Protein AF-A0A0G0M305-F1 (afdb_monomer)

pLDDT: mean 70.43, std 16.02, range [29.42, 93.88]

Foldseek 3Di:
DVVLFALLLDFFPPDQDLVVVCVVCVVLVADCVDPVSQVVLVVLLQVLQVLLQVLLCLCVVLVLFDPLADNGQDPVSNPDRLSQLNCQLSQNDPVGDDVNNNLSSSSSVLSSVLSSLLVVDPLNVCLVLVLVVVVVLCVVQWDADPVRWIWGPFDPPDPAIFTWRDKDWDADDPSNLSLVSLQDGNDDCVPVLARIEIETATADPLSVLSVVCRCVVVVSDPVVQWDDDDDQAAQKDVVQVCVQPVDPVSSVVVNVVCVVPVVVCVSIDRPDPDPDDPDPRHPPLADSLQYWDKTKGQDWRWDWDQDPNDTDTDTGRGIYMYTYDYPVNQVQQWDDPDVDTDGPCNVVSVSVSSSSSSVSSVSSSVVVCVVVVVVVLVVVLVLQLVVCVVVVHDPVVNVVVSVVVVVVVVVCVPPPDDDPVVVVLVVLQVVCVVVVHPNVVSDVSVDPPPDPPPPD

Structure (mmCIF, N/CA/C/O backbone):
data_AF-A0A0G0M305-F1
#
_entry.id   AF-A0A0G0M305-F1
#
loop_
_atom_site.group_PDB
_atom_site.id
_atom_site.type_symbol
_atom_site.label_atom_id
_atom_site.label_alt_id
_atom_site.label_comp_id
_atom_site.label_asym_id
_atom_site.label_entity_id
_atom_site.label_seq_id
_atom_site.pdbx_PDB_ins_code
_atom_site.Cartn_x
_atom_site.Cartn_y
_atom_site.Cartn_z
_atom_site.occupancy
_atom_site.B_iso_or_equiv
_atom_site.auth_seq_id
_atom_site.auth_comp_id
_atom_site.auth_asym_id
_atom_site.auth_atom_id
_atom_site.pdbx_PDB_model_num
ATOM 1 N N . MET A 1 1 ? 1.224 -12.358 -18.278 1.00 55.88 1 MET A N 1
ATOM 2 C CA . MET A 1 1 ? -0.201 -12.013 -18.093 1.00 55.88 1 MET A CA 1
ATOM 3 C C . MET A 1 1 ? -1.033 -13.240 -17.723 1.00 55.88 1 MET A C 1
ATOM 5 O O . MET A 1 1 ? -1.491 -13.284 -16.597 1.00 55.88 1 MET A O 1
ATOM 9 N N . LEU A 1 2 ? -1.131 -14.277 -18.572 1.00 61.28 2 LEU A N 1
ATOM 10 C CA . LEU A 1 2 ? -1.920 -15.498 -18.280 1.00 61.28 2 LEU A CA 1
ATOM 11 C C . LEU A 1 2 ? -1.504 -16.261 -17.004 1.00 61.28 2 LEU A C 1
ATOM 13 O O . LEU A 1 2 ? -2.301 -16.986 -16.430 1.00 61.28 2 LEU A O 1
ATOM 17 N N . GLN A 1 3 ? -0.261 -16.083 -16.547 1.00 60.94 3 GLN A N 1
ATOM 18 C CA . GLN A 1 3 ? 0.258 -16.682 -15.309 1.00 60.94 3 GLN A CA 1
ATOM 19 C C . GLN A 1 3 ? 0.031 -15.815 -14.053 1.00 60.94 3 GLN A C 1
ATOM 21 O O . GLN A 1 3 ? 0.612 -16.112 -13.017 1.00 60.94 3 GLN A O 1
ATOM 26 N N . GLY A 1 4 ? -0.701 -14.697 -14.149 1.00 62.31 4 GLY A N 1
ATOM 27 C CA . GLY A 1 4 ? -0.954 -13.791 -13.017 1.00 62.31 4 GLY A CA 1
ATOM 28 C C . GLY A 1 4 ? 0.264 -13.004 -12.510 1.00 62.31 4 GLY A C 1
ATOM 29 O O . GLY A 1 4 ? 0.173 -12.347 -11.486 1.00 62.31 4 GLY A O 1
ATOM 30 N N . LYS A 1 5 ? 1.403 -13.060 -13.213 1.00 65.44 5 LYS A N 1
ATOM 31 C CA . LYS A 1 5 ? 2.646 -12.373 -12.821 1.00 65.44 5 LYS A CA 1
ATOM 32 C C . LYS A 1 5 ? 2.570 -10.861 -13.024 1.00 65.44 5 LYS A C 1
ATOM 34 O O . LYS A 1 5 ? 2.031 -10.409 -14.041 1.00 65.44 5 LYS A O 1
ATOM 39 N N . SER A 1 6 ? 3.177 -10.106 -12.107 1.00 69.69 6 SER A N 1
ATOM 40 C CA . SER A 1 6 ? 3.225 -8.641 -12.168 1.00 69.69 6 SER A CA 1
ATOM 41 C C . SER A 1 6 ? 4.249 -8.129 -13.189 1.00 69.69 6 SER A C 1
ATOM 43 O O . SER A 1 6 ? 5.146 -8.864 -13.608 1.00 69.69 6 SER A O 1
ATOM 45 N N . LEU A 1 7 ? 4.124 -6.854 -13.589 1.00 70.38 7 LEU A N 1
ATOM 46 C CA . LEU A 1 7 ? 4.993 -6.187 -14.575 1.00 70.38 7 LEU A CA 1
ATOM 47 C C . LEU A 1 7 ? 6.497 -6.335 -14.261 1.00 70.38 7 LEU A C 1
ATOM 49 O O . LEU A 1 7 ? 7.337 -6.416 -15.157 1.00 70.38 7 LEU A O 1
ATOM 53 N N . VAL A 1 8 ? 6.829 -6.429 -12.976 1.00 69.62 8 VAL A N 1
ATOM 54 C CA . VAL A 1 8 ? 8.196 -6.562 -12.465 1.00 69.62 8 VAL A CA 1
ATOM 55 C C . VAL A 1 8 ? 8.859 -7.857 -12.928 1.00 69.62 8 VAL A C 1
ATOM 57 O O . VAL A 1 8 ? 10.075 -7.885 -13.106 1.00 69.62 8 VAL A O 1
ATOM 60 N N . ASP A 1 9 ? 8.079 -8.910 -13.171 1.00 66.12 9 ASP A N 1
ATOM 61 C CA . ASP A 1 9 ? 8.591 -10.224 -13.572 1.00 66.12 9 ASP A CA 1
ATOM 62 C C . ASP A 1 9 ? 8.716 -10.379 -15.096 1.00 66.12 9 ASP A C 1
ATOM 64 O O . ASP A 1 9 ? 9.184 -11.414 -15.579 1.00 66.12 9 ASP A O 1
ATOM 68 N N . PHE A 1 10 ? 8.294 -9.374 -15.871 1.00 66.56 10 PHE A N 1
ATOM 69 C CA . PHE A 1 10 ? 8.459 -9.385 -17.321 1.00 66.56 10 PHE A CA 1
ATOM 70 C C . PHE A 1 10 ? 9.907 -9.059 -17.695 1.00 66.56 10 PHE A C 1
ATOM 72 O O . PHE A 1 10 ? 10.568 -8.211 -17.085 1.00 66.56 10 PHE A O 1
ATOM 79 N N . VAL A 1 11 ? 10.405 -9.783 -18.695 1.00 60.44 11 VAL A N 1
ATOM 80 C CA . VAL A 1 11 ? 11.800 -9.756 -19.126 1.00 60.44 11 VAL A CA 1
ATOM 81 C C . VAL A 1 11 ? 11.898 -8.920 -20.387 1.00 60.44 11 VAL A C 1
ATOM 83 O O . VAL A 1 11 ? 11.483 -9.377 -21.446 1.00 60.44 11 VAL A O 1
ATOM 86 N N . GLY A 1 12 ? 12.424 -7.703 -20.250 1.00 60.56 12 GLY A N 1
ATOM 87 C CA . GLY A 1 12 ? 12.468 -6.742 -21.347 1.00 60.56 12 GLY A CA 1
ATOM 88 C C . GLY A 1 12 ? 11.073 -6.308 -21.815 1.00 60.56 12 GLY A C 1
ATOM 89 O O . GLY A 1 12 ? 10.043 -6.828 -21.365 1.00 60.56 12 GLY A O 1
ATOM 90 N N . PRO A 1 13 ? 11.008 -5.318 -22.709 1.00 60.41 13 PRO A N 1
ATOM 91 C CA . PRO A 1 13 ? 9.775 -5.047 -23.415 1.00 60.41 13 PRO A CA 1
ATOM 92 C C . PRO A 1 13 ? 9.482 -6.225 -24.364 1.00 60.41 13 PRO A C 1
ATOM 94 O O . PRO A 1 13 ? 10.259 -6.537 -25.255 1.00 60.41 13 PRO A O 1
ATOM 97 N N . THR A 1 14 ? 8.333 -6.887 -24.190 1.00 62.78 14 THR A N 1
ATOM 98 C CA . THR A 1 14 ? 7.783 -7.837 -25.193 1.00 62.78 14 THR A CA 1
ATOM 99 C C . THR A 1 14 ? 7.429 -7.144 -26.509 1.00 62.78 14 THR A C 1
ATOM 101 O O . THR A 1 14 ? 7.201 -7.770 -27.539 1.00 62.78 14 THR A O 1
ATOM 104 N N . VAL A 1 15 ? 7.367 -5.823 -26.445 1.00 65.06 15 VAL A N 1
ATOM 105 C CA . VAL A 1 15 ? 7.213 -4.900 -27.545 1.00 65.06 15 VAL A CA 1
ATOM 106 C C . VAL A 1 15 ? 8.611 -4.666 -28.129 1.00 65.06 15 VAL A C 1
ATOM 108 O O . VAL A 1 15 ? 9.515 -4.266 -27.408 1.00 65.06 15 VAL A O 1
ATOM 111 N N . THR A 1 16 ? 8.807 -4.914 -29.420 1.00 67.19 16 THR A N 1
ATOM 112 C CA . THR A 1 16 ? 10.130 -4.795 -30.071 1.00 67.19 16 THR A CA 1
ATOM 113 C C . THR A 1 16 ? 10.192 -3.683 -31.113 1.00 67.19 16 THR A C 1
ATOM 115 O O . THR A 1 16 ? 11.252 -3.398 -31.659 1.00 67.19 16 THR A O 1
ATOM 118 N N . THR A 1 17 ? 9.060 -3.031 -31.397 1.00 73.25 17 THR A N 1
ATOM 119 C CA . THR A 1 17 ? 8.972 -1.972 -32.408 1.00 73.25 17 THR A CA 1
ATOM 120 C C . THR A 1 17 ? 8.461 -0.668 -31.817 1.00 73.25 17 THR A C 1
ATOM 122 O O . THR A 1 17 ? 7.608 -0.668 -30.924 1.00 73.25 17 THR A O 1
ATOM 125 N N . HIS A 1 18 ? 8.937 0.450 -32.373 1.00 77.19 18 HIS A N 1
ATOM 126 C CA . HIS A 1 18 ? 8.493 1.792 -31.996 1.00 77.19 18 HIS A CA 1
ATOM 127 C C . HIS A 1 18 ? 6.967 1.930 -32.076 1.00 77.19 18 HIS A C 1
ATOM 129 O O . HIS A 1 18 ? 6.332 2.384 -31.131 1.00 77.19 18 HIS A O 1
ATOM 135 N N . GLU A 1 19 ? 6.347 1.466 -33.163 1.00 82.06 19 GLU A N 1
ATOM 136 C CA . GLU A 1 19 ? 4.891 1.532 -33.319 1.00 82.06 19 GLU A CA 1
ATOM 137 C C . GLU A 1 19 ? 4.154 0.756 -32.218 1.00 82.06 19 GLU A C 1
ATOM 139 O O . GLU A 1 19 ? 3.169 1.235 -31.655 1.00 82.06 19 GLU A O 1
ATOM 144 N N . SER A 1 20 ? 4.645 -0.431 -31.862 1.00 80.88 20 SER A N 1
ATOM 145 C CA . SER A 1 20 ? 4.033 -1.227 -30.800 1.00 80.88 20 SER A CA 1
ATOM 146 C C . SER A 1 20 ? 4.194 -0.556 -29.434 1.00 80.88 20 SER A C 1
ATOM 148 O O . SER A 1 20 ? 3.283 -0.638 -28.612 1.00 80.88 20 SER A O 1
ATOM 150 N N . PHE A 1 21 ? 5.296 0.163 -29.207 1.00 81.94 21 PHE A N 1
ATOM 151 C CA . PHE A 1 21 ? 5.492 0.959 -27.996 1.00 81.94 21 PHE A CA 1
ATOM 152 C C . PHE A 1 21 ? 4.526 2.137 -27.939 1.00 81.94 21 PHE A C 1
ATOM 154 O O . PHE A 1 21 ? 3.874 2.366 -26.924 1.00 81.94 21 PHE A O 1
ATOM 161 N N . MET A 1 22 ? 4.339 2.814 -29.067 1.00 84.00 22 MET A N 1
ATOM 162 C CA . MET A 1 22 ? 3.353 3.877 -29.187 1.00 84.00 22 MET A CA 1
ATOM 163 C C . MET A 1 22 ? 1.930 3.387 -28.914 1.00 84.00 22 MET A C 1
ATOM 165 O O . MET A 1 22 ? 1.156 4.075 -28.249 1.00 84.00 22 MET A O 1
ATOM 169 N N . ARG A 1 23 ? 1.583 2.184 -29.386 1.00 86.94 23 ARG A N 1
ATOM 170 C CA . ARG A 1 23 ? 0.304 1.538 -29.056 1.00 86.94 23 ARG A CA 1
ATOM 171 C C . ARG A 1 23 ? 0.205 1.198 -27.571 1.00 86.94 23 ARG A C 1
ATOM 173 O O . ARG A 1 23 ? -0.861 1.387 -26.998 1.00 86.94 23 ARG A O 1
ATOM 180 N N . LEU A 1 24 ? 1.294 0.749 -26.944 1.00 85.38 24 LEU A N 1
ATOM 181 C CA . LEU A 1 24 ? 1.329 0.472 -25.507 1.00 85.38 24 LEU A CA 1
ATOM 182 C C . LEU A 1 24 ? 1.109 1.743 -24.674 1.00 85.38 24 LEU A C 1
ATOM 184 O O . LEU A 1 24 ? 0.320 1.706 -23.733 1.00 85.38 24 LEU A O 1
ATOM 188 N N . LEU A 1 25 ? 1.754 2.860 -25.021 1.00 86.75 25 LEU A N 1
ATOM 189 C CA . LEU A 1 25 ? 1.539 4.146 -24.346 1.00 86.75 25 LEU A CA 1
ATOM 190 C C . LEU A 1 25 ? 0.077 4.596 -24.462 1.00 86.75 25 LEU A C 1
ATOM 192 O O . LEU A 1 25 ? -0.544 4.901 -23.447 1.00 86.75 25 LEU A O 1
ATOM 196 N N . ARG A 1 26 ? -0.512 4.503 -25.661 1.00 89.81 26 ARG A N 1
ATOM 197 C CA . ARG A 1 26 ? -1.937 4.813 -25.876 1.00 89.81 26 ARG A CA 1
ATOM 198 C C . ARG A 1 26 ? -2.876 3.877 -25.124 1.00 89.81 26 ARG A C 1
ATOM 200 O O . ARG A 1 26 ? -3.873 4.332 -24.580 1.00 89.81 26 ARG A O 1
ATOM 207 N N . ALA A 1 27 ? -2.561 2.583 -25.052 1.00 87.75 27 ALA A N 1
ATOM 208 C CA . ALA A 1 27 ? -3.325 1.626 -24.248 1.00 87.75 27 ALA A CA 1
ATOM 209 C C . ALA A 1 27 ? -3.256 1.950 -22.745 1.00 87.75 27 ALA A C 1
ATOM 211 O O . ALA A 1 27 ? -4.173 1.626 -21.998 1.00 87.75 27 ALA A O 1
ATOM 212 N N . ASN A 1 28 ? -2.189 2.626 -22.317 1.00 84.06 28 ASN A N 1
ATOM 213 C CA . ASN A 1 28 ? -2.050 3.199 -20.984 1.00 84.06 28 ASN A CA 1
ATOM 214 C C . ASN A 1 28 ? -2.607 4.627 -20.888 1.00 84.06 28 ASN A C 1
ATOM 216 O O . ASN A 1 28 ? -2.389 5.266 -19.868 1.00 84.06 28 ASN A O 1
ATOM 220 N N . GLY A 1 29 ? -3.341 5.120 -21.885 1.00 88.88 29 GLY A N 1
ATOM 221 C CA . GLY A 1 29 ? -4.003 6.423 -21.844 1.00 88.88 29 GLY A CA 1
ATOM 222 C C . GLY A 1 29 ? -3.130 7.621 -22.214 1.00 88.88 29 GLY A C 1
ATOM 223 O O . GLY A 1 29 ? -3.603 8.733 -22.050 1.00 88.88 29 GLY A O 1
ATOM 224 N N . TYR A 1 30 ? -1.908 7.416 -22.719 1.00 89.75 30 TYR A N 1
ATOM 225 C CA . TYR A 1 30 ? -1.030 8.510 -23.148 1.00 89.75 30 TYR A CA 1
ATOM 226 C C . TYR A 1 30 ? -0.996 8.668 -24.670 1.00 89.75 30 TYR A C 1
ATOM 228 O O . TYR A 1 30 ? -0.620 7.743 -25.401 1.00 89.75 30 TYR A O 1
ATOM 236 N N . ASP A 1 31 ? -1.295 9.868 -25.153 1.00 89.88 31 ASP A N 1
ATOM 237 C CA . ASP A 1 31 ? -1.048 10.307 -26.519 1.00 89.88 31 ASP A CA 1
ATOM 238 C C . ASP A 1 31 ? 0.138 11.275 -26.561 1.00 89.88 31 ASP A C 1
ATOM 240 O O . ASP A 1 31 ? 0.010 12.462 -26.290 1.00 89.88 31 ASP A O 1
ATOM 244 N N . ILE A 1 32 ? 1.308 10.801 -27.002 1.00 85.38 32 ILE A N 1
ATOM 245 C CA . ILE A 1 32 ? 2.519 11.641 -27.089 1.00 85.38 32 ILE A CA 1
ATOM 246 C C . ILE A 1 32 ? 2.385 12.840 -28.041 1.00 85.38 32 ILE A C 1
ATOM 248 O O . ILE A 1 32 ? 3.299 13.658 -28.136 1.00 85.38 32 ILE A O 1
ATOM 252 N N . ARG A 1 33 ? 1.321 12.904 -28.845 1.00 87.75 33 ARG A N 1
ATOM 253 C CA . ARG A 1 33 ? 1.053 14.071 -29.690 1.00 87.75 33 ARG A CA 1
ATOM 254 C C . ARG A 1 33 ? 0.483 15.217 -28.859 1.00 87.75 33 ARG A C 1
ATOM 256 O O . ARG A 1 33 ? 0.685 16.369 -29.237 1.00 87.75 33 ARG A O 1
ATOM 263 N N . ASP A 1 34 ? -0.159 14.913 -27.733 1.00 92.81 34 ASP A N 1
ATOM 264 C CA . ASP A 1 34 ? -0.584 15.900 -26.751 1.00 92.81 34 ASP A CA 1
ATOM 265 C C . ASP A 1 34 ? 0.645 16.406 -25.962 1.00 92.81 34 ASP A C 1
ATOM 267 O O . ASP A 1 34 ? 1.387 15.620 -25.360 1.00 92.81 34 ASP A O 1
ATOM 271 N N . PRO A 1 35 ? 0.929 17.722 -25.970 1.00 92.38 35 PRO A N 1
ATOM 272 C CA . PRO A 1 35 ? 1.963 18.308 -25.122 1.00 92.38 35 PRO A CA 1
ATOM 273 C C . PRO A 1 35 ? 1.783 18.022 -23.623 1.00 92.38 35 PRO A C 1
ATOM 275 O O . PRO A 1 35 ? 2.789 17.916 -22.925 1.00 92.38 35 PRO A O 1
ATOM 278 N N . LYS A 1 36 ? 0.544 17.889 -23.131 1.00 92.56 36 LYS A N 1
ATOM 279 C CA . LYS A 1 36 ? 0.256 17.605 -21.717 1.00 92.56 36 LYS A CA 1
ATOM 280 C C . LYS A 1 36 ? 0.697 16.202 -21.332 1.00 92.56 36 LYS A C 1
ATOM 282 O O . LYS A 1 36 ? 1.456 16.058 -20.380 1.00 92.56 36 LYS A O 1
ATOM 287 N N . ASP A 1 37 ? 0.317 15.205 -22.124 1.00 91.94 37 ASP A N 1
ATOM 288 C CA . ASP A 1 37 ? 0.697 13.812 -21.885 1.00 91.94 37 ASP A CA 1
ATOM 289 C C . ASP A 1 37 ? 2.212 13.627 -21.968 1.00 91.94 37 ASP A C 1
ATOM 291 O O . ASP A 1 37 ? 2.787 12.878 -21.183 1.00 91.94 37 ASP A O 1
ATOM 295 N N . ARG A 1 38 ? 2.888 14.343 -22.879 1.00 90.25 38 ARG A N 1
ATOM 296 C CA . ARG A 1 38 ? 4.359 14.357 -22.919 1.00 90.25 38 ARG A CA 1
ATOM 297 C C . ARG A 1 38 ? 4.963 14.930 -21.644 1.00 90.25 38 ARG A C 1
ATOM 299 O O . ARG A 1 38 ? 5.869 14.318 -21.093 1.00 90.25 38 ARG A O 1
ATOM 306 N N . ALA A 1 39 ? 4.478 16.080 -21.183 1.00 91.62 39 ALA A N 1
ATOM 307 C CA . ALA A 1 39 ? 4.982 16.701 -19.961 1.00 91.62 39 ALA A CA 1
ATOM 308 C C . ALA A 1 39 ? 4.737 15.814 -18.728 1.00 91.62 39 ALA A C 1
ATOM 310 O O . ALA A 1 39 ? 5.622 15.668 -17.887 1.00 91.62 39 ALA A O 1
ATOM 311 N N . GLU A 1 40 ? 3.566 15.178 -18.643 1.00 91.88 40 GLU A N 1
ATOM 312 C CA . GLU A 1 40 ? 3.248 14.237 -17.568 1.00 91.88 40 GLU A CA 1
ATOM 313 C C . GLU A 1 40 ? 4.168 13.012 -17.603 1.00 91.88 40 GLU A C 1
ATOM 315 O O . GLU A 1 40 ? 4.726 12.628 -16.577 1.00 91.88 40 GLU A O 1
ATOM 320 N N . LEU A 1 41 ? 4.361 12.418 -18.781 1.00 91.50 41 LEU A N 1
ATOM 321 C CA . LEU A 1 41 ? 5.239 11.270 -18.963 1.00 91.50 41 LEU A CA 1
ATOM 322 C C . LEU A 1 41 ? 6.693 11.584 -18.583 1.00 91.50 41 LEU A C 1
ATOM 324 O O . LEU A 1 41 ? 7.330 10.768 -17.918 1.00 91.50 41 LEU A O 1
ATOM 328 N N . GLU A 1 42 ? 7.215 12.756 -18.949 1.00 91.44 42 GLU A N 1
ATOM 329 C CA . GLU A 1 42 ? 8.561 13.180 -18.541 1.00 91.44 42 GLU A CA 1
ATOM 330 C C . GLU A 1 42 ? 8.656 13.393 -17.020 1.00 91.44 42 GLU A C 1
ATOM 332 O O . GLU A 1 42 ? 9.602 12.906 -16.403 1.00 91.44 42 GLU A O 1
ATOM 337 N N . SER A 1 43 ? 7.638 13.985 -16.382 1.00 93.19 43 SER A N 1
ATOM 338 C CA . SER A 1 43 ? 7.570 14.080 -14.912 1.00 93.19 43 SER A CA 1
ATOM 339 C C . SER A 1 43 ? 7.548 12.698 -14.240 1.00 93.19 43 SER A C 1
ATOM 341 O O . SER A 1 43 ? 8.242 12.470 -13.249 1.00 93.19 43 SER A O 1
ATOM 343 N N . ILE A 1 44 ? 6.800 11.743 -14.800 1.00 92.69 44 ILE A N 1
ATOM 344 C CA . ILE A 1 44 ? 6.780 10.350 -14.331 1.00 92.69 44 ILE A CA 1
ATOM 345 C C . ILE A 1 44 ? 8.157 9.700 -14.493 1.00 92.69 44 ILE A C 1
ATOM 347 O O . ILE A 1 44 ? 8.587 8.953 -13.614 1.00 92.69 44 ILE A O 1
ATOM 351 N N . LYS A 1 45 ? 8.850 9.958 -15.608 1.00 93.06 45 LYS A N 1
ATOM 352 C CA . LYS A 1 45 ? 10.201 9.447 -15.864 1.00 93.06 45 LYS A CA 1
ATOM 353 C C . LYS A 1 45 ? 11.187 9.947 -14.812 1.00 93.06 45 LYS A C 1
ATOM 355 O O . LYS A 1 45 ? 11.932 9.134 -14.271 1.00 93.06 45 LYS A O 1
ATOM 360 N N . GLU A 1 46 ? 11.179 11.242 -14.510 1.00 92.12 46 GLU A N 1
ATOM 361 C CA . GLU A 1 46 ? 12.056 11.840 -13.495 1.00 92.12 46 GLU A CA 1
ATOM 362 C C . GLU A 1 46 ? 11.865 11.168 -12.128 1.00 92.12 46 GLU A C 1
ATOM 364 O O . GLU A 1 46 ? 12.831 10.701 -11.520 1.00 92.12 46 GLU A O 1
ATOM 369 N N . GLU A 1 47 ? 10.618 10.999 -11.685 1.00 91.12 47 GLU A N 1
ATOM 370 C CA . GLU A 1 47 ? 10.328 10.314 -10.421 1.00 91.12 47 GLU A CA 1
ATOM 371 C C . GLU A 1 47 ? 10.681 8.824 -10.458 1.00 91.12 47 GLU A C 1
ATOM 373 O O . GLU A 1 47 ? 11.217 8.282 -9.490 1.00 91.12 47 GLU A O 1
ATOM 378 N N . ALA A 1 48 ? 10.448 8.150 -11.585 1.00 90.88 48 ALA A N 1
ATOM 379 C CA . ALA A 1 48 ? 10.824 6.754 -11.765 1.00 90.88 48 ALA A CA 1
ATOM 380 C C . ALA A 1 48 ? 12.342 6.542 -11.667 1.00 90.88 48 ALA A C 1
ATOM 382 O O . ALA A 1 48 ? 12.777 5.559 -11.063 1.00 90.88 48 ALA A O 1
ATOM 383 N N . ILE A 1 49 ? 13.141 7.458 -12.222 1.00 90.81 49 ILE A N 1
ATOM 384 C CA . ILE A 1 49 ? 14.603 7.456 -12.096 1.00 90.81 49 ILE A CA 1
ATOM 385 C C . ILE A 1 49 ? 14.995 7.643 -10.630 1.00 90.81 49 ILE A C 1
ATOM 387 O O . ILE A 1 49 ? 15.775 6.843 -10.116 1.00 90.81 49 ILE A O 1
ATOM 391 N N . MET A 1 50 ? 14.403 8.617 -9.930 1.00 89.38 50 MET A N 1
ATOM 392 C CA . MET A 1 50 ? 14.661 8.831 -8.500 1.00 89.38 50 MET A CA 1
ATOM 393 C C . MET A 1 50 ? 14.337 7.587 -7.659 1.00 89.38 50 MET A C 1
ATOM 395 O O . MET A 1 50 ? 15.111 7.209 -6.778 1.00 89.38 50 MET A O 1
ATOM 399 N N . TYR A 1 51 ? 13.214 6.914 -7.928 1.00 87.12 51 TYR A N 1
ATOM 400 C CA . TYR A 1 51 ? 12.845 5.688 -7.216 1.00 87.12 51 TYR A CA 1
ATOM 401 C C . TYR A 1 51 ? 13.763 4.515 -7.544 1.00 87.12 51 TYR A C 1
ATOM 403 O O . TYR A 1 51 ? 14.106 3.745 -6.641 1.00 87.12 51 TYR A O 1
ATOM 411 N N . ALA A 1 52 ? 14.155 4.366 -8.810 1.00 85.50 52 ALA A N 1
ATOM 412 C CA . ALA A 1 52 ? 15.093 3.337 -9.231 1.00 85.50 52 ALA A CA 1
ATOM 413 C C . ALA A 1 52 ? 16.458 3.540 -8.559 1.00 85.50 52 ALA A C 1
ATOM 415 O O . ALA A 1 52 ? 16.990 2.590 -7.984 1.00 85.50 52 ALA A O 1
ATOM 416 N N . ASP A 1 53 ? 16.977 4.769 -8.560 1.00 85.81 53 ASP A N 1
ATOM 417 C CA . ASP A 1 53 ? 18.261 5.117 -7.952 1.00 85.81 53 ASP A CA 1
ATOM 418 C C . ASP A 1 53 ? 18.248 4.879 -6.438 1.00 85.81 53 ASP A C 1
ATOM 420 O O . ASP A 1 53 ? 19.054 4.106 -5.918 1.00 85.81 53 ASP A O 1
ATOM 424 N N . ALA A 1 54 ? 17.237 5.403 -5.736 1.00 84.69 54 ALA A N 1
ATOM 425 C CA . ALA A 1 54 ? 17.073 5.170 -4.304 1.00 84.69 54 ALA A CA 1
ATOM 426 C C . ALA A 1 54 ? 16.994 3.668 -3.974 1.00 84.69 54 ALA A C 1
ATOM 428 O O . ALA A 1 54 ? 17.582 3.203 -2.993 1.00 84.69 54 ALA A O 1
ATOM 429 N N . GLN A 1 55 ? 16.290 2.878 -4.793 1.00 81.94 55 GLN A N 1
ATOM 430 C CA . GLN A 1 55 ? 16.180 1.434 -4.598 1.00 81.94 55 GLN A CA 1
ATOM 431 C C . GLN A 1 55 ? 17.519 0.710 -4.785 1.00 81.94 55 GLN A C 1
ATOM 433 O O . GLN A 1 55 ? 17.835 -0.193 -4.000 1.00 81.94 55 GLN A O 1
ATOM 438 N N . LEU A 1 56 ? 18.291 1.076 -5.809 1.00 78.81 56 LEU A N 1
ATOM 439 C CA . LEU A 1 56 ? 19.621 0.521 -6.066 1.00 78.81 56 LEU A CA 1
ATOM 440 C C . LEU A 1 56 ? 20.610 0.923 -4.965 1.00 78.81 56 LEU A C 1
ATOM 442 O O . LEU A 1 56 ? 21.341 0.063 -4.465 1.00 78.81 56 LEU A O 1
ATOM 446 N N . GLY A 1 57 ? 20.549 2.173 -4.503 1.00 79.81 57 GLY A N 1
ATOM 447 C CA . GLY A 1 57 ? 21.303 2.667 -3.354 1.00 79.81 57 GLY A CA 1
ATOM 448 C C . GLY A 1 57 ? 21.012 1.858 -2.089 1.00 79.81 57 GLY A C 1
ATOM 449 O O . GLY A 1 57 ? 21.934 1.330 -1.470 1.00 79.81 57 GLY A O 1
ATOM 450 N N . MET A 1 58 ? 19.734 1.640 -1.756 1.00 77.69 58 MET A N 1
ATOM 451 C CA . MET A 1 58 ? 19.342 0.806 -0.608 1.00 77.69 58 MET A CA 1
ATOM 452 C C . MET A 1 58 ? 19.833 -0.643 -0.730 1.00 77.69 58 MET A C 1
ATOM 454 O O . MET A 1 58 ? 20.285 -1.226 0.257 1.00 77.69 58 MET A O 1
ATOM 458 N N . LEU A 1 59 ? 19.766 -1.239 -1.927 1.00 72.44 59 LEU A N 1
ATOM 459 C CA . LEU A 1 59 ? 20.319 -2.573 -2.184 1.00 72.44 59 LEU A CA 1
ATOM 460 C C . LEU A 1 59 ? 21.835 -2.606 -1.947 1.00 72.44 59 LEU A C 1
ATOM 462 O O . LEU A 1 59 ? 22.336 -3.554 -1.336 1.00 72.44 59 LEU A O 1
ATOM 466 N N . SER A 1 60 ? 22.542 -1.575 -2.414 1.00 75.94 60 SER A N 1
ATOM 467 C CA . SER A 1 60 ? 23.991 -1.415 -2.273 1.00 75.94 60 SER A CA 1
ATOM 468 C C . SER A 1 60 ? 24.397 -1.293 -0.804 1.00 75.94 60 SER A C 1
ATOM 470 O O . SER A 1 60 ? 25.179 -2.109 -0.312 1.00 75.94 60 SER A O 1
ATOM 472 N N . SER A 1 61 ? 23.794 -0.353 -0.068 1.00 75.31 61 SER A N 1
ATOM 473 C CA . SER A 1 61 ? 24.081 -0.108 1.351 1.00 75.31 61 SER A CA 1
ATOM 474 C C . SER A 1 61 ? 23.741 -1.301 2.243 1.00 75.31 61 SER A C 1
ATOM 476 O O . SER A 1 61 ? 24.441 -1.559 3.218 1.00 75.31 61 SER A O 1
ATOM 478 N N . ALA A 1 62 ? 22.703 -2.069 1.901 1.00 68.44 62 ALA A N 1
ATOM 479 C CA . ALA A 1 62 ? 22.326 -3.271 2.641 1.00 68.44 62 ALA A CA 1
ATOM 480 C C . ALA A 1 62 ? 23.205 -4.499 2.322 1.00 68.44 62 ALA A C 1
ATOM 482 O O . ALA A 1 62 ? 22.923 -5.585 2.828 1.00 68.44 62 ALA A O 1
ATOM 483 N N . GLY A 1 63 ? 24.214 -4.375 1.448 1.00 67.06 63 GLY A N 1
ATOM 484 C CA . GLY A 1 63 ? 25.050 -5.499 1.004 1.00 67.06 63 GLY A CA 1
ATOM 485 C C . GLY A 1 63 ? 24.290 -6.555 0.190 1.00 67.06 63 GLY A C 1
ATOM 486 O O . GLY A 1 63 ? 24.800 -7.650 -0.034 1.00 67.06 63 GLY A O 1
ATOM 487 N N . ASN A 1 64 ? 23.075 -6.228 -0.258 1.00 66.06 64 ASN A N 1
ATOM 488 C CA . ASN A 1 64 ? 22.162 -7.122 -0.971 1.00 66.06 64 ASN A CA 1
ATOM 489 C C . ASN A 1 64 ? 22.130 -6.847 -2.481 1.00 66.06 64 ASN A C 1
ATOM 491 O O . ASN A 1 64 ? 21.307 -7.420 -3.201 1.00 66.06 64 ASN A O 1
ATOM 495 N N . LEU A 1 65 ? 23.004 -5.966 -2.975 1.00 66.81 65 LEU A N 1
ATOM 496 C CA . LEU A 1 65 ? 23.131 -5.703 -4.398 1.00 66.81 65 LEU A CA 1
ATOM 497 C C . LEU A 1 65 ? 23.843 -6.871 -5.078 1.00 66.81 65 LEU A C 1
ATOM 499 O O . LEU A 1 65 ? 25.046 -7.092 -4.919 1.00 66.81 65 LEU A O 1
ATOM 503 N N . ASP A 1 66 ? 23.079 -7.626 -5.858 1.00 66.62 66 ASP A N 1
ATOM 504 C CA . ASP A 1 66 ? 23.636 -8.656 -6.719 1.00 66.62 66 ASP A CA 1
ATOM 505 C C . ASP A 1 66 ? 24.605 -8.028 -7.733 1.00 66.62 66 ASP A C 1
ATOM 507 O O . ASP A 1 66 ? 24.316 -6.984 -8.311 1.00 66.62 66 ASP A O 1
ATOM 511 N N . LYS A 1 67 ? 25.735 -8.691 -8.004 1.00 66.56 67 LYS A N 1
ATOM 512 C CA . LYS A 1 67 ? 26.749 -8.210 -8.963 1.00 66.56 67 LYS A CA 1
ATOM 513 C C . LYS A 1 67 ? 26.206 -7.997 -10.385 1.00 66.56 67 LYS A C 1
ATOM 515 O O . LYS A 1 67 ? 26.861 -7.340 -11.185 1.00 66.56 67 LYS A O 1
ATOM 520 N N . SER A 1 68 ? 25.068 -8.604 -10.729 1.00 62.69 68 SER A N 1
ATOM 521 C CA . SER A 1 68 ? 24.399 -8.426 -12.024 1.00 62.69 68 SER A CA 1
ATOM 522 C C . SER A 1 68 ? 23.536 -7.166 -12.116 1.00 62.69 68 SER A C 1
ATOM 524 O O . SER A 1 68 ? 23.110 -6.827 -13.225 1.00 62.69 68 SER A O 1
ATOM 526 N N . LEU A 1 69 ? 23.282 -6.496 -10.987 1.00 67.44 69 LEU A N 1
ATOM 527 C CA . LEU A 1 69 ? 22.576 -5.225 -10.922 1.00 67.44 69 LEU A CA 1
ATOM 528 C C . LEU A 1 69 ? 23.572 -4.049 -10.878 1.00 67.44 69 LEU A C 1
ATOM 530 O O . LEU A 1 69 ? 24.650 -4.163 -10.291 1.00 67.44 69 LEU A O 1
ATOM 534 N N . PRO A 1 70 ? 23.221 -2.925 -11.516 1.00 70.62 70 PRO A N 1
ATOM 535 C CA . PRO A 1 70 ? 24.001 -1.688 -11.484 1.00 70.62 70 PRO A CA 1
ATOM 536 C C . PRO A 1 70 ? 24.082 -1.107 -10.064 1.00 70.62 70 PRO A C 1
ATOM 538 O O . PRO A 1 70 ? 23.156 -1.271 -9.272 1.00 70.62 70 PRO A O 1
ATOM 541 N N . ARG A 1 71 ? 25.180 -0.410 -9.749 1.00 70.00 71 ARG A N 1
ATOM 542 C CA . ARG A 1 71 ? 25.296 0.378 -8.506 1.00 70.00 71 ARG A CA 1
ATOM 543 C C . ARG A 1 71 ? 24.649 1.751 -8.628 1.00 70.00 71 ARG A C 1
ATOM 545 O O . ARG A 1 71 ? 24.068 2.217 -7.661 1.00 70.00 71 ARG A O 1
ATOM 552 N N . GLU A 1 72 ? 24.760 2.340 -9.811 1.00 78.75 72 GLU A N 1
ATOM 553 C CA . GLU A 1 72 ? 24.306 3.684 -10.157 1.00 78.75 72 GLU A CA 1
ATOM 554 C C . GLU A 1 72 ? 23.647 3.629 -11.538 1.00 78.75 72 GLU A C 1
ATOM 556 O O . GLU A 1 72 ? 23.930 2.716 -12.329 1.00 78.75 72 GLU A O 1
ATOM 561 N N . ILE A 1 73 ? 22.751 4.577 -11.805 1.00 84.62 73 ILE A N 1
ATOM 562 C CA . ILE A 1 73 ? 22.119 4.734 -13.116 1.00 84.62 73 ILE A CA 1
ATOM 563 C C . ILE A 1 73 ? 23.112 5.401 -14.077 1.00 84.62 73 ILE A C 1
ATOM 565 O O . ILE A 1 73 ? 23.760 6.378 -13.730 1.00 84.62 73 ILE A O 1
ATOM 569 N N . ASP A 1 74 ? 23.230 4.859 -15.285 1.00 87.19 74 ASP A N 1
ATOM 570 C CA . ASP A 1 74 ? 24.072 5.381 -16.358 1.00 87.19 74 ASP A CA 1
ATOM 571 C C . ASP A 1 74 ? 23.587 6.771 -16.799 1.00 87.19 74 ASP A C 1
ATOM 573 O O . ASP A 1 74 ? 22.399 6.953 -17.077 1.00 87.19 74 ASP A O 1
ATOM 577 N N . ASP A 1 75 ? 24.508 7.733 -16.907 1.00 87.56 75 ASP A N 1
ATOM 578 C CA . ASP A 1 75 ? 24.206 9.129 -17.258 1.00 87.56 75 ASP A CA 1
ATOM 579 C C . ASP A 1 75 ? 23.411 9.264 -18.565 1.00 87.56 75 ASP A C 1
ATOM 581 O O . ASP A 1 75 ? 22.567 10.154 -18.697 1.00 87.56 75 ASP A O 1
ATOM 585 N N . ASN A 1 76 ? 23.620 8.355 -19.526 1.00 86.50 76 ASN A N 1
ATOM 586 C CA . ASN A 1 76 ? 22.886 8.370 -20.793 1.00 86.50 76 ASN A CA 1
ATOM 587 C C . ASN A 1 76 ? 21.390 8.075 -20.607 1.00 86.50 76 ASN A C 1
ATOM 589 O O . ASN A 1 76 ? 20.579 8.451 -21.448 1.00 86.50 76 ASN A O 1
ATOM 593 N N . LEU A 1 77 ? 21.004 7.402 -19.520 1.00 88.69 77 LEU A N 1
ATOM 594 C CA . LEU A 1 77 ? 19.607 7.100 -19.206 1.00 88.69 77 LEU A CA 1
ATOM 595 C C . LEU A 1 77 ? 18.896 8.263 -18.515 1.00 88.69 77 LEU A C 1
ATOM 597 O O . LEU A 1 77 ? 17.670 8.329 -18.571 1.00 88.69 77 LEU A O 1
ATOM 601 N N . LEU A 1 78 ? 19.642 9.176 -17.886 1.00 88.19 78 LEU A N 1
ATOM 602 C CA . LEU A 1 78 ? 19.076 10.343 -17.206 1.00 88.19 78 LEU A CA 1
ATOM 603 C C . LEU A 1 78 ? 18.475 11.333 -18.210 1.00 88.19 78 LEU A C 1
ATOM 605 O O . LEU A 1 78 ? 17.406 11.896 -17.979 1.00 88.19 78 LEU A O 1
ATOM 609 N N . SER A 1 79 ? 19.154 11.518 -19.343 1.00 87.75 79 SER A N 1
ATOM 610 C CA . SER A 1 79 ? 18.733 12.417 -20.421 1.00 87.75 79 SER A CA 1
ATOM 611 C C . SER A 1 79 ? 17.900 11.730 -21.503 1.00 87.75 79 SER A C 1
ATOM 613 O O . SER A 1 79 ? 17.253 12.423 -22.289 1.00 87.75 79 SER A O 1
ATOM 615 N N . ALA A 1 80 ? 17.865 10.393 -21.530 1.00 90.31 80 ALA A N 1
ATOM 616 C CA . ALA A 1 80 ? 17.085 9.640 -22.501 1.00 90.31 80 ALA A CA 1
ATOM 617 C C . ALA A 1 80 ? 15.596 10.013 -22.433 1.00 90.31 80 ALA A C 1
ATOM 619 O O . ALA A 1 80 ? 14.968 10.064 -21.367 1.00 90.31 80 ALA A O 1
ATOM 620 N N . SER A 1 81 ? 15.003 10.234 -23.600 1.00 89.00 81 SER A N 1
ATOM 621 C CA . SER A 1 81 ? 13.555 10.258 -23.764 1.00 89.00 81 SER A CA 1
ATOM 622 C C . SER A 1 81 ? 12.964 8.884 -23.452 1.00 89.00 81 SER A C 1
ATOM 624 O O . SER A 1 81 ? 13.628 7.849 -23.528 1.00 89.00 81 SER A O 1
ATOM 626 N N . ILE A 1 82 ? 11.666 8.836 -23.170 1.00 87.69 82 ILE A N 1
ATOM 627 C CA . ILE A 1 82 ? 10.958 7.568 -22.934 1.00 87.69 82 ILE A CA 1
ATOM 628 C C . ILE A 1 82 ? 11.060 6.611 -24.131 1.00 87.69 82 ILE A C 1
ATOM 630 O O . ILE A 1 82 ? 11.142 5.393 -23.954 1.00 87.69 82 ILE A O 1
ATOM 634 N N . LYS A 1 83 ? 11.098 7.158 -25.351 1.00 85.19 83 LYS A N 1
ATOM 635 C CA . LYS A 1 83 ? 11.345 6.389 -26.575 1.00 85.19 83 LYS A CA 1
ATOM 636 C C . LYS A 1 83 ? 12.739 5.761 -26.560 1.00 85.19 83 LYS A C 1
ATOM 638 O O . LYS A 1 83 ? 12.861 4.570 -26.831 1.00 85.19 83 LYS A O 1
ATOM 643 N N . GLU A 1 84 ? 13.766 6.540 -26.242 1.00 89.25 84 GLU A N 1
ATOM 644 C CA . GLU A 1 84 ? 15.143 6.043 -26.178 1.00 89.25 84 GLU A CA 1
ATOM 645 C C . GLU A 1 84 ? 15.297 5.013 -25.060 1.00 89.25 84 GLU A C 1
ATOM 647 O O . GLU A 1 84 ? 15.835 3.942 -25.311 1.00 89.25 84 GLU A O 1
ATOM 652 N N . LEU A 1 85 ? 14.734 5.250 -23.868 1.00 89.50 85 LEU A N 1
ATOM 653 C CA . LEU A 1 85 ? 14.719 4.268 -22.776 1.00 89.50 85 LEU A CA 1
ATOM 654 C C . LEU A 1 85 ? 14.140 2.928 -23.230 1.00 89.50 85 LEU A C 1
ATOM 656 O O . LEU A 1 85 ? 14.673 1.869 -22.903 1.00 89.50 85 LEU A O 1
ATOM 660 N N . PHE A 1 86 ? 13.065 2.966 -24.011 1.00 86.19 86 PHE A N 1
ATOM 661 C CA . PHE A 1 86 ? 12.477 1.769 -24.585 1.00 86.19 86 PHE A CA 1
ATOM 662 C C . PHE A 1 86 ? 13.405 1.071 -25.587 1.00 86.19 86 PHE A C 1
ATOM 664 O O . PHE A 1 86 ? 13.624 -0.134 -25.476 1.00 86.19 86 PHE A O 1
ATOM 671 N N . GLU A 1 87 ? 13.975 1.812 -26.536 1.00 84.69 87 GLU A N 1
ATOM 672 C CA . GLU A 1 87 ? 14.900 1.270 -27.540 1.00 84.69 87 GLU A CA 1
ATOM 673 C C . GLU A 1 87 ? 16.165 0.691 -26.889 1.00 84.69 87 GLU A C 1
ATOM 675 O O . GLU A 1 87 ? 16.660 -0.358 -27.306 1.00 84.69 87 GLU A O 1
ATOM 680 N N . ILE A 1 88 ? 16.660 1.326 -25.826 1.00 87.44 88 ILE A N 1
ATOM 681 C CA . ILE A 1 88 ? 17.795 0.855 -25.030 1.00 87.44 88 ILE A CA 1
ATOM 682 C C . ILE A 1 88 ? 17.405 -0.419 -24.275 1.00 87.44 88 ILE A C 1
ATOM 684 O O . ILE A 1 88 ? 18.118 -1.418 -24.338 1.00 87.44 88 ILE A O 1
ATOM 688 N N . ALA A 1 89 ? 16.243 -0.443 -23.615 1.00 84.06 89 ALA A N 1
ATOM 689 C CA . ALA A 1 89 ? 15.760 -1.626 -22.903 1.00 84.06 89 ALA A CA 1
ATOM 690 C C . ALA A 1 89 ? 15.507 -2.828 -23.827 1.00 84.06 89 ALA A C 1
ATOM 692 O O . ALA A 1 89 ? 15.705 -3.969 -23.407 1.00 84.06 89 ALA A O 1
ATOM 693 N N . ALA A 1 90 ? 15.085 -2.574 -25.067 1.00 80.62 90 ALA A N 1
ATOM 694 C CA . ALA A 1 90 ? 14.895 -3.578 -26.111 1.00 80.62 90 ALA A CA 1
ATOM 695 C C . ALA A 1 90 ? 16.210 -4.009 -26.789 1.00 80.62 90 ALA A C 1
ATOM 697 O O . ALA A 1 90 ? 16.214 -4.987 -27.528 1.00 80.62 90 ALA A O 1
ATOM 698 N N . GLY A 1 91 ? 17.316 -3.290 -26.567 1.00 80.88 91 GLY A N 1
ATOM 699 C CA . GLY A 1 91 ? 18.585 -3.521 -27.263 1.00 80.88 91 GLY A CA 1
ATOM 700 C C . GLY A 1 91 ? 18.583 -3.101 -28.738 1.00 80.88 91 GLY A C 1
ATOM 701 O O . GLY A 1 91 ? 19.495 -3.463 -29.474 1.00 80.88 91 GLY A O 1
ATOM 702 N N . THR A 1 92 ? 17.583 -2.336 -29.179 1.00 82.56 92 THR A N 1
ATOM 703 C CA . THR A 1 92 ? 17.424 -1.887 -30.571 1.00 82.56 92 THR A CA 1
ATOM 704 C C . THR A 1 92 ? 17.975 -0.483 -30.821 1.00 82.56 92 THR A C 1
ATOM 706 O O . THR A 1 92 ? 18.008 -0.042 -31.969 1.00 82.56 92 THR A O 1
ATOM 709 N N . HIS A 1 93 ? 18.382 0.236 -29.770 1.00 84.69 93 HIS A N 1
ATOM 710 C CA . HIS A 1 93 ? 18.968 1.571 -29.884 1.00 84.69 93 HIS A CA 1
ATOM 711 C C . HIS A 1 93 ? 20.241 1.566 -30.748 1.00 84.69 93 HIS A C 1
ATOM 713 O O . HIS A 1 93 ? 21.035 0.626 -30.696 1.00 84.69 93 HIS A O 1
ATOM 719 N N . GLN A 1 94 ? 20.446 2.630 -31.528 1.00 81.44 94 GLN A N 1
ATOM 720 C CA . GLN A 1 94 ? 21.636 2.826 -32.356 1.00 81.44 94 GLN A CA 1
ATOM 721 C C . GLN A 1 94 ? 22.329 4.147 -31.978 1.00 81.44 94 GLN A C 1
ATOM 723 O O . GLN A 1 94 ? 21.693 5.195 -32.072 1.00 81.44 94 GLN A O 1
ATOM 728 N N . PRO A 1 95 ? 23.616 4.132 -31.576 1.00 84.00 95 PRO A N 1
ATOM 729 C CA . PRO A 1 95 ? 24.479 2.956 -31.422 1.00 84.00 95 PRO A CA 1
ATOM 730 C C . PRO A 1 95 ? 24.015 2.025 -30.283 1.00 84.00 95 PRO A C 1
ATOM 732 O O . PRO A 1 95 ? 23.326 2.483 -29.365 1.00 84.00 95 PRO A O 1
ATOM 735 N N . PRO A 1 96 ? 24.373 0.726 -30.333 1.00 78.75 96 PRO A N 1
ATOM 736 C CA . PRO A 1 96 ? 23.974 -0.227 -29.308 1.00 78.75 96 PRO A CA 1
ATOM 737 C C . PRO A 1 96 ? 24.670 0.074 -27.980 1.00 78.75 96 PRO A C 1
ATOM 739 O O . PRO A 1 96 ? 25.875 0.335 -27.932 1.00 78.75 96 PRO A O 1
ATOM 742 N N . PHE A 1 97 ? 23.906 -0.010 -26.894 1.00 81.81 97 PHE A N 1
ATOM 743 C CA . PHE A 1 97 ? 24.420 0.121 -25.537 1.00 81.81 97 PHE A CA 1
ATOM 744 C C . PHE A 1 97 ? 24.881 -1.221 -24.966 1.00 81.81 97 PHE A C 1
ATOM 746 O O . PHE A 1 97 ? 24.476 -2.300 -25.404 1.00 81.81 97 PHE A O 1
ATOM 753 N N . HIS A 1 98 ? 25.732 -1.152 -23.941 1.00 81.31 98 HIS A N 1
ATOM 754 C CA . HIS A 1 98 ? 26.161 -2.337 -23.208 1.00 81.31 98 HIS A CA 1
ATOM 755 C C . HIS A 1 98 ? 24.950 -3.022 -22.532 1.00 81.31 98 HIS A C 1
ATOM 757 O O . HIS A 1 98 ? 24.119 -2.326 -21.947 1.00 81.31 98 HIS A O 1
ATOM 763 N N . PRO A 1 99 ? 24.860 -4.369 -22.483 1.00 76.88 99 PRO A N 1
ATOM 764 C CA . PRO A 1 99 ? 23.696 -5.077 -21.931 1.00 76.88 99 PRO A CA 1
ATOM 765 C C . PRO A 1 99 ? 23.295 -4.685 -20.499 1.00 76.88 99 PRO A C 1
ATOM 767 O O . PRO A 1 99 ? 22.130 -4.796 -20.120 1.00 76.88 99 PRO A O 1
ATOM 770 N N . ASN A 1 100 ? 24.242 -4.215 -19.681 1.00 78.06 100 ASN A N 1
ATOM 771 C CA . ASN A 1 100 ? 23.936 -3.694 -18.342 1.00 78.06 100 ASN A CA 1
ATOM 772 C C . ASN A 1 100 ? 23.122 -2.390 -18.379 1.00 78.06 100 ASN A C 1
ATOM 774 O O . ASN A 1 100 ? 22.273 -2.195 -17.512 1.00 78.06 100 ASN A O 1
ATOM 778 N N . VAL A 1 101 ? 23.349 -1.530 -19.372 1.00 82.38 101 VAL A N 1
ATOM 779 C CA . VAL A 1 101 ? 22.589 -0.289 -19.584 1.00 82.38 101 VAL A CA 1
ATOM 780 C C . VAL A 1 101 ? 21.178 -0.622 -20.082 1.00 82.38 101 VAL A C 1
ATOM 782 O O . VAL A 1 101 ? 20.202 -0.079 -19.575 1.00 82.38 101 VAL A O 1
ATOM 785 N N . ASN A 1 102 ? 21.032 -1.627 -20.953 1.00 81.50 102 ASN A N 1
ATOM 786 C CA . ASN A 1 102 ? 19.718 -2.130 -21.386 1.00 81.50 102 ASN A CA 1
ATOM 787 C C . ASN A 1 102 ? 18.886 -2.619 -20.185 1.00 81.50 102 ASN A C 1
ATOM 789 O O . ASN A 1 102 ? 17.692 -2.336 -20.064 1.00 81.50 102 ASN A O 1
ATOM 793 N N . ARG A 1 103 ? 19.525 -3.317 -19.235 1.00 78.19 103 ARG A N 1
ATOM 794 C CA . ARG A 1 103 ? 18.868 -3.750 -17.989 1.00 78.19 103 ARG A CA 1
ATOM 795 C C . ARG A 1 103 ? 18.444 -2.573 -17.119 1.00 78.19 103 ARG A C 1
ATOM 797 O O . ARG A 1 103 ? 17.345 -2.610 -16.574 1.00 78.19 103 ARG A O 1
ATOM 804 N N . GLN A 1 104 ? 19.288 -1.553 -16.997 1.00 85.31 104 GLN A N 1
ATOM 805 C CA . GLN A 1 104 ? 18.957 -0.328 -16.270 1.00 85.31 104 GLN A CA 1
ATOM 806 C C . GLN A 1 104 ? 17.744 0.377 -16.878 1.00 85.31 104 GLN A C 1
ATOM 808 O O . GLN A 1 104 ? 16.789 0.668 -16.161 1.00 85.31 104 GLN A O 1
ATOM 813 N N . ALA A 1 105 ? 17.716 0.537 -18.201 1.00 87.00 105 ALA A N 1
ATOM 814 C CA . ALA A 1 105 ? 16.571 1.102 -18.905 1.00 87.00 105 ALA A CA 1
ATOM 815 C C . ALA A 1 105 ? 15.287 0.283 -18.668 1.00 87.00 105 ALA A C 1
ATOM 817 O O . ALA A 1 105 ? 14.224 0.842 -18.406 1.00 87.00 105 ALA A O 1
ATOM 818 N N . CYS A 1 106 ? 15.381 -1.053 -18.658 1.00 83.62 106 CYS A N 1
ATOM 819 C CA . CYS A 1 106 ? 14.251 -1.925 -18.321 1.00 83.62 106 CYS A CA 1
ATOM 820 C C . CYS A 1 106 ? 13.758 -1.733 -16.873 1.00 83.62 106 CYS A C 1
ATOM 822 O O . CYS A 1 106 ? 12.550 -1.757 -16.631 1.00 83.62 106 CYS A O 1
ATOM 824 N N . ILE A 1 107 ? 14.665 -1.530 -15.909 1.00 85.06 107 ILE A N 1
ATOM 825 C CA . ILE A 1 107 ? 14.309 -1.213 -14.517 1.00 85.06 107 ILE A CA 1
ATOM 826 C C . ILE A 1 107 ? 13.565 0.125 -14.457 1.00 85.06 107 ILE A C 1
ATOM 828 O O . ILE A 1 107 ? 12.483 0.177 -13.874 1.00 85.06 107 ILE A O 1
ATOM 832 N N . ILE A 1 108 ? 14.090 1.170 -15.102 1.00 89.38 108 ILE A N 1
ATOM 833 C CA . ILE A 1 108 ? 13.466 2.501 -15.136 1.00 89.38 108 ILE A CA 1
ATOM 834 C C . ILE A 1 108 ? 12.063 2.421 -15.747 1.00 89.38 108 ILE A C 1
ATOM 836 O O . ILE A 1 108 ? 11.108 2.899 -15.143 1.00 89.38 108 ILE A O 1
ATOM 840 N N . LEU A 1 109 ? 11.893 1.735 -16.883 1.00 87.50 109 LEU A N 1
ATOM 841 C CA . LEU A 1 109 ? 10.578 1.555 -17.513 1.00 87.50 109 LEU A CA 1
ATOM 842 C C . LEU A 1 109 ? 9.568 0.870 -16.583 1.00 87.50 109 LEU A C 1
ATOM 844 O O . LEU A 1 109 ? 8.404 1.260 -16.550 1.00 87.50 109 LEU A O 1
ATOM 848 N N . LYS A 1 110 ? 9.991 -0.124 -15.792 1.00 86.06 110 LYS A N 1
ATOM 849 C CA . LYS A 1 110 ? 9.111 -0.754 -14.792 1.00 86.06 110 LYS A CA 1
ATOM 850 C C . LYS A 1 110 ? 8.644 0.252 -13.746 1.00 86.06 110 LYS A C 1
ATOM 852 O O . LYS A 1 110 ? 7.460 0.256 -13.419 1.00 86.06 110 LYS A O 1
ATOM 857 N N . TYR A 1 111 ? 9.539 1.113 -13.268 1.00 87.94 111 TYR A N 1
ATOM 858 C CA . TYR A 1 111 ? 9.177 2.193 -12.352 1.00 87.94 111 TYR A CA 1
ATOM 859 C C . TYR A 1 111 ? 8.273 3.242 -13.007 1.00 87.94 111 TYR A C 1
ATOM 861 O O . TYR A 1 111 ? 7.322 3.661 -12.361 1.00 87.94 111 TYR A O 1
ATOM 869 N N . ILE A 1 112 ? 8.481 3.585 -14.284 1.00 89.19 112 ILE A N 1
ATOM 870 C CA . ILE A 1 112 ? 7.594 4.487 -15.043 1.00 89.19 112 ILE A CA 1
ATOM 871 C C . ILE A 1 112 ? 6.167 3.948 -15.051 1.00 89.19 112 ILE A C 1
ATOM 873 O O . ILE A 1 112 ? 5.228 4.669 -14.736 1.00 89.19 112 ILE A O 1
ATOM 877 N N . PHE A 1 113 ? 5.984 2.668 -15.376 1.00 85.56 113 PHE A N 1
ATOM 878 C CA . PHE A 1 113 ? 4.650 2.073 -15.400 1.00 85.56 113 PHE A CA 1
ATOM 879 C C . PHE A 1 113 ? 4.026 1.958 -14.002 1.00 85.56 113 PHE A C 1
ATOM 881 O O . PHE A 1 113 ? 2.817 2.138 -13.864 1.00 85.56 113 PHE A O 1
ATOM 888 N N . VAL A 1 114 ? 4.827 1.681 -12.967 1.00 85.12 114 VAL A N 1
ATOM 889 C CA . VAL A 1 114 ? 4.355 1.673 -11.572 1.00 85.12 114 VAL A CA 1
ATOM 890 C C . VAL A 1 114 ? 3.923 3.072 -11.132 1.00 85.12 114 VAL A C 1
ATOM 892 O O . VAL A 1 114 ? 2.835 3.214 -10.583 1.00 85.12 114 VAL A O 1
ATOM 895 N N . GLU A 1 115 ? 4.723 4.100 -11.401 1.00 86.81 115 GLU A N 1
ATOM 896 C CA . GLU A 1 115 ? 4.415 5.485 -11.031 1.00 86.81 115 GLU A CA 1
ATOM 897 C C . GLU A 1 115 ? 3.223 6.027 -11.823 1.00 86.81 115 GLU A C 1
ATOM 899 O O . GLU A 1 115 ? 2.283 6.579 -11.255 1.00 86.81 115 GLU A O 1
ATOM 904 N N . SER A 1 116 ? 3.194 5.769 -13.130 1.00 87.00 116 SER A N 1
ATOM 905 C CA . SER A 1 116 ? 2.051 6.089 -13.981 1.00 87.00 116 SER A CA 1
ATOM 906 C C . SER A 1 116 ? 0.757 5.452 -13.471 1.00 87.00 116 SER A C 1
ATOM 908 O O . SER A 1 116 ? -0.301 6.082 -13.509 1.00 87.00 116 SER A O 1
ATOM 910 N N . TYR A 1 117 ? 0.818 4.210 -12.984 1.00 83.25 117 TYR A N 1
ATOM 911 C CA . TYR A 1 117 ? -0.331 3.575 -12.349 1.00 83.25 117 TYR A CA 1
ATOM 912 C C . TYR A 1 117 ? -0.708 4.295 -11.044 1.00 83.25 117 TYR A C 1
ATOM 914 O O . TYR A 1 117 ? -1.875 4.628 -10.853 1.00 83.25 117 TYR A O 1
ATOM 922 N N . ILE A 1 118 ? 0.262 4.542 -10.152 1.00 83.19 118 ILE A N 1
ATOM 923 C CA . ILE A 1 118 ? 0.048 5.189 -8.845 1.00 83.19 118 ILE A CA 1
ATOM 924 C C . ILE A 1 118 ? -0.676 6.526 -9.016 1.00 83.19 118 ILE A C 1
ATOM 926 O O . ILE A 1 118 ? -1.655 6.773 -8.322 1.00 83.19 118 ILE A O 1
ATOM 930 N N . ARG A 1 119 ? -0.267 7.361 -9.975 1.00 83.75 119 ARG A N 1
ATOM 931 C CA . ARG A 1 119 ? -0.882 8.679 -10.220 1.00 83.75 119 ARG A CA 1
ATOM 932 C C . ARG A 1 119 ? -2.344 8.635 -10.637 1.00 83.75 119 ARG A C 1
ATOM 934 O O . ARG A 1 119 ? -3.065 9.599 -10.412 1.00 83.75 119 ARG A O 1
ATOM 941 N N . ARG A 1 120 ? -2.767 7.538 -11.259 1.00 81.44 120 ARG A N 1
ATOM 942 C CA . ARG A 1 120 ? -4.123 7.361 -11.795 1.00 81.44 120 ARG A CA 1
ATOM 943 C C . ARG A 1 120 ? -5.001 6.489 -10.903 1.00 81.44 120 ARG A C 1
ATOM 945 O O . ARG A 1 120 ? -6.182 6.315 -11.185 1.00 81.44 120 ARG A O 1
ATOM 952 N N . SER A 1 121 ? -4.429 5.931 -9.842 1.00 80.56 121 SER A N 1
ATOM 953 C CA . SER A 1 121 ? -5.140 5.133 -8.852 1.00 80.56 121 SER A CA 1
ATOM 954 C C . SER A 1 121 ? -5.981 6.052 -7.971 1.00 80.56 121 SER A C 1
ATOM 956 O O . SER A 1 121 ? -5.478 7.009 -7.380 1.00 80.56 121 SER A O 1
ATOM 958 N N . THR A 1 122 ? -7.275 5.748 -7.876 1.00 79.44 122 THR A N 1
ATOM 959 C CA . THR A 1 122 ? -8.233 6.475 -7.031 1.00 79.44 122 THR A CA 1
ATOM 960 C C . THR A 1 122 ? -7.791 6.497 -5.574 1.00 79.44 122 THR A C 1
ATOM 962 O O . THR A 1 122 ? -7.988 7.486 -4.875 1.00 79.44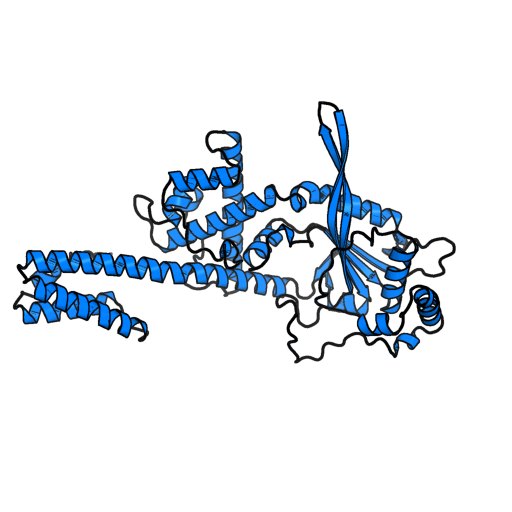 122 THR A O 1
ATOM 965 N N . GLU A 1 123 ? -7.124 5.433 -5.135 1.00 78.44 123 GLU A N 1
ATOM 966 C CA . GLU A 1 123 ? -6.565 5.307 -3.800 1.00 78.44 123 GLU A CA 1
ATOM 967 C C . GLU A 1 123 ? -5.478 6.356 -3.529 1.00 78.44 123 GLU A C 1
ATOM 969 O O . GLU A 1 123 ? -5.347 6.820 -2.405 1.00 78.44 123 GLU A O 1
ATOM 974 N N . PHE A 1 124 ? -4.715 6.782 -4.533 1.00 80.81 124 PHE A N 1
ATOM 975 C CA . PHE A 1 124 ? -3.742 7.864 -4.362 1.00 80.81 124 PHE A CA 1
ATOM 976 C C . PHE A 1 124 ? -4.323 9.243 -4.591 1.00 80.81 124 PHE A C 1
ATOM 978 O O . PHE A 1 124 ? -3.951 10.168 -3.875 1.00 80.81 124 PHE A O 1
ATOM 985 N N . ILE A 1 125 ? -5.208 9.374 -5.580 1.00 85.88 125 ILE A N 1
ATOM 986 C CA . ILE A 1 125 ? -5.843 10.650 -5.916 1.00 85.88 125 ILE A CA 1
ATOM 987 C C . ILE A 1 125 ? -6.622 11.179 -4.713 1.00 85.88 125 ILE A C 1
ATOM 989 O O . ILE A 1 125 ? -6.487 12.351 -4.395 1.00 85.88 125 ILE A O 1
ATOM 993 N N . PHE A 1 126 ? -7.371 10.306 -4.031 1.00 87.56 126 PHE A N 1
ATOM 994 C CA . PHE A 1 126 ? -8.259 10.690 -2.933 1.00 87.56 126 PHE A CA 1
ATOM 995 C C . PHE A 1 126 ? -7.726 10.318 -1.541 1.00 87.56 126 PHE A C 1
ATOM 997 O O . PHE A 1 126 ? -8.493 10.179 -0.586 1.00 87.56 126 PHE A O 1
ATOM 1004 N N . GLN A 1 127 ? -6.415 10.069 -1.415 1.00 86.12 127 GLN A N 1
ATOM 1005 C CA . GLN A 1 127 ? -5.809 9.659 -0.142 1.00 86.12 127 GLN A CA 1
ATOM 1006 C C . GLN A 1 127 ? -5.971 10.733 0.940 1.00 86.12 127 GLN A C 1
ATOM 1008 O O . GLN A 1 127 ? -6.142 10.399 2.113 1.00 86.12 127 GLN A O 1
ATOM 1013 N N . ASP A 1 128 ? -5.889 12.005 0.553 1.00 87.31 128 ASP A N 1
ATOM 1014 C CA . ASP A 1 128 ? -5.954 13.133 1.478 1.00 87.31 128 ASP A CA 1
ATOM 1015 C C . ASP A 1 128 ? -7.385 13.340 1.980 1.00 87.31 128 ASP A C 1
ATOM 1017 O O . ASP A 1 128 ? -7.602 13.387 3.190 1.00 87.31 128 ASP A O 1
ATOM 1021 N N . GLU A 1 129 ? -8.370 13.318 1.085 1.00 90.25 129 GLU A N 1
ATOM 1022 C CA . GLU A 1 129 ? -9.794 13.387 1.416 1.00 90.25 129 GLU A CA 1
ATOM 1023 C C . GLU A 1 129 ? -10.215 12.212 2.308 1.00 90.25 129 GLU A C 1
ATOM 1025 O O . GLU A 1 129 ? -10.928 12.391 3.299 1.00 90.25 129 GLU A O 1
ATOM 1030 N N . ALA A 1 130 ? -9.729 11.004 2.005 1.00 88.50 130 ALA A N 1
ATOM 1031 C CA . ALA A 1 130 ? -9.979 9.827 2.829 1.00 88.50 130 ALA A CA 1
ATOM 1032 C C . ALA A 1 130 ? -9.353 9.956 4.221 1.00 88.50 130 ALA A C 1
ATOM 1034 O O . ALA A 1 130 ? -9.968 9.591 5.224 1.00 88.50 130 ALA A O 1
ATOM 1035 N N . TYR A 1 131 ? -8.133 10.487 4.296 1.00 87.44 131 TYR A N 1
ATOM 1036 C CA . TYR A 1 131 ? -7.449 10.727 5.559 1.00 87.44 131 TYR A CA 1
ATOM 1037 C C . TYR A 1 131 ? -8.188 11.761 6.420 1.00 87.44 131 TYR A C 1
ATOM 1039 O O . TYR A 1 131 ? -8.354 11.546 7.620 1.00 87.44 131 TYR A O 1
ATOM 1047 N N . GLU A 1 132 ? -8.682 12.843 5.820 1.00 88.88 132 GLU A N 1
ATOM 1048 C CA . GLU A 1 132 ? -9.495 13.852 6.505 1.00 88.88 132 GLU A CA 1
ATOM 1049 C C . GLU A 1 132 ? -10.831 13.293 7.004 1.00 88.88 132 GLU A C 1
ATOM 1051 O O . GLU A 1 132 ? -11.237 13.589 8.129 1.00 88.88 132 GLU A O 1
ATOM 1056 N N . GLU A 1 133 ? -11.510 12.461 6.210 1.00 89.50 133 GLU A N 1
ATOM 1057 C CA . GLU A 1 133 ? -12.731 11.774 6.648 1.00 89.50 133 GLU A CA 1
ATOM 1058 C C . GLU A 1 133 ? -12.450 10.843 7.831 1.00 89.50 133 GLU A C 1
ATOM 1060 O O . GLU A 1 133 ? -13.194 10.836 8.811 1.00 89.50 133 GLU A O 1
ATOM 1065 N N . VAL A 1 134 ? -11.334 10.110 7.796 1.00 87.44 134 VAL A N 1
ATOM 1066 C CA . VAL A 1 134 ? -10.898 9.290 8.930 1.00 87.44 134 VAL A CA 1
ATOM 1067 C C . VAL A 1 134 ? -10.635 10.158 10.159 1.00 87.44 134 VAL A C 1
ATOM 1069 O O . VAL A 1 134 ? -11.089 9.802 11.241 1.00 87.44 134 VAL A O 1
ATOM 1072 N N . LEU A 1 135 ? -9.965 11.306 10.029 1.00 86.25 135 LEU A N 1
ATOM 1073 C CA . LEU A 1 135 ? -9.767 12.229 11.153 1.00 86.25 135 LEU A CA 1
ATOM 1074 C C . LEU A 1 135 ? -11.095 12.751 11.716 1.00 86.25 135 LEU A C 1
ATOM 1076 O O . LEU A 1 135 ? -11.240 12.830 12.935 1.00 86.25 135 LEU A O 1
ATOM 1080 N N . ARG A 1 136 ? -12.078 13.054 10.860 1.00 87.75 136 ARG A N 1
ATOM 1081 C CA . ARG A 1 136 ? -13.432 13.444 11.289 1.00 87.75 136 ARG A CA 1
ATOM 1082 C C . ARG A 1 136 ? -14.140 12.307 12.019 1.00 87.75 136 ARG A C 1
ATOM 1084 O O . ARG A 1 136 ? -14.696 12.529 13.093 1.00 87.75 136 ARG A O 1
ATOM 1091 N N . PHE A 1 137 ? -14.063 11.083 11.499 1.00 86.94 137 PHE A N 1
ATOM 1092 C CA . PHE A 1 137 ? -14.533 9.893 12.204 1.00 86.94 137 PHE A CA 1
ATOM 1093 C C . PHE A 1 137 ? -13.868 9.766 13.579 1.00 86.94 137 PHE A C 1
ATOM 1095 O O . PHE A 1 137 ? -14.563 9.518 14.564 1.00 86.94 137 PHE A O 1
ATOM 1102 N N . LEU A 1 138 ? -12.553 9.976 13.669 1.00 84.06 138 LEU A N 1
ATOM 1103 C CA . LEU A 1 138 ? -11.840 9.900 14.936 1.00 84.06 138 LEU A CA 1
ATOM 1104 C C . LEU A 1 138 ? -12.296 10.994 15.913 1.00 84.06 138 LEU A C 1
ATOM 1106 O O . LEU A 1 138 ? -12.630 10.681 17.048 1.00 84.06 138 LEU A O 1
ATOM 1110 N N . GLY A 1 139 ? -12.411 12.248 15.475 1.00 83.44 139 GLY A N 1
ATOM 1111 C CA . GLY A 1 139 ? -12.887 13.344 16.329 1.00 83.44 139 GLY A CA 1
ATOM 1112 C C . GLY A 1 139 ? -14.330 13.175 16.821 1.00 83.44 139 GLY A C 1
ATOM 1113 O O . GLY A 1 139 ? -14.666 13.636 17.906 1.00 83.44 139 GLY A O 1
ATOM 1114 N N . ASN A 1 140 ? -15.177 12.474 16.063 1.00 84.75 140 ASN A N 1
ATOM 1115 C CA . ASN A 1 140 ? -16.571 12.214 16.442 1.00 84.75 140 ASN A CA 1
ATOM 1116 C C . ASN A 1 140 ? -16.743 11.017 17.391 1.00 84.75 140 ASN A C 1
ATOM 1118 O O . ASN A 1 140 ? -17.812 10.852 17.979 1.00 84.75 140 ASN A O 1
ATOM 1122 N N . ASN A 1 141 ? -15.738 10.145 17.492 1.00 80.81 141 ASN A N 1
ATOM 1123 C CA . ASN A 1 141 ? -15.833 8.888 18.240 1.00 80.81 141 ASN A CA 1
ATOM 1124 C C . ASN A 1 141 ? -14.789 8.763 19.349 1.00 80.81 141 ASN A C 1
ATOM 1126 O O . ASN A 1 141 ? -14.890 7.849 20.165 1.00 80.81 141 ASN A O 1
ATOM 1130 N N . PHE A 1 142 ? -13.796 9.649 19.395 1.00 81.25 142 PHE A N 1
ATOM 1131 C CA . PHE A 1 142 ? -12.743 9.632 20.396 1.00 81.25 142 PHE A CA 1
ATOM 1132 C C . PHE A 1 142 ? -12.465 11.047 20.905 1.00 81.25 142 PHE A C 1
ATOM 1134 O O . PHE A 1 142 ? -12.385 11.995 20.129 1.00 81.25 142 PHE A O 1
ATOM 1141 N N . GLU A 1 143 ? -12.265 11.172 22.211 1.00 80.12 143 GLU A N 1
ATOM 1142 C CA . GLU A 1 143 ? -11.907 12.421 22.881 1.00 80.12 143 GLU A CA 1
ATOM 1143 C C . GLU A 1 143 ? -10.533 12.282 23.536 1.00 80.12 143 GLU A C 1
ATOM 1145 O O . GLU A 1 143 ? -10.242 11.271 24.181 1.00 80.12 143 GLU A O 1
ATOM 1150 N N . SER A 1 144 ? -9.681 13.294 23.366 1.00 75.56 144 SER A N 1
ATOM 1151 C CA . SER A 1 144 ? -8.412 13.370 24.087 1.00 75.56 144 SER A CA 1
ATOM 1152 C C . SER A 1 144 ? -8.662 13.795 25.530 1.00 75.56 144 SER A C 1
ATOM 1154 O O . SER A 1 144 ? -9.394 14.738 25.801 1.00 75.56 144 SER A O 1
ATOM 1156 N N . THR A 1 145 ? -7.996 13.126 26.456 1.00 70.06 145 THR A N 1
ATOM 1157 C CA . THR A 1 145 ? -7.962 13.467 27.878 1.00 70.06 145 THR A CA 1
ATOM 1158 C C . THR A 1 145 ? -6.795 14.402 28.184 1.00 70.06 145 THR A C 1
ATOM 1160 O O . THR A 1 145 ? -5.819 14.457 27.433 1.00 70.06 145 THR A O 1
ATOM 1163 N N . ASP A 1 146 ? -6.844 15.062 29.343 1.00 70.75 146 ASP A N 1
ATOM 1164 C CA . ASP A 1 146 ? -5.761 15.923 29.846 1.00 70.75 146 ASP A CA 1
ATOM 1165 C C . ASP A 1 146 ? -4.424 15.181 30.039 1.00 70.75 146 ASP A C 1
ATOM 1167 O O . ASP A 1 146 ? -3.358 15.793 30.046 1.00 70.75 146 ASP A O 1
ATOM 1171 N N . ALA A 1 147 ? -4.465 13.850 30.174 1.00 65.44 147 ALA A N 1
ATOM 1172 C CA . ALA A 1 147 ? -3.289 12.991 30.309 1.00 65.44 147 ALA A CA 1
ATOM 1173 C C . ALA A 1 147 ? -2.651 12.598 28.959 1.00 65.44 147 ALA A C 1
ATOM 1175 O O . ALA A 1 147 ? -1.670 11.855 28.937 1.00 65.44 147 ALA A O 1
ATOM 1176 N N . GLY A 1 148 ? -3.203 13.064 27.831 1.00 65.75 148 GLY A N 1
ATOM 1177 C CA . GLY A 1 148 ? -2.748 12.703 26.484 1.00 65.75 148 GLY A CA 1
ATOM 1178 C C . GLY A 1 148 ? -3.184 11.307 26.018 1.00 65.75 148 GLY A C 1
ATOM 1179 O O . GLY A 1 148 ? -2.737 10.841 24.971 1.00 65.75 148 GLY A O 1
ATOM 1180 N N . GLU A 1 149 ? -4.051 10.640 26.782 1.00 70.50 149 GLU A N 1
ATOM 1181 C CA . GLU A 1 149 ? -4.754 9.423 26.372 1.00 70.50 149 GLU A CA 1
ATOM 1182 C C . GLU A 1 149 ? -6.037 9.789 25.621 1.00 70.50 149 GLU A C 1
ATOM 1184 O O . GLU A 1 149 ? -6.586 10.871 25.811 1.00 70.50 149 GLU A O 1
ATOM 1189 N N . TRP A 1 150 ? -6.558 8.872 24.820 1.00 74.88 150 TRP A N 1
ATOM 1190 C CA . TRP A 1 150 ? -7.835 8.984 24.129 1.00 74.88 150 TRP A CA 1
ATOM 1191 C C . TRP A 1 150 ? -8.899 8.117 24.810 1.00 74.88 150 TRP A C 1
ATOM 1193 O O . TRP A 1 150 ? -8.632 7.056 25.373 1.00 74.88 150 TRP A O 1
ATOM 1203 N N . LYS A 1 151 ? -10.153 8.539 24.749 1.00 76.81 151 LYS A N 1
ATOM 1204 C CA . LYS A 1 151 ? -11.294 7.752 25.220 1.00 76.81 151 LYS A CA 1
ATOM 1205 C C . LYS A 1 151 ? -12.289 7.596 24.101 1.00 76.81 151 LYS A C 1
ATOM 1207 O O . LYS A 1 151 ? -12.581 8.553 23.396 1.00 76.81 151 LYS A O 1
ATOM 1212 N N . PHE A 1 152 ? -12.807 6.385 23.948 1.00 80.00 152 PHE A N 1
ATOM 1213 C CA . PHE A 1 152 ? -13.928 6.156 23.052 1.00 80.00 152 PHE A CA 1
ATOM 1214 C C . PHE A 1 152 ? -15.182 6.830 23.622 1.00 80.00 152 PHE A C 1
ATOM 1216 O O . PHE A 1 152 ? -15.533 6.609 24.784 1.00 80.00 152 PHE A O 1
ATOM 1223 N N . LEU A 1 153 ? -15.849 7.636 22.800 1.00 75.81 153 LEU A N 1
ATOM 1224 C CA . LEU A 1 153 ? -17.105 8.312 23.107 1.00 75.81 153 LEU A CA 1
ATOM 1225 C C . LEU A 1 153 ? -18.259 7.315 22.986 1.00 75.81 153 LEU A C 1
ATOM 1227 O O . LEU A 1 153 ? -18.996 7.290 21.998 1.00 75.81 153 LEU A O 1
ATOM 1231 N N . ALA A 1 154 ? -18.378 6.460 23.996 1.00 65.38 154 ALA A N 1
ATOM 1232 C CA . ALA A 1 154 ? -19.484 5.528 24.111 1.00 65.38 154 ALA A CA 1
ATOM 1233 C C . ALA A 1 154 ? -20.805 6.290 24.332 1.00 65.38 154 ALA A C 1
ATOM 1235 O O . ALA A 1 154 ? -20.811 7.398 24.879 1.00 65.38 154 ALA A O 1
ATOM 1236 N N . ASN A 1 155 ? -21.937 5.707 23.925 1.00 65.44 155 ASN A N 1
ATOM 1237 C CA . ASN A 1 155 ? -23.244 6.288 24.249 1.00 65.44 155 ASN A CA 1
ATOM 1238 C C . ASN A 1 155 ? -23.402 6.488 25.774 1.00 65.44 155 ASN A C 1
ATOM 1240 O O . ASN A 1 155 ? -22.834 5.710 26.536 1.00 65.44 155 ASN A O 1
ATOM 1244 N N . PRO A 1 156 ? -24.198 7.465 26.251 1.00 57.47 156 PRO A N 1
ATOM 1245 C CA . PRO A 1 156 ? -24.374 7.729 27.687 1.00 57.47 156 PRO A CA 1
ATOM 1246 C C . PRO A 1 156 ? -24.821 6.509 28.512 1.00 57.47 156 PRO A C 1
ATOM 1248 O O . PRO A 1 156 ? -24.480 6.395 29.686 1.00 57.47 156 PRO A O 1
ATOM 1251 N N . ASP A 1 157 ? -25.541 5.577 27.881 1.00 57.47 157 ASP A N 1
ATOM 1252 C CA . ASP A 1 157 ? -25.996 4.318 28.488 1.00 57.47 157 ASP A CA 1
ATOM 1253 C C . ASP A 1 157 ? -24.942 3.195 28.436 1.00 57.47 157 ASP A C 1
ATOM 1255 O O . ASP A 1 157 ? -25.101 2.130 29.039 1.00 57.47 157 ASP A O 1
ATOM 1259 N N . SER A 1 158 ? -23.851 3.411 27.703 1.00 54.72 158 SER A N 1
ATOM 1260 C CA . SER A 1 158 ? -22.774 2.451 27.525 1.00 54.72 158 SER A CA 1
ATOM 1261 C C . SER A 1 158 ? -21.816 2.520 28.711 1.00 54.72 158 SER A C 1
ATOM 1263 O O . SER A 1 158 ? -21.048 3.461 28.893 1.00 54.72 158 SER A O 1
ATOM 1265 N N . LYS A 1 159 ? -21.824 1.467 29.532 1.00 51.47 159 LYS A N 1
ATOM 1266 C CA . LYS A 1 159 ? -20.919 1.293 30.686 1.00 51.47 159 LYS A CA 1
ATOM 1267 C C . LYS A 1 159 ? -19.471 0.962 30.289 1.00 51.47 159 LYS A C 1
ATOM 1269 O O . LYS A 1 159 ? -18.686 0.516 31.125 1.00 51.47 159 LYS A O 1
ATOM 1274 N N . VAL A 1 160 ? -19.124 1.101 29.012 1.00 51.91 160 VAL A N 1
ATOM 1275 C CA . VAL A 1 160 ? -17.916 0.533 28.420 1.00 51.91 160 VAL A CA 1
ATOM 1276 C C . VAL A 1 160 ? -17.090 1.645 27.793 1.00 51.91 160 VAL A C 1
ATOM 1278 O O . VAL A 1 160 ? -17.307 2.022 26.646 1.00 51.91 160 VAL A O 1
ATOM 1281 N N . VAL A 1 161 ? -16.100 2.140 28.535 1.00 56.34 161 VAL A N 1
ATOM 1282 C CA . VAL A 1 161 ? -15.086 3.043 27.983 1.00 56.34 161 VAL A CA 1
ATOM 1283 C C . VAL A 1 161 ? -13.752 2.306 27.979 1.00 56.34 161 VAL A C 1
ATOM 1285 O O . VAL A 1 161 ? -13.112 2.212 29.028 1.00 56.34 161 VAL A O 1
ATOM 1288 N N . PRO A 1 162 ? -13.315 1.737 26.841 1.00 61.72 162 PRO A N 1
ATOM 1289 C CA . PRO A 1 162 ? -11.927 1.335 26.718 1.00 61.72 162 PRO A CA 1
ATOM 1290 C C . PRO A 1 162 ? -11.065 2.602 26.813 1.00 61.72 162 PRO A C 1
ATOM 1292 O O . PRO A 1 162 ? -11.271 3.560 26.063 1.00 61.72 162 PRO A O 1
ATOM 1295 N N . ALA A 1 163 ? -10.113 2.621 27.749 1.00 56.97 163 ALA A N 1
ATOM 1296 C CA . ALA A 1 163 ? -9.039 3.604 27.716 1.00 56.97 163 ALA A CA 1
ATOM 1297 C C . ALA A 1 163 ? -8.194 3.313 26.470 1.00 56.97 163 ALA A C 1
ATOM 1299 O O . ALA A 1 163 ? -7.703 2.192 26.283 1.00 56.97 163 ALA A O 1
ATOM 1300 N N . ILE A 1 164 ? -8.099 4.297 25.583 1.00 64.88 164 ILE A N 1
ATOM 1301 C CA . ILE A 1 164 ? -7.363 4.200 24.332 1.00 64.88 164 ILE A CA 1
ATOM 1302 C C . ILE A 1 164 ? -6.097 5.009 24.493 1.00 64.88 164 ILE A C 1
ATOM 1304 O O . ILE A 1 164 ? -6.109 6.211 24.686 1.00 64.88 164 ILE A O 1
ATOM 1308 N N . TYR A 1 165 ? -4.959 4.358 24.383 1.00 60.72 165 TYR A N 1
ATOM 1309 C CA . TYR A 1 165 ? -3.693 5.045 24.580 1.00 60.72 165 TYR A CA 1
ATOM 1310 C C . TYR A 1 165 ? -3.314 5.929 23.400 1.00 60.72 165 TYR A C 1
ATOM 1312 O O . TYR A 1 165 ? -2.617 6.930 23.555 1.00 60.72 165 TYR A O 1
ATOM 1320 N N . TYR A 1 166 ? -3.733 5.530 22.201 1.00 65.06 166 TYR A N 1
ATOM 1321 C CA . TYR A 1 166 ? -3.253 6.141 20.979 1.00 65.06 166 TYR A CA 1
ATOM 1322 C C . TYR A 1 166 ? -4.158 5.804 19.807 1.00 65.06 166 TYR A C 1
ATOM 1324 O O . TYR A 1 166 ? -4.503 4.634 19.603 1.00 65.06 166 TYR A O 1
ATOM 1332 N N . VAL A 1 167 ? -4.462 6.825 19.009 1.00 59.75 167 VAL A N 1
ATOM 1333 C CA . VAL A 1 167 ? -5.006 6.648 17.673 1.00 59.75 167 VAL A CA 1
ATOM 1334 C C . VAL A 1 167 ? -4.070 7.298 16.666 1.00 59.75 167 VAL A C 1
ATOM 1336 O O . VAL A 1 167 ? -3.820 8.497 16.729 1.00 59.75 167 VAL A O 1
ATOM 1339 N N . GLN A 1 168 ? -3.559 6.509 15.724 1.00 64.25 168 GLN A N 1
ATOM 1340 C CA . GLN A 1 168 ? -2.796 7.025 14.589 1.00 64.25 168 GLN A CA 1
ATOM 1341 C C . GLN A 1 168 ? -3.514 6.699 13.309 1.00 64.25 168 GLN A C 1
ATOM 1343 O O . GLN A 1 168 ? -3.667 5.529 12.961 1.00 64.25 168 GLN A O 1
ATOM 1348 N N . SER A 1 169 ? -3.869 7.747 12.584 1.00 58.22 169 SER A N 1
ATOM 1349 C CA . SER A 1 169 ? -4.043 7.660 11.152 1.00 58.22 169 SER A CA 1
ATOM 1350 C C . SER A 1 169 ? -2.697 7.942 10.473 1.00 58.22 169 SER A C 1
ATOM 1352 O O . SER A 1 169 ? -1.917 8.784 10.916 1.00 58.22 169 SER A O 1
ATOM 1354 N N . GLY A 1 170 ? -2.378 7.222 9.401 1.00 59.81 170 GLY A N 1
ATOM 1355 C CA . GLY A 1 170 ? -1.172 7.478 8.616 1.00 59.81 170 GLY A CA 1
ATOM 1356 C C . GLY A 1 170 ? -1.432 7.319 7.130 1.00 59.81 170 GLY A C 1
ATOM 1357 O O . GLY A 1 170 ? -2.138 6.396 6.719 1.00 59.81 170 GLY A O 1
ATOM 1358 N N . LYS A 1 171 ? -0.833 8.209 6.335 1.00 67.94 171 LYS A N 1
ATOM 1359 C CA . LYS A 1 171 ? -0.795 8.093 4.878 1.00 67.94 171 LYS A CA 1
ATOM 1360 C C . LYS A 1 171 ? 0.444 7.318 4.476 1.00 67.94 171 LYS A C 1
ATOM 1362 O O . LYS A 1 171 ? 1.569 7.684 4.823 1.00 67.94 171 LYS A O 1
ATOM 1367 N N . LYS A 1 172 ? 0.256 6.244 3.721 1.00 72.06 172 LYS A N 1
ATOM 1368 C CA . LYS A 1 172 ? 1.387 5.546 3.125 1.00 72.06 172 LYS A CA 1
ATOM 1369 C C . LYS A 1 172 ? 1.998 6.389 2.012 1.00 72.06 172 LYS A C 1
ATOM 1371 O O . LYS A 1 172 ? 1.291 6.796 1.095 1.00 72.06 172 LYS A O 1
ATOM 1376 N N . SER A 1 173 ? 3.311 6.601 2.067 1.00 76.81 173 SER A N 1
ATOM 1377 C CA . SER A 1 173 ? 4.020 7.395 1.063 1.00 76.81 173 SER A CA 1
ATOM 1378 C C . SER A 1 173 ? 4.051 6.701 -0.309 1.00 76.81 173 SER A C 1
ATOM 1380 O O . SER A 1 173 ? 4.090 5.464 -0.403 1.00 76.81 173 SER A O 1
ATOM 1382 N N . LYS A 1 174 ? 4.080 7.499 -1.386 1.00 75.69 174 LYS A N 1
ATOM 1383 C CA . LYS A 1 174 ? 4.258 7.005 -2.764 1.00 75.69 174 LYS A CA 1
ATOM 1384 C C . LYS A 1 174 ? 5.503 6.108 -2.920 1.00 75.69 174 LYS A C 1
ATOM 1386 O O . LYS A 1 174 ? 5.330 4.990 -3.407 1.00 75.69 174 LYS A O 1
ATOM 1391 N N . PRO A 1 175 ? 6.704 6.465 -2.404 1.00 75.69 175 PRO A N 1
ATOM 1392 C CA . PRO A 1 175 ? 7.881 5.592 -2.488 1.00 75.69 175 PRO A CA 1
ATOM 1393 C C . PRO A 1 175 ? 7.686 4.218 -1.822 1.00 75.69 175 PRO A C 1
ATOM 1395 O O . PRO A 1 175 ? 8.099 3.188 -2.363 1.00 75.69 175 PRO A O 1
ATOM 1398 N N . SER A 1 176 ? 7.036 4.173 -0.651 1.00 74.75 176 SER A N 1
ATOM 1399 C CA . SER A 1 176 ? 6.753 2.912 0.058 1.00 74.75 176 SER A CA 1
ATOM 1400 C C . SER A 1 176 ? 5.796 2.025 -0.742 1.00 74.75 176 SER A C 1
ATOM 1402 O O . SER A 1 176 ? 5.927 0.796 -0.774 1.00 74.75 176 SER A O 1
ATOM 1404 N N . THR A 1 177 ? 4.844 2.647 -1.433 1.00 76.81 177 THR A N 1
ATOM 1405 C CA . THR A 1 177 ? 3.904 1.931 -2.290 1.00 76.81 177 THR A CA 1
ATOM 1406 C C . THR A 1 177 ? 4.542 1.435 -3.570 1.00 76.81 177 THR A C 1
ATOM 1408 O O . THR A 1 177 ? 4.398 0.249 -3.868 1.00 76.81 177 THR A O 1
ATOM 1411 N N . ALA A 1 178 ? 5.308 2.276 -4.264 1.00 79.50 178 ALA A N 1
ATOM 1412 C CA . ALA A 1 178 ? 6.082 1.862 -5.426 1.00 79.50 178 ALA A CA 1
ATOM 1413 C C . ALA A 1 178 ? 6.939 0.636 -5.080 1.00 79.50 178 ALA A C 1
ATOM 1415 O O . ALA A 1 178 ? 6.846 -0.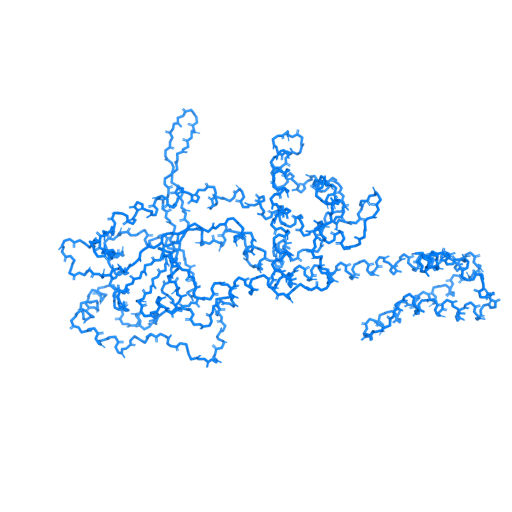397 -5.741 1.00 79.50 178 ALA A O 1
ATOM 1416 N N . ARG A 1 179 ? 7.660 0.666 -3.949 1.00 78.69 179 ARG A N 1
ATOM 1417 C CA . ARG A 1 179 ? 8.428 -0.491 -3.460 1.00 78.69 179 ARG A CA 1
ATOM 1418 C C . ARG A 1 179 ? 7.557 -1.727 -3.228 1.00 78.69 179 ARG A C 1
ATOM 1420 O O . ARG A 1 179 ? 7.934 -2.825 -3.626 1.00 78.69 179 ARG A O 1
ATOM 1427 N N . LYS A 1 180 ? 6.388 -1.583 -2.598 1.00 76.19 180 LYS A N 1
ATOM 1428 C CA . LYS A 1 180 ? 5.488 -2.714 -2.317 1.00 76.19 180 LYS A CA 1
ATOM 1429 C C . LYS A 1 180 ? 4.923 -3.346 -3.595 1.00 76.19 180 LYS A C 1
ATOM 1431 O O . LYS A 1 180 ? 4.845 -4.574 -3.655 1.00 76.19 180 LYS A O 1
ATOM 1436 N N . LEU A 1 181 ? 4.599 -2.542 -4.609 1.00 77.38 181 LEU A N 1
ATOM 1437 C CA . LEU A 1 181 ? 4.220 -3.016 -5.948 1.00 77.38 181 LEU A CA 1
ATOM 1438 C C . LEU A 1 181 ? 5.389 -3.723 -6.645 1.00 77.38 181 LEU A C 1
ATOM 1440 O O . LEU A 1 181 ? 5.197 -4.750 -7.295 1.00 77.38 181 LEU A O 1
ATOM 1444 N N . MET A 1 182 ? 6.614 -3.242 -6.421 1.00 76.00 182 MET A N 1
ATOM 1445 C CA . MET A 1 182 ? 7.829 -3.892 -6.909 1.00 76.00 182 MET A CA 1
ATOM 1446 C C . MET A 1 182 ? 8.130 -5.230 -6.207 1.00 76.00 182 MET A C 1
ATOM 1448 O O . MET A 1 182 ? 8.777 -6.096 -6.794 1.00 76.00 182 MET A O 1
ATOM 1452 N N . VAL A 1 183 ? 7.654 -5.461 -4.976 1.00 72.44 183 VAL A N 1
ATOM 1453 C CA . VAL A 1 183 ? 7.898 -6.713 -4.223 1.00 72.44 183 VAL A CA 1
ATOM 1454 C C . VAL A 1 183 ? 6.867 -7.798 -4.491 1.00 72.44 183 VAL A C 1
ATOM 1456 O O . VAL A 1 183 ? 7.237 -8.968 -4.566 1.00 72.44 183 VAL A O 1
ATOM 1459 N N . LYS A 1 184 ? 5.586 -7.446 -4.594 1.00 66.62 184 LYS A N 1
ATOM 1460 C CA . LYS A 1 184 ? 4.514 -8.443 -4.615 1.00 66.62 184 LYS A CA 1
ATOM 1461 C C . LYS A 1 184 ? 4.230 -8.966 -6.022 1.00 66.62 184 LYS A C 1
ATOM 1463 O O . LYS A 1 184 ? 4.215 -8.207 -6.993 1.00 66.62 184 LYS A O 1
ATOM 1468 N N . ASP A 1 185 ? 4.055 -10.275 -6.117 1.00 58.75 185 ASP A N 1
ATOM 1469 C CA . ASP A 1 185 ? 3.769 -11.038 -7.333 1.00 58.75 185 ASP A CA 1
ATOM 1470 C C . ASP A 1 185 ? 2.276 -11.030 -7.693 1.00 58.75 185 ASP A C 1
ATOM 1472 O O . ASP A 1 185 ? 1.948 -11.080 -8.876 1.00 58.75 185 ASP A O 1
ATOM 1476 N N . ASP A 1 186 ? 1.402 -10.882 -6.691 1.00 55.09 186 ASP A N 1
ATOM 1477 C CA . ASP A 1 186 ? -0.063 -10.990 -6.762 1.00 55.09 186 ASP A CA 1
ATOM 1478 C C . ASP A 1 186 ? -0.830 -9.659 -6.590 1.00 55.09 186 ASP A C 1
ATOM 1480 O O . ASP A 1 186 ? -2.064 -9.635 -6.553 1.00 55.09 186 ASP A O 1
ATOM 1484 N N . VAL A 1 187 ? -0.128 -8.530 -6.465 1.00 52.56 187 VAL A N 1
ATOM 1485 C CA . VAL A 1 187 ? -0.749 -7.232 -6.160 1.00 52.56 187 VAL A CA 1
ATOM 1486 C C . VAL A 1 187 ? -0.782 -6.337 -7.390 1.00 52.56 187 VAL A C 1
ATOM 1488 O O . VAL A 1 187 ? 0.215 -5.730 -7.772 1.00 52.56 187 VAL A O 1
ATOM 1491 N N . THR A 1 188 ? -1.974 -6.203 -7.969 1.00 55.16 188 THR A N 1
ATOM 1492 C CA . THR A 1 188 ? -2.416 -4.927 -8.546 1.00 55.16 188 THR A CA 1
ATOM 1493 C C . THR A 1 188 ? -2.544 -3.920 -7.401 1.00 55.16 188 THR A C 1
ATOM 1495 O O . THR A 1 188 ? -2.885 -4.324 -6.288 1.00 55.16 188 THR A O 1
ATOM 1498 N N . ALA A 1 189 ? -2.279 -2.622 -7.598 1.00 50.06 189 ALA A N 1
ATOM 1499 C CA . ALA A 1 189 ? -2.415 -1.687 -6.471 1.00 50.06 189 ALA A CA 1
ATOM 1500 C C . ALA A 1 189 ? -3.853 -1.589 -5.933 1.00 50.06 189 ALA A C 1
ATOM 1502 O O . ALA A 1 189 ? -4.011 -1.245 -4.774 1.00 50.06 189 ALA A O 1
ATOM 1503 N N . ALA A 1 190 ? -4.860 -2.042 -6.688 1.00 49.59 190 ALA A N 1
ATOM 1504 C CA . ALA A 1 190 ? -6.217 -2.281 -6.179 1.00 49.59 190 ALA A CA 1
ATOM 1505 C C . ALA A 1 190 ? -6.265 -3.225 -4.948 1.00 49.59 190 ALA A C 1
ATOM 1507 O O . ALA A 1 190 ? -7.173 -3.155 -4.131 1.00 49.59 190 ALA A O 1
ATOM 1508 N N . ASN A 1 191 ? -5.263 -4.097 -4.768 1.00 59.62 191 ASN A N 1
ATOM 1509 C CA . ASN A 1 191 ? -5.117 -4.965 -3.590 1.00 59.62 191 ASN A CA 1
ATOM 1510 C C . ASN A 1 191 ? -4.262 -4.329 -2.470 1.00 59.62 191 ASN A C 1
ATOM 1512 O O . ASN A 1 191 ? -3.989 -4.965 -1.437 1.00 59.62 191 ASN A O 1
ATOM 1516 N N . MET A 1 192 ? -3.780 -3.098 -2.665 1.00 64.06 192 MET A N 1
ATOM 1517 C CA . MET A 1 192 ? -3.141 -2.293 -1.631 1.00 64.06 192 MET A CA 1
ATOM 1518 C C . MET A 1 192 ? -4.210 -1.493 -0.902 1.00 64.06 192 MET A C 1
ATOM 1520 O O . MET A 1 192 ? -4.577 -0.401 -1.266 1.00 64.06 192 MET A O 1
ATOM 1524 N N . VAL A 1 193 ? -4.711 -2.077 0.171 1.00 62.91 193 VAL A N 1
ATOM 1525 C CA . VAL A 1 193 ? -5.773 -1.503 1.009 1.00 62.91 193 VAL A CA 1
ATOM 1526 C C . VAL A 1 193 ? -5.221 -0.781 2.246 1.00 62.91 193 VAL A C 1
ATOM 1528 O O . VAL A 1 193 ? -5.957 -0.483 3.173 1.00 62.91 193 VAL A O 1
ATOM 1531 N N . ASP A 1 194 ? -3.901 -0.557 2.295 1.00 68.94 194 ASP A N 1
ATOM 1532 C CA . ASP A 1 194 ? -3.182 0.032 3.435 1.00 68.94 194 ASP A CA 1
ATOM 1533 C C . ASP A 1 194 ? -2.692 1.464 3.162 1.00 68.94 194 ASP A C 1
ATOM 1535 O O . ASP A 1 194 ? -1.623 1.848 3.640 1.00 68.94 194 ASP A O 1
ATOM 1539 N N . HIS A 1 195 ? -3.429 2.233 2.353 1.00 76.88 195 HIS A N 1
ATOM 1540 C CA . HIS A 1 195 ? -3.092 3.628 2.035 1.00 76.88 195 HIS A CA 1
ATOM 1541 C C . HIS A 1 195 ? -3.408 4.583 3.179 1.00 76.88 195 HIS A C 1
ATOM 1543 O O . HIS A 1 195 ? -2.601 5.470 3.469 1.00 76.88 195 HIS A O 1
ATOM 1549 N N . VAL A 1 196 ? -4.554 4.365 3.822 1.00 83.62 196 VAL A N 1
ATOM 1550 C CA . VAL A 1 196 ? -4.960 5.008 5.065 1.00 83.62 196 VAL A CA 1
ATOM 1551 C C . VAL A 1 196 ? -5.159 3.901 6.088 1.00 83.62 196 VAL A C 1
ATOM 1553 O O . VAL A 1 196 ? -5.879 2.929 5.849 1.00 83.62 196 VAL A O 1
ATOM 1556 N N . ARG A 1 197 ? -4.475 4.023 7.221 1.00 84.38 197 ARG A N 1
ATOM 1557 C CA . ARG A 1 197 ? -4.558 3.056 8.314 1.00 84.38 197 ARG A CA 1
ATOM 1558 C C . ARG A 1 197 ? -4.860 3.769 9.610 1.00 84.38 197 ARG A C 1
ATOM 1560 O O . ARG A 1 197 ? -4.166 4.732 9.902 1.00 84.38 197 ARG A O 1
ATOM 1567 N N . VAL A 1 198 ? -5.789 3.233 10.394 1.00 85.56 198 VAL A N 1
ATOM 1568 C CA . VAL A 1 198 ? -6.056 3.623 11.780 1.00 85.56 198 VAL A CA 1
ATOM 1569 C C . VAL A 1 198 ? -5.486 2.559 12.711 1.00 85.56 198 VAL A C 1
ATOM 1571 O O . VAL A 1 198 ? -5.868 1.393 12.634 1.00 85.56 198 VAL A O 1
ATOM 1574 N N . ARG A 1 199 ? -4.575 2.942 13.603 1.00 86.31 199 ARG A N 1
ATOM 1575 C CA . ARG A 1 199 ? -4.110 2.094 14.707 1.00 86.31 199 ARG A CA 1
ATOM 1576 C C . ARG A 1 199 ? -4.755 2.558 15.999 1.00 86.31 199 ARG A C 1
ATOM 1578 O O . ARG A 1 199 ? -4.633 3.733 16.311 1.00 86.31 199 ARG A O 1
ATOM 1585 N N . VAL A 1 200 ? -5.380 1.649 16.741 1.00 85.94 200 VAL A N 1
ATOM 1586 C CA . VAL A 1 200 ? -5.959 1.906 18.065 1.00 85.94 200 VAL A CA 1
ATOM 1587 C C . VAL A 1 200 ? -5.253 1.025 19.090 1.00 85.94 200 VAL A C 1
ATOM 1589 O O . VAL A 1 200 ? -5.175 -0.194 18.922 1.00 85.94 200 VAL A O 1
ATOM 1592 N N . ILE A 1 201 ? -4.726 1.635 20.148 1.00 85.56 201 ILE A N 1
ATOM 1593 C CA . ILE A 1 201 ? -4.110 0.911 21.267 1.00 85.56 201 ILE A CA 1
ATOM 1594 C C . ILE A 1 201 ? -5.077 0.926 22.446 1.00 85.56 201 ILE A C 1
ATOM 1596 O O . ILE A 1 201 ? -5.439 2.004 22.906 1.00 85.56 201 ILE A O 1
ATOM 1600 N N . THR A 1 202 ? -5.474 -0.242 22.942 1.00 84.75 202 THR A N 1
ATOM 1601 C CA . THR A 1 202 ? -6.303 -0.380 24.150 1.00 84.75 202 THR A CA 1
ATOM 1602 C C . THR A 1 202 ? -5.452 -0.787 25.349 1.00 84.75 202 THR A C 1
ATOM 1604 O O . THR A 1 202 ? -4.337 -1.275 25.176 1.00 84.75 202 THR A O 1
ATOM 1607 N N . GLU A 1 203 ? -5.957 -0.629 26.572 1.00 81.06 203 GLU A N 1
ATOM 1608 C CA . GLU A 1 203 ? -5.216 -1.073 27.761 1.00 81.06 203 GLU A CA 1
ATOM 1609 C C . GLU A 1 203 ? -5.047 -2.597 27.792 1.00 81.06 203 GLU A C 1
ATOM 1611 O O . GLU A 1 203 ? -3.933 -3.116 27.881 1.00 81.06 203 GLU A O 1
ATOM 1616 N N . THR A 1 204 ? -6.155 -3.327 27.647 1.00 79.81 204 THR A N 1
ATOM 1617 C CA . THR A 1 204 ? -6.172 -4.792 27.704 1.00 79.81 204 THR A CA 1
ATOM 1618 C C . THR A 1 204 ? -6.767 -5.423 26.448 1.00 79.81 204 THR A C 1
ATOM 1620 O O . THR A 1 204 ? -7.385 -4.763 25.610 1.00 79.81 204 THR A O 1
ATOM 1623 N N . VAL A 1 205 ? -6.618 -6.745 26.334 1.00 80.25 205 VAL A N 1
ATOM 1624 C CA . VAL A 1 205 ? -7.271 -7.553 25.294 1.00 80.25 205 VAL A CA 1
ATOM 1625 C C . VAL A 1 205 ? -8.801 -7.517 25.415 1.00 80.25 205 VAL A C 1
ATOM 1627 O O . VAL A 1 205 ? -9.487 -7.487 24.394 1.00 80.25 205 VAL A O 1
ATOM 1630 N N . VAL A 1 206 ? -9.354 -7.462 26.633 1.00 78.56 206 VAL A N 1
ATOM 1631 C CA . VAL A 1 206 ? -10.810 -7.298 26.836 1.00 78.56 206 VAL A CA 1
ATOM 1632 C C . VAL A 1 206 ? -11.283 -5.987 26.227 1.00 78.56 206 VAL A C 1
ATOM 1634 O O . VAL A 1 206 ? -12.344 -5.930 25.608 1.00 78.56 206 VAL A O 1
ATOM 1637 N N . ASP A 1 207 ? -10.477 -4.938 26.363 1.00 79.94 207 ASP A N 1
ATOM 1638 C CA . ASP A 1 207 ? -10.803 -3.613 25.847 1.00 79.94 207 ASP A CA 1
ATOM 1639 C C . ASP A 1 207 ? -10.833 -3.570 24.315 1.00 79.94 207 ASP A C 1
ATOM 1641 O O . ASP A 1 207 ? -11.597 -2.791 23.750 1.00 79.94 207 ASP A O 1
ATOM 1645 N N . ILE A 1 208 ? -10.117 -4.475 23.635 1.00 84.00 208 ILE A N 1
ATOM 1646 C CA . ILE A 1 208 ? -10.265 -4.692 22.188 1.00 84.00 208 ILE A CA 1
ATOM 1647 C C . ILE A 1 208 ? -11.669 -5.211 21.870 1.00 84.00 208 ILE A C 1
ATOM 1649 O O . ILE A 1 208 ? -12.341 -4.669 20.998 1.00 84.00 208 ILE A O 1
ATOM 1653 N N . LEU A 1 209 ? -12.129 -6.253 22.572 1.00 81.50 209 LEU A N 1
ATOM 1654 C CA . LEU A 1 209 ? -13.452 -6.847 22.339 1.00 81.50 209 LEU A CA 1
ATOM 1655 C C . LEU A 1 209 ? -14.576 -5.851 22.639 1.00 81.50 209 LEU A C 1
ATOM 1657 O O . LEU A 1 209 ? -15.515 -5.731 21.855 1.00 81.50 209 LEU A O 1
ATOM 1661 N N . LYS A 1 210 ? -14.437 -5.098 23.733 1.00 79.19 210 LYS A N 1
ATOM 1662 C CA . LYS A 1 210 ? -15.322 -3.990 24.104 1.00 79.19 210 LYS A CA 1
ATOM 1663 C C . LYS A 1 210 ? -15.391 -2.931 23.006 1.00 79.19 210 LYS A C 1
ATOM 1665 O O . LYS A 1 210 ? -16.484 -2.576 22.582 1.00 79.19 210 LYS A O 1
ATOM 1670 N N . LEU A 1 211 ? -14.239 -2.470 22.513 1.00 82.31 211 LEU A N 1
ATOM 1671 C CA . LEU A 1 211 ? -14.171 -1.499 21.422 1.00 82.31 211 LEU A CA 1
ATOM 1672 C C . LEU A 1 211 ? -14.882 -2.022 20.169 1.00 82.31 211 LEU A C 1
ATOM 1674 O O . LEU A 1 211 ? -15.726 -1.328 19.612 1.00 82.31 211 LEU A O 1
ATOM 1678 N N . LEU A 1 212 ? -14.568 -3.245 19.735 1.00 83.25 212 LEU A N 1
ATOM 1679 C CA . LEU A 1 212 ? -15.178 -3.850 18.547 1.00 83.25 212 LEU A CA 1
ATOM 1680 C C . LEU A 1 212 ? -16.698 -3.977 18.692 1.00 83.25 212 LEU A C 1
ATOM 1682 O O . LEU A 1 212 ? -17.429 -3.631 17.765 1.00 83.25 212 LEU A O 1
ATOM 1686 N N . TYR A 1 213 ? -17.167 -4.433 19.856 1.00 80.50 213 TYR A N 1
ATOM 1687 C CA . TYR A 1 213 ? -18.592 -4.529 20.152 1.00 80.50 213 TYR A CA 1
ATOM 1688 C C . TYR A 1 213 ? -19.267 -3.158 20.071 1.00 80.50 213 TYR A C 1
ATOM 1690 O O . TYR A 1 213 ? -20.261 -3.024 19.359 1.00 80.50 213 TYR A O 1
ATOM 1698 N N . SER A 1 214 ? -18.705 -2.131 20.716 1.00 79.75 214 SER A N 1
ATOM 1699 C CA . SER A 1 214 ? -19.271 -0.778 20.694 1.00 79.75 214 SER A CA 1
ATOM 1700 C C . SER A 1 214 ? -19.288 -0.174 19.288 1.00 79.75 214 SER A C 1
ATOM 1702 O O . SER A 1 214 ? -20.308 0.374 18.876 1.00 79.75 214 SER A O 1
ATOM 1704 N N . LEU A 1 215 ? -18.210 -0.326 18.508 1.00 81.69 215 LEU A N 1
ATOM 1705 C CA . LEU A 1 215 ? -18.143 0.187 17.133 1.00 81.69 215 LEU A CA 1
ATOM 1706 C C . LEU A 1 215 ? -19.243 -0.405 16.236 1.00 81.69 215 LEU A C 1
ATOM 1708 O O . LEU A 1 215 ? -19.813 0.313 15.412 1.00 81.69 215 LEU A O 1
ATOM 1712 N N . VAL A 1 216 ? -19.549 -1.697 16.400 1.00 80.88 216 VAL A N 1
ATOM 1713 C CA . VAL A 1 216 ? -20.578 -2.398 15.616 1.00 80.88 216 VAL A CA 1
ATOM 1714 C C . VAL A 1 216 ? -21.984 -2.119 16.153 1.00 80.88 216 VAL A C 1
ATOM 1716 O O . VAL A 1 216 ? -22.863 -1.743 15.381 1.00 80.88 216 VAL A O 1
ATOM 1719 N N . ARG A 1 217 ? -22.207 -2.280 17.464 1.00 78.94 217 ARG A N 1
ATOM 1720 C CA . ARG A 1 217 ? -23.524 -2.149 18.114 1.00 78.94 217 ARG A CA 1
ATOM 1721 C C . ARG A 1 217 ? -24.075 -0.731 18.021 1.00 78.94 217 ARG A C 1
ATOM 1723 O O . ARG A 1 217 ? -25.271 -0.566 17.812 1.00 78.94 217 ARG A O 1
ATOM 1730 N N . GLU A 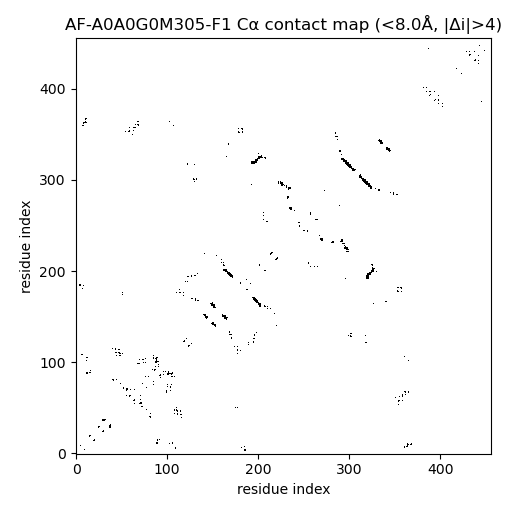1 218 ? -23.212 0.272 18.160 1.00 78.94 218 GLU A N 1
ATOM 1731 C CA . GLU A 1 218 ? -23.587 1.684 18.049 1.00 78.94 218 GLU A CA 1
ATOM 1732 C C . GLU A 1 218 ? -23.499 2.212 16.605 1.00 78.94 218 GLU A C 1
ATOM 1734 O O . GLU A 1 218 ? -23.636 3.413 16.387 1.00 78.94 218 GLU A O 1
ATOM 1739 N N . CYS A 1 219 ? -23.256 1.344 15.613 1.00 78.75 219 CYS A N 1
ATOM 1740 C CA . CYS A 1 219 ? -23.141 1.709 14.196 1.00 78.75 219 CYS A CA 1
ATOM 1741 C C . CYS A 1 219 ? -22.138 2.849 13.924 1.00 78.75 219 CYS A C 1
ATOM 1743 O O . CYS A 1 219 ? -22.338 3.650 13.011 1.00 78.75 219 CYS A O 1
ATOM 1745 N N . ARG A 1 220 ? -21.049 2.937 14.702 1.00 82.25 220 ARG A N 1
ATOM 1746 C CA . ARG A 1 220 ? -20.029 3.987 14.522 1.00 82.25 220 ARG A CA 1
ATOM 1747 C C . ARG A 1 220 ? -19.192 3.771 13.267 1.00 82.25 220 ARG A C 1
ATOM 1749 O O . ARG A 1 220 ? -18.670 4.729 12.709 1.00 82.25 220 ARG A O 1
ATOM 1756 N N . ILE A 1 221 ? -19.063 2.523 12.823 1.00 83.44 221 ILE A N 1
ATOM 1757 C CA . ILE A 1 221 ? -18.364 2.148 11.590 1.00 83.44 221 ILE A CA 1
ATOM 1758 C C . I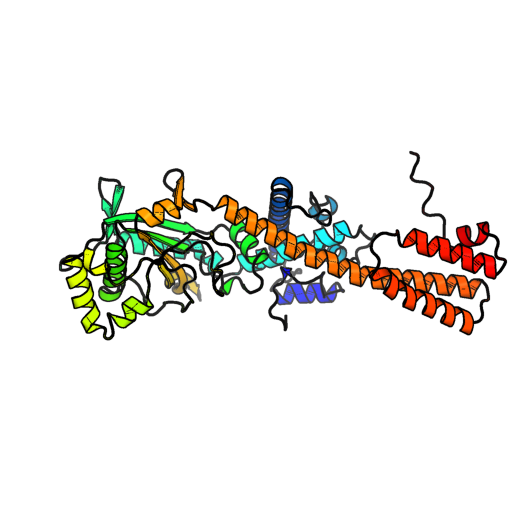LE A 1 221 ? -19.344 1.530 10.586 1.00 83.44 221 ILE A C 1
ATOM 1760 O O . ILE A 1 221 ? -20.258 0.810 11.001 1.00 83.44 221 ILE A O 1
ATOM 1764 N N . PRO A 1 222 ? -19.134 1.719 9.269 1.00 85.00 222 PRO A N 1
ATOM 1765 C CA . PRO A 1 222 ? -19.927 1.050 8.244 1.00 85.00 222 PRO A CA 1
ATOM 1766 C C . PRO A 1 222 ? -19.465 -0.408 8.104 1.00 85.00 222 PRO A C 1
ATOM 1768 O O . PRO A 1 222 ? -18.819 -0.796 7.135 1.00 85.00 222 PRO A O 1
ATOM 1771 N N . TRP A 1 223 ? -19.743 -1.237 9.112 1.00 82.50 223 TRP A N 1
ATOM 1772 C CA . TRP A 1 223 ? -19.291 -2.635 9.179 1.00 82.50 223 TRP A CA 1
ATOM 1773 C C . TRP A 1 223 ? -19.803 -3.489 8.008 1.00 82.50 223 TRP A C 1
ATOM 1775 O O . TRP A 1 223 ? -19.149 -4.457 7.608 1.00 82.50 223 TRP A O 1
ATOM 1785 N N . ASN A 1 224 ? -20.934 -3.103 7.413 1.00 82.69 224 ASN A N 1
ATOM 1786 C CA . ASN A 1 224 ? -21.498 -3.708 6.207 1.00 82.69 224 ASN A CA 1
ATOM 1787 C C . ASN A 1 224 ? -20.618 -3.500 4.959 1.00 82.69 224 ASN A C 1
ATOM 1789 O O . ASN A 1 224 ? -20.776 -4.229 3.986 1.00 82.69 224 ASN A O 1
ATOM 1793 N N . ASN A 1 225 ? -19.674 -2.556 5.007 1.00 87.69 225 ASN A N 1
ATOM 1794 C CA . ASN A 1 225 ? -18.689 -2.283 3.961 1.00 87.69 225 ASN A CA 1
ATOM 1795 C C . ASN A 1 225 ? -17.328 -2.947 4.250 1.00 87.69 225 ASN A C 1
ATOM 1797 O O . ASN A 1 225 ? -16.292 -2.523 3.733 1.00 87.69 225 ASN A O 1
ATOM 1801 N N . SER A 1 226 ? -17.285 -3.948 5.132 1.00 85.75 226 SER A N 1
ATOM 1802 C CA . SER A 1 226 ? -16.045 -4.668 5.419 1.00 85.75 226 SER A CA 1
ATOM 1803 C C . SER A 1 226 ? -15.583 -5.480 4.206 1.00 85.75 226 SER A C 1
ATOM 1805 O O . SER A 1 226 ? -16.360 -6.207 3.591 1.00 85.75 226 SER A O 1
ATOM 1807 N N . ILE A 1 227 ? -14.295 -5.377 3.866 1.00 83.88 227 ILE A N 1
ATOM 1808 C CA . ILE A 1 227 ? -13.688 -6.154 2.779 1.00 83.88 227 ILE A CA 1
ATOM 1809 C C . ILE A 1 227 ? -13.247 -7.510 3.348 1.00 83.88 227 ILE A C 1
ATOM 1811 O O . ILE A 1 227 ? -12.330 -7.547 4.181 1.00 83.88 227 ILE A O 1
ATOM 1815 N N . PRO A 1 228 ? -13.830 -8.642 2.902 1.00 76.19 228 PRO A N 1
ATOM 1816 C CA . PRO A 1 228 ? -13.457 -9.951 3.416 1.00 76.19 228 PRO A CA 1
ATOM 1817 C C . PRO A 1 228 ? -11.994 -10.267 3.109 1.00 76.19 228 PRO A C 1
ATOM 1819 O O . PRO A 1 228 ? -11.558 -10.298 1.956 1.00 76.19 228 PRO A O 1
ATOM 1822 N N . ARG A 1 229 ? -11.213 -10.553 4.151 1.00 70.56 229 ARG A N 1
ATOM 1823 C CA . ARG A 1 229 ? -9.813 -10.949 4.014 1.00 70.56 229 ARG A CA 1
ATOM 1824 C C . ARG A 1 229 ? -9.452 -11.966 5.078 1.00 70.56 229 ARG A C 1
ATOM 1826 O O . ARG A 1 229 ? -9.886 -11.860 6.216 1.00 70.56 229 ARG A O 1
ATOM 1833 N N . LYS A 1 230 ? -8.593 -12.926 4.725 1.00 59.12 230 LYS A N 1
ATOM 1834 C CA . LYS A 1 230 ? -7.994 -13.816 5.726 1.00 59.12 230 LYS A CA 1
ATOM 1835 C C . LYS A 1 230 ? -7.134 -12.984 6.686 1.00 59.12 230 LYS A C 1
ATOM 1837 O O . LYS A 1 230 ? -6.186 -12.347 6.201 1.00 59.12 230 LYS A O 1
ATOM 1842 N N . PRO A 1 231 ? -7.415 -12.989 8.000 1.00 59.97 231 PRO A N 1
ATOM 1843 C CA . PRO A 1 231 ? -6.552 -12.337 8.969 1.00 59.97 231 PRO A CA 1
ATOM 1844 C C . PRO A 1 231 ? -5.185 -13.022 8.927 1.00 59.97 231 PRO A C 1
ATOM 1846 O O . PRO A 1 231 ? -5.082 -14.248 8.896 1.00 59.97 23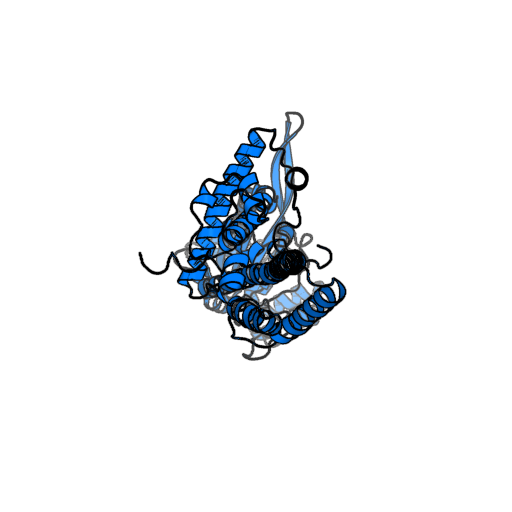1 PRO A O 1
ATOM 1849 N N . LYS A 1 232 ? -4.109 -12.240 8.826 1.00 58.50 232 LYS A N 1
ATOM 1850 C CA . LYS A 1 232 ? -2.767 -12.810 8.615 1.00 58.50 232 LYS A CA 1
ATOM 1851 C C . LYS A 1 232 ? -1.978 -13.001 9.911 1.00 58.50 232 LYS A C 1
ATOM 1853 O O . LYS A 1 232 ? -1.002 -13.751 9.905 1.00 58.50 232 LYS A O 1
ATOM 1858 N N . GLN A 1 233 ? -2.342 -12.290 10.981 1.00 65.44 233 GLN A N 1
ATOM 1859 C CA . GLN A 1 233 ? -1.570 -12.185 12.226 1.00 65.44 233 GLN A CA 1
ATOM 1860 C C . GLN A 1 233 ? -2.489 -11.918 13.426 1.00 65.44 233 GLN A C 1
ATOM 1862 O O . GLN A 1 233 ? -2.448 -10.843 14.018 1.00 65.44 233 GLN A O 1
ATOM 1867 N N . GLU A 1 234 ? -3.340 -12.892 13.742 1.00 68.81 234 GLU A N 1
ATOM 1868 C CA . GLU A 1 234 ? -4.381 -12.760 14.762 1.00 68.81 234 GLU A CA 1
ATOM 1869 C C . GLU A 1 234 ? -3.799 -12.656 16.177 1.00 68.81 234 GLU A C 1
ATOM 1871 O O . GLU A 1 234 ? -2.967 -13.461 16.608 1.00 68.81 234 GLU A O 1
ATOM 1876 N N . LEU A 1 235 ? -4.253 -11.634 16.901 1.00 78.19 235 LEU A N 1
ATOM 1877 C CA . LEU A 1 235 ? -4.052 -11.510 18.342 1.00 78.19 235 LEU A CA 1
ATOM 1878 C C . LEU A 1 235 ? -5.035 -12.398 19.128 1.00 78.19 235 LEU A C 1
ATOM 1880 O O . LEU A 1 235 ? -4.676 -12.929 20.179 1.00 78.19 235 LEU A O 1
ATOM 1884 N N . LEU A 1 236 ? -6.249 -12.578 18.596 1.00 76.88 236 LEU A N 1
ATOM 1885 C CA . LEU A 1 236 ? -7.369 -13.268 19.237 1.00 76.88 236 LEU A CA 1
ATOM 1886 C C . LEU A 1 236 ? -7.755 -14.526 18.464 1.00 76.88 236 LEU A C 1
ATOM 1888 O O . LEU A 1 236 ? -7.749 -14.515 17.237 1.00 76.88 236 LEU A O 1
ATOM 1892 N N . ASP A 1 237 ? -8.138 -15.581 19.179 1.00 75.88 237 ASP A N 1
ATOM 1893 C CA . ASP A 1 237 ? -8.723 -16.781 18.580 1.00 75.88 237 ASP A CA 1
ATOM 1894 C C . ASP A 1 237 ? -10.196 -16.533 18.217 1.00 75.88 237 ASP A C 1
ATOM 1896 O O . ASP A 1 237 ? -11.107 -16.768 19.016 1.00 75.88 237 ASP A O 1
ATOM 1900 N N . PHE A 1 238 ? -10.432 -16.020 17.006 1.00 74.94 238 PHE A N 1
ATOM 1901 C CA . PHE A 1 238 ? -11.782 -15.706 16.532 1.00 74.94 238 PHE A CA 1
ATOM 1902 C C . PHE A 1 238 ? -12.684 -16.934 16.432 1.00 74.94 238 PHE A C 1
ATOM 1904 O O . PHE A 1 238 ? -13.882 -16.809 16.656 1.00 74.94 238 PHE A O 1
ATOM 1911 N N . ARG A 1 239 ? -12.128 -18.128 16.188 1.00 74.50 239 ARG A N 1
ATOM 1912 C CA . ARG A 1 239 ? -12.926 -19.364 16.163 1.00 74.50 239 ARG A CA 1
ATOM 1913 C C . ARG A 1 239 ? -13.507 -19.655 17.531 1.00 74.50 239 ARG A C 1
ATOM 1915 O O . ARG A 1 239 ? -14.674 -20.006 17.649 1.00 74.50 239 ARG A O 1
ATOM 1922 N N . ARG A 1 240 ? -12.703 -19.467 18.577 1.00 71.50 240 ARG A N 1
ATOM 1923 C CA . ARG A 1 240 ? -13.178 -19.636 19.944 1.00 71.50 240 ARG A CA 1
ATOM 1924 C C . ARG A 1 240 ? -14.223 -18.587 20.321 1.00 71.50 240 ARG A C 1
ATOM 1926 O O . ARG A 1 240 ? -15.173 -18.914 21.022 1.00 71.50 240 ARG A O 1
ATOM 1933 N N . ILE A 1 241 ? -14.069 -17.354 19.842 1.00 74.81 241 ILE A N 1
ATOM 1934 C CA . ILE A 1 241 ? -15.076 -16.299 20.023 1.00 74.81 241 ILE A CA 1
ATOM 1935 C C . ILE A 1 241 ? -16.387 -16.680 19.315 1.00 74.81 241 ILE A C 1
ATOM 1937 O O . ILE A 1 241 ? -17.441 -16.600 19.935 1.00 74.81 241 ILE A O 1
ATOM 1941 N N . GLU A 1 242 ? -16.333 -17.168 18.073 1.00 74.69 242 GLU A N 1
ATOM 1942 C CA . GLU A 1 242 ? -17.506 -17.672 17.337 1.00 74.69 242 GLU A CA 1
ATOM 1943 C C . GLU A 1 242 ? -18.174 -18.868 18.041 1.00 74.69 242 GLU A C 1
ATOM 1945 O O . GLU A 1 242 ? -19.398 -18.958 18.096 1.00 74.69 242 GLU A O 1
ATOM 1950 N N . GLU A 1 243 ? -17.398 -19.781 18.634 1.00 73.06 243 GLU A N 1
ATOM 1951 C CA . GLU A 1 243 ? -17.943 -20.901 19.417 1.00 73.06 243 GLU A CA 1
ATOM 1952 C C . GLU A 1 243 ? -18.690 -20.445 20.677 1.00 73.06 243 GLU A C 1
ATOM 1954 O O . GLU A 1 243 ? -19.657 -21.097 21.089 1.00 73.06 243 GLU A O 1
ATOM 1959 N N . LEU A 1 244 ? -18.209 -19.369 21.307 1.00 68.94 244 LEU A N 1
ATOM 1960 C CA . LEU A 1 244 ? -18.785 -18.785 22.518 1.00 68.94 244 LEU A CA 1
ATOM 1961 C C . LEU A 1 244 ? -19.991 -17.886 22.205 1.00 68.94 244 LEU A C 1
ATOM 1963 O O . LEU A 1 244 ? -20.912 -17.812 23.016 1.00 68.94 244 LEU A O 1
ATOM 1967 N N . ILE A 1 245 ? -20.005 -17.252 21.030 1.00 71.75 245 ILE A N 1
ATOM 1968 C CA . ILE A 1 245 ? -21.065 -16.365 20.539 1.00 71.75 245 ILE A CA 1
ATOM 1969 C C . ILE A 1 245 ? -21.734 -17.035 19.332 1.00 71.75 245 ILE A C 1
ATOM 1971 O O . ILE A 1 245 ? -21.530 -16.649 18.182 1.00 71.75 245 ILE A O 1
ATOM 1975 N N . LYS A 1 246 ? -22.547 -18.065 19.593 1.00 67.50 246 LYS A N 1
ATOM 1976 C CA . LYS A 1 246 ? -23.256 -18.795 18.525 1.00 67.50 246 LYS A CA 1
ATOM 1977 C C . LYS A 1 246 ? -24.384 -17.975 17.912 1.00 67.50 246 LYS A C 1
ATOM 1979 O O . LYS A 1 246 ? -24.732 -18.185 16.752 1.00 67.50 246 LYS A O 1
ATOM 1984 N N . HIS A 1 247 ? -24.948 -17.059 18.698 1.00 70.25 247 HIS A N 1
ATOM 1985 C CA . HIS A 1 247 ? -26.010 -16.163 18.269 1.00 70.25 247 HIS A CA 1
ATOM 1986 C C . HIS A 1 247 ? -25.742 -14.714 18.714 1.00 70.25 247 HIS A C 1
ATOM 1988 O O . HIS A 1 247 ? -25.176 -14.513 19.794 1.00 70.25 247 HIS A O 1
ATOM 1994 N N . PRO A 1 248 ? -26.147 -13.694 17.930 1.00 65.25 248 PRO A N 1
ATOM 1995 C CA . PRO A 1 248 ? -25.900 -12.283 18.246 1.00 65.25 248 PRO A CA 1
ATOM 1996 C C . PRO A 1 248 ? -26.406 -11.839 19.625 1.00 65.25 248 PRO A C 1
ATOM 1998 O O . PRO A 1 248 ? -25.756 -11.036 20.288 1.00 65.25 248 PRO A O 1
ATOM 2001 N N . GLU A 1 249 ? -27.525 -12.388 20.096 1.00 71.50 249 GLU A N 1
ATOM 2002 C CA . GLU A 1 249 ? -28.097 -12.111 21.418 1.00 71.50 249 GLU A CA 1
ATOM 2003 C C . GLU A 1 249 ? -27.211 -12.586 22.582 1.00 71.50 249 GLU A C 1
ATOM 2005 O O . GLU A 1 249 ? -27.325 -12.080 23.695 1.00 71.50 249 GLU A O 1
ATOM 2010 N N . GLN A 1 250 ? -26.288 -13.519 22.330 1.00 75.06 250 GLN A N 1
ATOM 2011 C CA . GLN A 1 250 ? -25.322 -13.996 23.323 1.00 75.06 250 GLN A CA 1
ATOM 2012 C C . GLN A 1 250 ? -24.106 -13.074 23.433 1.00 75.06 250 GLN A C 1
ATOM 2014 O O . GLN A 1 250 ? -23.389 -13.147 24.429 1.00 75.06 250 GLN A O 1
ATOM 2019 N N . ALA A 1 251 ? -23.868 -12.206 22.443 1.00 71.56 251 ALA A N 1
ATOM 2020 C CA . ALA A 1 251 ? -22.723 -11.300 22.439 1.00 71.56 251 ALA A CA 1
ATOM 2021 C C . ALA A 1 251 ? -22.799 -10.298 23.598 1.00 71.56 251 ALA A C 1
ATOM 2023 O O . ALA A 1 251 ? -21.792 -10.029 24.244 1.00 71.56 251 ALA A O 1
ATOM 2024 N N . GLU A 1 252 ? -23.995 -9.787 23.895 1.00 71.75 252 GLU A N 1
ATOM 2025 C CA . GLU A 1 252 ? -24.209 -8.817 24.971 1.00 71.75 252 GLU A CA 1
ATOM 2026 C C . GLU A 1 252 ? -23.949 -9.437 26.352 1.00 71.75 252 GLU A C 1
ATOM 2028 O O . GLU A 1 252 ? -23.202 -8.880 27.152 1.00 71.75 252 GLU A O 1
ATOM 2033 N N . GLU A 1 253 ? -24.475 -10.639 26.597 1.00 75.62 253 GLU A N 1
ATOM 2034 C CA . GLU A 1 253 ? -24.223 -11.402 27.826 1.00 75.62 253 GLU A CA 1
ATOM 2035 C C . GLU A 1 253 ? -22.751 -11.826 27.943 1.00 75.62 253 GLU A C 1
ATOM 2037 O O . GLU A 1 253 ? -22.170 -11.776 29.024 1.00 75.62 253 GLU A O 1
ATOM 2042 N N . PHE A 1 254 ? -22.115 -12.202 26.833 1.00 76.75 254 PHE A N 1
ATOM 2043 C CA . PHE A 1 254 ? -20.693 -12.532 26.792 1.00 76.75 254 PHE A CA 1
ATOM 2044 C C . PHE A 1 254 ? -19.814 -11.324 27.154 1.00 76.75 254 PHE A C 1
ATOM 2046 O O . PHE A 1 254 ? -18.929 -11.442 28.004 1.00 76.75 254 PHE A O 1
ATOM 2053 N N . ILE A 1 255 ? -20.083 -10.151 26.572 1.00 71.94 255 ILE A N 1
ATOM 2054 C CA . ILE A 1 255 ? -19.377 -8.908 26.906 1.00 71.94 255 ILE A CA 1
ATOM 2055 C C . ILE A 1 255 ? -19.658 -8.502 28.355 1.00 71.94 255 ILE A C 1
ATOM 2057 O O . ILE A 1 255 ? -18.729 -8.124 29.064 1.00 71.94 255 ILE A O 1
ATOM 2061 N N . LYS A 1 256 ? -20.899 -8.634 28.834 1.00 73.88 256 LYS A N 1
ATOM 2062 C CA . LYS A 1 256 ? -21.258 -8.350 30.228 1.00 73.88 256 LYS A CA 1
ATOM 2063 C C . LYS A 1 256 ? -20.500 -9.251 31.209 1.00 73.88 256 LYS A C 1
ATOM 2065 O O . LYS A 1 256 ? -19.931 -8.743 32.169 1.00 73.88 256 LYS A O 1
ATOM 2070 N N . ARG A 1 257 ? -20.399 -10.555 30.936 1.00 73.56 257 ARG A N 1
ATOM 2071 C CA . ARG A 1 257 ? -19.585 -11.485 31.740 1.00 73.56 257 ARG A CA 1
ATOM 2072 C C . ARG A 1 257 ? -18.112 -11.108 31.743 1.00 73.56 257 ARG A C 1
ATOM 2074 O O . ARG A 1 257 ? -17.498 -11.126 32.797 1.00 73.56 257 ARG A O 1
ATOM 2081 N N . LEU A 1 258 ? -17.565 -10.700 30.597 1.00 70.75 258 LEU A N 1
ATOM 2082 C CA . LEU A 1 258 ? -16.197 -10.175 30.519 1.00 70.75 258 LEU A CA 1
ATOM 2083 C C . LEU A 1 258 ? -16.000 -8.876 31.320 1.00 70.75 258 LEU A C 1
ATOM 2085 O O . LEU A 1 258 ? -14.878 -8.575 31.723 1.00 70.75 258 LEU A O 1
ATOM 2089 N N . MET A 1 259 ? -17.053 -8.074 31.516 1.00 65.50 259 MET A N 1
ATOM 2090 C CA . MET A 1 259 ? -16.999 -6.888 32.378 1.00 65.50 259 MET A CA 1
ATOM 2091 C C . MET A 1 259 ? -17.024 -7.250 33.864 1.00 65.50 259 MET A C 1
ATOM 2093 O O . MET A 1 259 ? -16.386 -6.561 34.655 1.00 65.50 259 MET A O 1
ATOM 2097 N N . GLU A 1 260 ? -17.778 -8.285 34.233 1.00 71.88 260 GLU A N 1
ATOM 2098 C CA . GLU A 1 260 ? -17.915 -8.758 35.615 1.00 71.88 260 GLU A CA 1
ATOM 2099 C C . GLU A 1 260 ? -16.700 -9.583 36.063 1.00 71.88 260 GLU A C 1
ATOM 2101 O O . GLU A 1 260 ? -16.269 -9.464 37.208 1.00 71.88 260 GLU A O 1
ATOM 2106 N N . ASP A 1 261 ? -16.118 -10.359 35.150 1.00 69.19 261 ASP A N 1
ATOM 2107 C CA . ASP A 1 261 ? -14.935 -11.184 35.371 1.00 69.19 261 ASP A CA 1
ATOM 2108 C C . ASP A 1 261 ? -13.976 -11.089 34.165 1.00 69.19 261 ASP A C 1
ATOM 2110 O O . ASP A 1 261 ? -14.090 -11.848 33.196 1.00 69.19 261 ASP A O 1
ATOM 2114 N N . PRO A 1 262 ? -13.004 -10.159 34.196 1.00 61.38 262 PRO A N 1
ATOM 2115 C CA . PRO A 1 262 ? -11.962 -10.070 33.176 1.00 61.38 262 PRO A CA 1
ATOM 2116 C C . PRO A 1 262 ? -11.079 -11.326 33.079 1.00 61.38 262 PRO A C 1
ATOM 2118 O O . PRO A 1 262 ? -10.440 -11.525 32.046 1.00 61.38 262 PRO A O 1
ATOM 2121 N N . GLU A 1 263 ? -11.027 -12.183 34.107 1.00 60.66 263 GLU A N 1
ATOM 2122 C CA . GLU A 1 263 ? -10.305 -13.462 34.058 1.00 60.66 263 GLU A CA 1
ATOM 2123 C C . GLU A 1 263 ? -11.098 -14.548 33.313 1.00 60.66 263 GLU A C 1
ATOM 2125 O O . GLU A 1 263 ? -10.505 -15.521 32.846 1.00 60.66 263 GLU A O 1
ATOM 2130 N N . ALA A 1 264 ? -12.393 -14.336 33.032 1.00 57.69 264 ALA A N 1
ATOM 2131 C CA . ALA A 1 264 ? -13.208 -15.212 32.180 1.00 57.69 264 ALA A CA 1
ATOM 2132 C C . ALA A 1 264 ? -12.678 -15.345 30.732 1.00 57.69 264 ALA A C 1
ATOM 2134 O O . ALA A 1 264 ? -13.163 -16.176 29.956 1.00 57.69 264 ALA A O 1
ATOM 2135 N N . ILE A 1 265 ? -11.642 -14.577 30.363 1.00 57.81 265 ILE A N 1
ATOM 2136 C CA . ILE A 1 265 ? -10.816 -14.803 29.168 1.00 57.81 265 ILE A CA 1
ATOM 2137 C C . ILE A 1 265 ? -10.123 -16.180 29.185 1.00 57.81 265 ILE A C 1
ATOM 2139 O O . ILE A 1 265 ? -9.649 -16.597 28.134 1.00 57.81 265 ILE A O 1
ATOM 2143 N N . ASP A 1 266 ? -10.086 -16.937 30.291 1.00 48.53 266 ASP A N 1
ATOM 2144 C CA . ASP A 1 266 ? -9.336 -18.208 30.415 1.00 48.53 266 ASP A CA 1
ATOM 2145 C C . ASP A 1 266 ? -9.740 -19.329 29.410 1.00 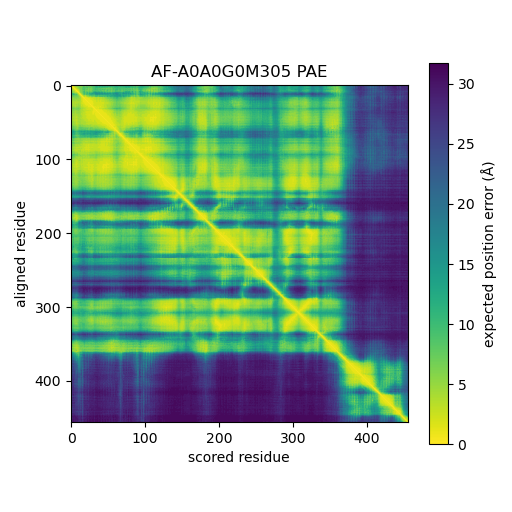48.53 266 ASP A C 1
ATOM 2147 O O . ASP A 1 266 ? -9.132 -20.398 29.338 1.00 48.53 266 ASP A O 1
ATOM 2151 N N . GLY A 1 267 ? -10.725 -19.075 28.539 1.00 49.97 267 GLY A N 1
ATOM 2152 C CA . GLY A 1 267 ? -11.033 -19.868 27.343 1.00 49.97 267 GLY A CA 1
ATOM 2153 C C . GLY A 1 267 ? -10.591 -19.280 25.990 1.00 49.97 267 GLY A C 1
ATOM 2154 O O . GLY A 1 267 ? -10.454 -20.054 25.044 1.00 49.97 267 GLY A O 1
ATOM 2155 N N . ILE A 1 268 ? -10.374 -17.965 25.865 1.00 57.69 268 ILE A N 1
ATOM 2156 C CA . ILE A 1 268 ? -9.914 -17.266 24.649 1.00 57.69 268 ILE A CA 1
ATOM 2157 C C . ILE A 1 268 ? -8.417 -17.012 24.789 1.00 57.69 268 ILE A C 1
ATOM 2159 O O . ILE A 1 268 ? -7.958 -16.039 25.385 1.00 57.69 268 ILE A O 1
ATOM 2163 N N . LYS A 1 269 ? -7.615 -17.910 24.222 1.00 56.34 269 LYS A N 1
ATOM 2164 C CA . LYS A 1 269 ? -6.162 -17.772 24.284 1.00 56.34 269 LYS A CA 1
ATOM 2165 C C . LYS A 1 269 ? -5.720 -16.624 23.382 1.00 56.34 269 LYS A C 1
ATOM 2167 O O . LYS A 1 269 ? -5.966 -16.651 22.178 1.00 56.34 269 LYS A O 1
ATOM 2172 N N . VAL A 1 270 ? -4.969 -15.672 23.941 1.00 57.28 270 VAL A N 1
ATOM 2173 C CA . VAL A 1 270 ? -4.052 -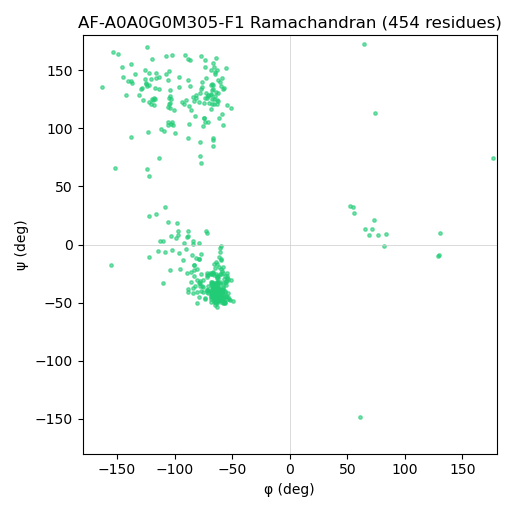14.859 23.132 1.00 57.28 270 VAL A CA 1
ATOM 2174 C C . VAL A 1 270 ? -3.158 -15.844 22.395 1.00 57.28 270 VAL A C 1
ATOM 2176 O O . VAL A 1 270 ? -2.486 -16.664 23.035 1.00 57.28 270 VAL A O 1
ATOM 2179 N N . ILE A 1 271 ? -3.177 -15.807 21.064 1.00 59.69 271 ILE A N 1
ATOM 2180 C CA . ILE A 1 271 ? -2.442 -16.771 20.246 1.00 59.69 271 ILE A CA 1
ATOM 2181 C C . ILE A 1 271 ? -0.949 -16.528 20.482 1.00 59.69 271 ILE A C 1
ATOM 2183 O O . ILE A 1 271 ? -0.325 -15.702 19.828 1.00 59.69 271 ILE A O 1
ATOM 2187 N N . LYS A 1 272 ? -0.330 -17.218 21.442 1.00 50.31 272 LYS A N 1
ATOM 2188 C CA . LYS A 1 272 ? 1.124 -17.179 21.605 1.00 50.31 272 LYS A CA 1
ATOM 2189 C C . LYS A 1 272 ? 1.711 -17.954 20.437 1.00 50.31 272 LYS A C 1
ATOM 2191 O O . LYS A 1 272 ? 1.643 -19.183 20.413 1.00 50.31 272 LYS A O 1
ATOM 2196 N N . LYS A 1 273 ? 2.278 -17.253 19.455 1.00 49.22 273 LYS A N 1
ATOM 2197 C CA . LYS A 1 273 ? 3.062 -17.915 18.413 1.00 49.22 273 LYS A CA 1
ATOM 2198 C C . LYS A 1 273 ? 4.239 -18.607 19.103 1.00 49.22 273 LYS A C 1
ATOM 2200 O O . LYS A 1 273 ? 5.134 -17.950 19.623 1.00 49.22 273 LYS A O 1
ATOM 2205 N N . THR A 1 274 ? 4.201 -19.934 19.154 1.00 38.28 274 THR A N 1
ATOM 2206 C CA . THR A 1 274 ? 5.363 -20.739 19.522 1.00 38.28 274 THR A CA 1
ATOM 2207 C C . THR A 1 274 ? 6.373 -20.576 18.394 1.00 38.28 274 THR A C 1
ATOM 2209 O O . THR A 1 274 ? 6.032 -20.786 17.224 1.00 38.28 274 THR A O 1
ATOM 2212 N N . GLU A 1 275 ? 7.595 -20.162 18.720 1.00 37.69 275 GLU A N 1
ATOM 2213 C CA . GLU A 1 275 ? 8.709 -20.187 17.776 1.00 37.69 275 GLU A CA 1
ATOM 2214 C C . GLU A 1 275 ? 8.782 -21.595 17.156 1.00 37.69 275 GLU A C 1
ATOM 2216 O O . GLU A 1 275 ? 8.924 -22.583 17.870 1.00 37.69 275 GLU A O 1
ATOM 2221 N N . GLY A 1 276 ? 8.595 -21.714 15.833 1.00 38.09 276 GLY A N 1
ATOM 2222 C CA . GLY A 1 276 ? 8.909 -22.958 15.116 1.00 38.09 276 GLY A CA 1
ATOM 2223 C C . GLY A 1 276 ? 7.857 -23.572 14.184 1.00 38.09 276 GLY A C 1
ATOM 2224 O O . GLY A 1 276 ? 8.224 -24.461 13.420 1.00 38.09 276 GLY A O 1
ATOM 2225 N N . LYS A 1 277 ? 6.592 -23.125 14.131 1.00 36.62 277 LYS A N 1
ATOM 2226 C CA . LYS A 1 277 ? 5.636 -23.638 13.117 1.00 36.62 277 LYS A CA 1
ATOM 2227 C C . LYS A 1 277 ? 5.301 -22.596 12.049 1.00 36.62 277 LYS A C 1
ATOM 2229 O O . LYS A 1 277 ? 4.414 -21.762 12.216 1.00 36.62 277 LYS A O 1
ATOM 2234 N N . LYS A 1 278 ? 5.993 -22.688 10.905 1.00 37.56 278 LYS A N 1
ATOM 2235 C CA . LYS A 1 278 ? 5.633 -21.998 9.654 1.00 37.56 278 LYS A CA 1
ATOM 2236 C C . LYS A 1 278 ? 4.316 -22.568 9.108 1.00 37.56 278 LYS A C 1
ATOM 2238 O O . LYS A 1 278 ? 4.316 -23.476 8.283 1.00 37.56 278 LYS A O 1
ATOM 2243 N N . GLY A 1 279 ? 3.184 -22.066 9.593 1.00 38.03 279 GLY A N 1
ATOM 2244 C CA . GLY A 1 279 ? 1.880 -22.338 8.988 1.00 38.03 279 GLY A CA 1
ATOM 2245 C C . GLY A 1 279 ? 1.770 -21.694 7.599 1.00 38.03 279 GLY A C 1
ATOM 2246 O O . GLY A 1 279 ? 2.184 -20.548 7.410 1.00 38.03 279 GLY A O 1
ATOM 2247 N N . LYS A 1 280 ? 1.198 -22.415 6.624 1.00 33.88 280 LYS A N 1
ATOM 2248 C CA . LYS A 1 280 ? 0.799 -21.854 5.320 1.00 33.88 280 LYS A CA 1
ATOM 2249 C C . LYS A 1 280 ? -0.201 -20.713 5.558 1.00 33.88 280 LYS A C 1
ATOM 2251 O O . LYS A 1 280 ? -1.310 -20.970 6.011 1.00 33.88 280 LYS A O 1
ATOM 2256 N N . GLY A 1 281 ? 0.191 -19.472 5.262 1.00 41.69 281 GLY A N 1
ATOM 2257 C CA . GLY A 1 281 ? -0.660 -18.279 5.409 1.00 41.69 281 GLY A CA 1
ATOM 2258 C C . GLY A 1 281 ? -0.030 -17.125 6.193 1.00 41.69 281 GLY A C 1
ATOM 2259 O O . GLY A 1 281 ? -0.568 -16.019 6.173 1.00 41.69 281 GLY A O 1
ATOM 2260 N N . ILE A 1 282 ? 1.123 -17.343 6.835 1.00 41.66 282 ILE A N 1
ATOM 2261 C CA . ILE A 1 282 ? 1.879 -16.266 7.483 1.00 41.66 282 ILE A CA 1
ATOM 2262 C C . ILE A 1 282 ? 2.369 -15.303 6.400 1.00 41.66 282 ILE A C 1
ATOM 2264 O O . ILE A 1 282 ? 2.990 -15.709 5.420 1.00 41.66 282 ILE A O 1
ATOM 2268 N N . ASN A 1 283 ? 2.079 -14.018 6.583 1.00 45.94 283 ASN A N 1
ATOM 2269 C CA . ASN A 1 283 ? 2.594 -12.950 5.743 1.00 45.94 283 ASN A CA 1
ATOM 2270 C C . ASN A 1 283 ? 4.133 -13.006 5.784 1.00 45.94 283 ASN A C 1
ATOM 2272 O O . ASN A 1 283 ? 4.737 -12.594 6.764 1.00 45.94 283 ASN A O 1
ATOM 2276 N N . GLU A 1 284 ? 4.776 -13.524 4.734 1.00 44.47 284 GLU A N 1
ATOM 2277 C CA . GLU A 1 284 ? 6.222 -13.833 4.688 1.00 44.47 284 GLU A CA 1
ATOM 2278 C C . GLU A 1 284 ? 7.151 -12.623 4.893 1.00 44.47 284 GLU A C 1
ATOM 2280 O O . GLU A 1 284 ? 8.374 -12.735 4.829 1.00 44.47 284 GLU A O 1
ATOM 2285 N N . SER A 1 285 ? 6.572 -11.435 5.035 1.00 44.97 285 SER A N 1
ATOM 2286 C CA . SER A 1 285 ? 7.284 -10.169 5.101 1.00 44.97 285 SER A CA 1
ATOM 2287 C C . SER A 1 285 ? 7.237 -9.548 6.498 1.00 44.97 285 SER A C 1
ATOM 2289 O O . SER A 1 285 ? 8.222 -8.924 6.897 1.00 44.97 285 SER A O 1
ATOM 2291 N N . SER A 1 286 ? 6.147 -9.728 7.256 1.00 49.75 286 SER A N 1
ATOM 2292 C CA . SER A 1 286 ? 6.018 -9.212 8.624 1.00 49.75 286 SER A CA 1
ATOM 2293 C C . SER A 1 286 ? 6.880 -10.023 9.597 1.00 49.75 286 SER A C 1
ATOM 2295 O O . SER A 1 286 ? 7.218 -11.176 9.338 1.00 49.75 286 SER A O 1
ATOM 2297 N N . SER A 1 287 ? 7.314 -9.398 10.693 1.00 52.88 287 SER A N 1
ATOM 2298 C CA . SER A 1 287 ? 8.155 -10.077 11.682 1.00 52.88 287 SER A CA 1
ATOM 2299 C C . SER A 1 287 ? 7.390 -11.227 12.351 1.00 52.88 287 SER A C 1
ATOM 2301 O O . SER A 1 287 ? 6.173 -11.152 12.538 1.00 52.88 287 SER A O 1
ATOM 2303 N N . ASP A 1 288 ? 8.107 -12.287 12.737 1.00 54.66 288 ASP A N 1
ATOM 2304 C CA . ASP A 1 288 ? 7.512 -13.514 13.286 1.00 54.66 288 ASP A CA 1
ATOM 2305 C C . ASP A 1 288 ? 6.683 -13.310 14.567 1.00 54.66 288 ASP A C 1
ATOM 2307 O O . ASP A 1 288 ? 5.888 -14.185 14.900 1.00 54.66 288 ASP A O 1
ATOM 2311 N N . GLY A 1 289 ? 6.791 -12.146 15.219 1.00 63.81 289 GLY A N 1
ATOM 2312 C CA . GLY A 1 289 ? 6.079 -11.798 16.451 1.00 63.81 289 GLY A CA 1
ATOM 2313 C C . GLY A 1 289 ? 5.028 -10.689 16.342 1.00 63.81 289 GLY A C 1
ATOM 2314 O O . GLY A 1 289 ? 4.475 -10.330 17.372 1.00 63.81 289 GLY A O 1
ATOM 2315 N N . PHE A 1 290 ? 4.754 -10.132 15.155 1.00 72.44 290 PHE A N 1
ATOM 2316 C CA . PHE A 1 290 ? 3.731 -9.084 15.024 1.00 72.44 290 PHE A CA 1
ATOM 2317 C C . PHE A 1 290 ? 2.317 -9.665 15.167 1.00 72.44 290 PHE A C 1
ATOM 2319 O O . PHE A 1 290 ? 2.003 -10.649 14.488 1.00 72.44 290 PHE A O 1
ATOM 2326 N N . GLN A 1 291 ? 1.470 -9.057 16.007 1.00 81.75 291 GLN A N 1
ATOM 2327 C CA . GLN A 1 291 ? 0.095 -9.515 16.273 1.00 81.75 291 GLN A CA 1
ATOM 2328 C C . GLN A 1 291 ? -0.888 -8.359 16.449 1.00 81.75 291 GLN A C 1
ATOM 2330 O O . GLN A 1 291 ? -0.676 -7.502 17.294 1.00 81.75 291 GLN A O 1
ATOM 2335 N N . CYS A 1 292 ? -2.007 -8.351 15.736 1.00 85.12 292 CYS A N 1
ATOM 2336 C CA . CYS A 1 292 ? -3.083 -7.393 16.002 1.00 85.12 292 CYS A CA 1
ATOM 2337 C C . CYS A 1 292 ? -4.427 -7.969 15.557 1.00 85.12 292 CYS A C 1
ATOM 2339 O O . CYS A 1 292 ? -4.489 -8.950 14.812 1.00 85.12 292 CYS A O 1
ATOM 2341 N N . VAL A 1 293 ? -5.518 -7.354 15.997 1.00 86.12 293 VAL A N 1
ATOM 2342 C CA . VAL A 1 293 ? -6.791 -7.479 15.290 1.00 86.12 293 VAL A CA 1
ATOM 2343 C C . VAL A 1 293 ? -6.755 -6.491 14.133 1.00 86.12 293 VAL A C 1
ATOM 2345 O O . VAL A 1 293 ? -6.470 -5.320 14.349 1.00 86.12 293 VAL A O 1
ATOM 2348 N N . SER A 1 294 ? -7.005 -6.949 12.907 1.00 86.69 294 SER A N 1
ATOM 2349 C CA . SER A 1 294 ? -7.016 -6.064 11.739 1.00 86.69 294 SER A CA 1
ATOM 2350 C C . SER A 1 294 ? -8.168 -6.386 10.810 1.00 86.69 294 SER A C 1
ATOM 2352 O O . SER A 1 294 ? -8.478 -7.557 10.587 1.00 86.69 294 SER A O 1
ATOM 2354 N N . TRP A 1 295 ? -8.775 -5.345 10.260 1.00 86.69 295 TRP A N 1
ATOM 2355 C CA . TRP A 1 295 ? -9.824 -5.448 9.256 1.00 86.69 295 TRP A CA 1
ATOM 2356 C C . TRP A 1 295 ? -9.759 -4.238 8.326 1.00 86.69 295 TRP A C 1
ATOM 2358 O O . TRP A 1 295 ? -9.092 -3.247 8.620 1.00 86.69 295 TRP A O 1
ATOM 2368 N N . ILE A 1 296 ? -10.415 -4.337 7.174 1.00 87.69 296 ILE A N 1
ATOM 2369 C CA . ILE A 1 296 ? -10.503 -3.245 6.204 1.00 87.69 296 ILE A CA 1
ATOM 2370 C C . ILE A 1 296 ? -11.973 -2.934 5.978 1.00 87.69 296 ILE A C 1
ATOM 2372 O O . ILE A 1 296 ? -12.780 -3.856 5.841 1.00 87.69 296 ILE A O 1
ATOM 2376 N N . ILE A 1 297 ? -12.302 -1.649 5.929 1.00 88.56 297 ILE A N 1
ATOM 2377 C CA . ILE A 1 297 ? -13.644 -1.155 5.619 1.00 88.56 297 ILE A CA 1
ATOM 2378 C C . ILE A 1 297 ? -13.543 -0.181 4.454 1.00 88.56 297 ILE A C 1
ATOM 2380 O O . ILE A 1 297 ? -12.633 0.647 4.428 1.00 88.56 297 ILE A O 1
ATOM 2384 N N . GLU A 1 298 ? -14.479 -0.260 3.514 1.00 90.38 298 GLU A N 1
ATOM 2385 C CA . GLU A 1 298 ? -14.691 0.815 2.550 1.00 90.38 298 GLU A CA 1
ATOM 2386 C C . GLU A 1 298 ? -15.410 1.985 3.231 1.00 90.38 298 GLU A C 1
ATOM 2388 O O . GLU A 1 298 ? -16.619 1.955 3.490 1.00 90.38 298 GLU A O 1
ATOM 2393 N N . PHE A 1 299 ? -14.628 3.006 3.562 1.00 89.38 299 PHE A N 1
ATOM 2394 C CA . PHE A 1 299 ? -15.094 4.237 4.173 1.00 89.38 299 PHE A CA 1
ATOM 2395 C C . PHE A 1 299 ? -15.741 5.132 3.108 1.00 89.38 299 PHE A C 1
ATOM 2397 O O . PHE A 1 299 ? -15.133 5.337 2.055 1.00 89.38 299 PHE A O 1
ATOM 2404 N N . PRO A 1 300 ? -16.952 5.665 3.347 1.00 91.69 300 PRO A N 1
ATOM 2405 C CA . PRO A 1 300 ? -17.579 6.598 2.423 1.00 91.69 300 PRO A CA 1
ATOM 2406 C C . PRO A 1 300 ? -16.882 7.957 2.530 1.00 91.69 300 PRO A C 1
ATOM 2408 O O . PRO A 1 300 ? -17.030 8.661 3.525 1.00 91.69 300 PRO A O 1
ATOM 2411 N N . VAL A 1 301 ? -16.122 8.326 1.503 1.00 91.06 301 VAL A N 1
ATOM 2412 C CA . VAL A 1 301 ? -15.375 9.586 1.451 1.00 91.06 301 VAL A CA 1
ATOM 2413 C C . VAL A 1 301 ? -16.110 10.559 0.531 1.00 91.06 301 VAL A C 1
ATOM 2415 O O . VAL A 1 301 ? -16.260 10.260 -0.659 1.00 91.06 301 VAL A O 1
ATOM 2418 N N . PRO A 1 302 ? -16.588 11.706 1.044 1.00 92.88 302 PRO A N 1
ATOM 2419 C CA . PRO A 1 302 ? -17.189 12.738 0.221 1.00 92.88 302 PRO A CA 1
ATOM 2420 C C . PRO A 1 302 ? -16.108 13.421 -0.619 1.00 92.88 302 PRO A C 1
ATOM 2422 O O . PRO A 1 302 ? -15.102 13.895 -0.097 1.00 92.88 302 PRO A O 1
ATOM 2425 N N . ILE A 1 303 ? -16.342 13.512 -1.922 1.00 91.44 303 ILE A N 1
ATOM 2426 C CA . ILE A 1 303 ? -15.503 14.242 -2.869 1.00 91.44 303 ILE A CA 1
ATOM 2427 C C . ILE A 1 303 ? -16.330 15.323 -3.555 1.00 91.44 303 ILE A C 1
ATOM 2429 O O . ILE A 1 303 ? -17.507 15.133 -3.874 1.00 91.44 303 ILE A O 1
ATOM 2433 N N . THR A 1 304 ? -15.702 16.469 -3.797 1.00 91.31 304 THR A N 1
ATOM 2434 C CA . THR A 1 304 ? -16.331 17.576 -4.518 1.00 91.31 304 THR A CA 1
ATOM 2435 C C . THR A 1 304 ? -15.976 17.473 -5.992 1.00 91.31 304 THR A C 1
ATOM 2437 O O . THR A 1 304 ? -14.801 17.477 -6.351 1.00 91.31 304 THR A O 1
ATOM 2440 N N . VAL A 1 305 ? -16.984 17.397 -6.859 1.00 89.62 305 VAL A N 1
ATOM 2441 C CA . VAL A 1 305 ? -16.796 17.357 -8.313 1.00 89.62 305 VAL A CA 1
ATOM 2442 C C . VAL A 1 305 ? -17.601 18.457 -8.988 1.00 89.62 305 VAL A C 1
ATOM 2444 O O . VAL A 1 305 ? -18.673 18.836 -8.522 1.00 89.62 305 VAL A O 1
ATOM 2447 N N . VAL A 1 306 ? -17.105 18.948 -10.122 1.00 91.88 306 VAL A N 1
ATOM 2448 C CA . VAL A 1 306 ? -17.864 19.851 -10.991 1.00 91.88 306 VAL A CA 1
ATOM 2449 C C . VAL A 1 306 ? -18.417 19.038 -12.152 1.00 91.88 306 VAL A C 1
ATOM 2451 O O . VAL A 1 306 ? -17.657 18.512 -12.967 1.00 91.88 306 VAL A O 1
ATOM 2454 N N . LYS A 1 307 ? -19.742 18.928 -12.242 1.00 89.88 307 LYS A N 1
ATOM 2455 C CA . LYS A 1 307 ? -20.431 18.202 -13.312 1.00 89.88 307 LYS A CA 1
ATOM 2456 C C . LYS A 1 307 ? -21.469 19.117 -13.945 1.00 89.88 307 LYS A C 1
ATOM 2458 O O . LYS A 1 307 ? -22.318 19.663 -13.255 1.00 89.88 307 LYS A O 1
ATOM 2463 N N . ASN A 1 308 ? -21.384 19.295 -15.264 1.00 90.25 308 ASN A N 1
ATOM 2464 C CA . ASN A 1 308 ? -22.248 20.206 -16.028 1.00 90.25 308 ASN A CA 1
ATOM 2465 C C . ASN A 1 308 ? -22.243 21.659 -15.507 1.00 90.25 308 ASN A C 1
ATOM 2467 O O . ASN A 1 308 ? -23.249 22.352 -15.598 1.00 90.25 308 ASN A O 1
ATOM 2471 N N . GLY A 1 309 ? -21.114 22.120 -14.957 1.00 91.62 309 GLY A N 1
ATOM 2472 C CA . GLY A 1 309 ? -20.986 23.465 -14.381 1.00 91.62 309 GLY A CA 1
ATOM 2473 C C . GLY A 1 309 ? -21.515 23.605 -12.950 1.00 91.62 309 GLY A C 1
ATOM 2474 O O . GLY A 1 309 ? -21.375 24.677 -12.369 1.00 91.62 309 GLY A O 1
ATOM 2475 N N . GLU A 1 310 ? -22.060 22.540 -12.358 1.00 92.06 310 GLU A N 1
ATOM 2476 C CA . GLU A 1 310 ? -22.556 22.528 -10.981 1.00 92.06 310 GLU A CA 1
ATOM 2477 C C . GLU A 1 310 ? -21.604 21.774 -10.052 1.00 92.06 310 GLU A C 1
ATOM 2479 O O . GLU A 1 310 ? -21.049 20.732 -10.414 1.00 92.06 310 GLU A O 1
ATOM 2484 N N . ILE A 1 311 ? -21.439 22.294 -8.835 1.00 93.88 311 ILE A N 1
ATOM 2485 C CA . ILE A 1 311 ? -20.694 21.625 -7.768 1.00 93.88 311 ILE A CA 1
ATOM 2486 C C . ILE A 1 311 ? -21.594 20.546 -7.164 1.00 93.88 311 ILE A C 1
ATOM 2488 O O . ILE A 1 311 ? -22.685 20.839 -6.679 1.00 93.88 311 ILE A O 1
ATOM 2492 N N . GLN A 1 312 ? -21.129 19.302 -7.183 1.00 92.75 312 GLN A N 1
ATOM 2493 C CA . GLN A 1 312 ? -21.822 18.149 -6.615 1.00 92.75 312 GLN A CA 1
ATOM 2494 C C . GLN A 1 312 ? -20.897 17.428 -5.635 1.00 92.75 312 GLN A C 1
ATOM 2496 O O . GLN A 1 312 ? -19.696 17.295 -5.881 1.00 92.75 312 GLN A O 1
ATOM 2501 N N . THR A 1 313 ? -21.462 16.925 -4.540 1.00 92.62 313 THR A N 1
ATOM 2502 C CA . THR A 1 313 ? -20.765 15.993 -3.650 1.00 92.62 313 THR A CA 1
ATOM 2503 C C . THR A 1 313 ? -21.080 14.572 -4.092 1.00 92.62 313 THR A C 1
ATOM 2505 O O . THR A 1 313 ? -22.243 14.171 -4.131 1.00 92.62 313 THR A O 1
ATOM 2508 N N . LEU A 1 314 ? -20.044 13.810 -4.426 1.00 91.88 314 LEU A N 1
ATOM 2509 C CA . LEU A 1 314 ? -20.136 12.368 -4.639 1.00 91.88 314 LEU A CA 1
ATOM 2510 C C . LEU A 1 314 ? -19.465 11.646 -3.476 1.00 91.88 314 LEU A C 1
ATOM 2512 O O . LEU A 1 314 ? -18.666 12.237 -2.761 1.00 91.88 314 LEU A O 1
ATOM 2516 N N . PHE A 1 315 ? -19.767 10.364 -3.307 1.00 91.00 315 PHE A N 1
ATOM 2517 C CA . PHE A 1 315 ? -19.080 9.517 -2.340 1.00 91.00 315 PHE A CA 1
ATOM 2518 C C . PHE A 1 315 ? -18.294 8.446 -3.076 1.00 91.00 315 PHE A C 1
ATOM 2520 O O . PHE A 1 315 ? -18.818 7.799 -3.986 1.00 91.00 315 PHE A O 1
ATOM 2527 N N . ILE A 1 316 ? -17.046 8.256 -2.666 1.00 91.06 316 ILE A N 1
ATOM 2528 C CA . ILE A 1 316 ? -16.241 7.106 -3.063 1.00 91.06 316 ILE A CA 1
ATOM 2529 C C . ILE A 1 316 ? -16.098 6.161 -1.877 1.00 91.06 316 ILE A C 1
ATOM 2531 O O . ILE A 1 316 ? -16.022 6.587 -0.727 1.00 91.06 316 ILE A O 1
ATOM 2535 N N . ASN A 1 317 ? -16.032 4.872 -2.173 1.00 90.06 317 ASN A N 1
ATOM 2536 C CA . ASN A 1 317 ? -15.728 3.840 -1.198 1.00 90.06 317 ASN A CA 1
ATOM 2537 C C . ASN A 1 317 ? -14.209 3.674 -1.131 1.00 90.06 317 ASN A C 1
ATOM 2539 O O . ASN A 1 317 ? -13.604 3.106 -2.039 1.00 90.06 317 ASN A O 1
ATOM 2543 N N . TYR A 1 318 ? -13.587 4.207 -0.081 1.00 89.25 318 TYR A N 1
ATOM 2544 C CA . TYR A 1 318 ? -12.136 4.198 0.073 1.00 89.25 318 TYR A CA 1
ATOM 2545 C C . TYR A 1 318 ? -11.704 3.161 1.122 1.00 89.25 318 TYR A C 1
ATOM 2547 O O . TYR A 1 318 ? -12.177 3.216 2.259 1.00 89.25 318 TYR A O 1
ATOM 2555 N N . PRO A 1 319 ? -10.793 2.223 0.811 1.00 88.62 319 PRO A N 1
ATOM 2556 C CA . PRO A 1 319 ? -10.369 1.206 1.766 1.00 88.62 319 PRO A CA 1
ATOM 2557 C C . PRO A 1 319 ? -9.514 1.804 2.894 1.00 88.62 319 PRO A C 1
ATOM 2559 O O . PRO A 1 319 ? -8.438 2.356 2.657 1.00 88.62 319 PRO A O 1
ATOM 2562 N N . VAL A 1 320 ? -9.965 1.630 4.136 1.00 87.12 320 VAL A N 1
ATOM 2563 C CA . VAL A 1 320 ? -9.240 2.020 5.353 1.00 87.12 320 VAL A CA 1
ATOM 2564 C C . VAL A 1 320 ? -8.929 0.777 6.179 1.00 87.12 320 VAL A C 1
ATOM 2566 O O . VAL A 1 320 ? -9.825 0.006 6.531 1.00 87.12 320 VAL A O 1
ATOM 2569 N N . GLU A 1 321 ? -7.650 0.575 6.504 1.00 87.69 321 GLU A N 1
ATOM 2570 C CA . GLU A 1 321 ? -7.201 -0.526 7.360 1.00 87.69 321 GLU A CA 1
ATOM 2571 C C . GLU A 1 321 ? -7.267 -0.115 8.834 1.00 87.69 321 GLU A C 1
ATOM 2573 O O . GLU A 1 321 ? -6.560 0.789 9.270 1.00 87.69 321 GLU A O 1
ATOM 2578 N N . PHE A 1 322 ? -8.058 -0.821 9.630 1.00 86.88 322 PHE A N 1
ATOM 2579 C CA . PHE A 1 322 ? -8.064 -0.684 11.081 1.00 86.88 322 PHE A CA 1
ATOM 2580 C C . PHE A 1 322 ? -7.176 -1.759 11.701 1.00 86.88 322 PHE A C 1
ATOM 2582 O O . PHE A 1 322 ? -7.223 -2.925 11.308 1.00 86.88 322 PHE A O 1
ATOM 2589 N N . GLN A 1 323 ? -6.361 -1.367 12.676 1.00 88.06 323 GLN A N 1
ATOM 2590 C CA . GLN A 1 323 ? -5.511 -2.253 13.462 1.00 88.06 323 GLN A CA 1
ATOM 2591 C C . GLN A 1 323 ? -5.697 -1.942 14.943 1.00 88.06 323 GLN A C 1
ATOM 2593 O O . GLN A 1 323 ? -5.571 -0.793 15.353 1.00 88.06 323 GLN A O 1
ATOM 2598 N N . VAL A 1 324 ? -5.962 -2.965 15.748 1.00 87.50 324 VAL A N 1
ATOM 2599 C CA . VAL A 1 324 ? -6.171 -2.831 17.191 1.00 87.50 324 VAL A CA 1
ATOM 2600 C C . VAL A 1 324 ? -5.288 -3.819 17.939 1.00 87.50 324 VAL A C 1
ATOM 2602 O O . VAL A 1 324 ? -5.196 -4.995 17.570 1.00 87.50 324 VAL A O 1
ATOM 2605 N N . ALA A 1 325 ? -4.622 -3.342 18.985 1.00 87.44 325 ALA A N 1
ATOM 2606 C CA . ALA A 1 325 ? -3.825 -4.163 19.888 1.00 87.44 325 ALA A CA 1
ATOM 2607 C C . ALA A 1 325 ? -3.905 -3.624 21.321 1.00 87.44 325 ALA A C 1
ATOM 2609 O O . ALA A 1 325 ? -4.086 -2.426 21.524 1.00 87.44 325 ALA A O 1
ATOM 2610 N N . ASP A 1 326 ? -3.729 -4.505 22.303 1.00 85.44 326 ASP A N 1
ATOM 2611 C CA . ASP A 1 326 ? -3.558 -4.110 23.699 1.00 85.44 326 ASP A CA 1
ATOM 2612 C C . ASP A 1 326 ? -2.163 -3.508 23.907 1.00 85.44 326 ASP A C 1
ATOM 2614 O O . ASP A 1 326 ? -1.237 -3.804 23.146 1.00 85.44 326 ASP A O 1
ATOM 2618 N N . ARG A 1 327 ? -1.985 -2.714 24.960 1.00 82.38 327 ARG A N 1
ATOM 2619 C CA . ARG A 1 327 ? -0.749 -1.996 25.290 1.00 82.38 327 ARG A CA 1
ATOM 2620 C C . ARG A 1 327 ? 0.490 -2.885 25.265 1.00 82.38 327 ARG A C 1
ATOM 2622 O O . ARG A 1 327 ? 1.464 -2.568 24.587 1.00 82.38 327 ARG A O 1
ATOM 2629 N N . LYS A 1 328 ? 0.432 -4.049 25.915 1.00 83.25 328 LYS A N 1
ATOM 2630 C CA . LYS A 1 328 ? 1.562 -4.988 25.978 1.00 83.25 328 LYS A CA 1
ATOM 2631 C C . LYS A 1 328 ? 1.905 -5.572 24.606 1.00 83.25 328 LYS A C 1
ATOM 2633 O O . LYS A 1 328 ? 3.059 -5.904 24.326 1.00 83.25 328 LYS A O 1
ATOM 2638 N N . THR A 1 329 ? 0.921 -5.768 23.737 1.00 84.31 329 THR A N 1
ATOM 2639 C CA . THR A 1 329 ? 1.164 -6.189 22.351 1.00 84.31 329 THR A CA 1
ATOM 2640 C C . THR A 1 329 ? 1.656 -5.034 21.488 1.00 84.31 329 THR A C 1
ATOM 2642 O O . THR A 1 329 ? 2.588 -5.222 20.707 1.00 84.31 329 THR A O 1
ATOM 2645 N N . ALA A 1 330 ? 1.096 -3.842 21.663 1.00 81.62 330 ALA A N 1
ATOM 2646 C CA . ALA A 1 330 ? 1.503 -2.631 20.973 1.00 81.62 330 ALA A CA 1
ATOM 2647 C C . ALA A 1 330 ? 2.975 -2.298 21.239 1.00 81.62 330 ALA A C 1
ATOM 2649 O O . ALA A 1 330 ? 3.710 -2.119 20.280 1.00 81.62 330 ALA A O 1
ATOM 2650 N N . GLU A 1 331 ? 3.443 -2.348 22.488 1.00 80.00 331 GLU A N 1
ATOM 2651 C CA . GLU A 1 331 ? 4.856 -2.136 22.857 1.00 80.00 331 GLU A CA 1
ATOM 2652 C C . GLU A 1 331 ? 5.819 -3.154 22.217 1.00 80.00 331 GLU A C 1
ATOM 2654 O O . GLU A 1 331 ? 6.999 -2.872 22.015 1.00 80.00 331 GLU A O 1
ATOM 2659 N N . ARG A 1 332 ? 5.330 -4.356 21.875 1.00 79.56 332 ARG A N 1
ATOM 2660 C CA . ARG A 1 332 ? 6.111 -5.389 21.167 1.00 79.56 332 ARG A CA 1
ATOM 2661 C C . ARG A 1 332 ? 6.081 -5.221 19.650 1.00 79.56 332 ARG A C 1
ATOM 2663 O O . ARG A 1 332 ? 7.034 -5.610 18.971 1.00 79.56 332 ARG A O 1
ATOM 2670 N N . ASN A 1 333 ? 4.975 -4.715 19.113 1.00 77.50 333 ASN A N 1
ATOM 2671 C CA . ASN A 1 333 ? 4.776 -4.525 17.679 1.00 77.50 333 ASN A CA 1
ATOM 2672 C C . ASN A 1 333 ? 5.370 -3.212 17.181 1.00 77.50 333 ASN A C 1
ATOM 2674 O O . ASN A 1 333 ? 5.965 -3.172 16.101 1.00 77.50 333 ASN A O 1
ATOM 2678 N N . TRP A 1 334 ? 5.173 -2.154 17.960 1.00 76.56 334 TRP A N 1
ATOM 2679 C CA . TRP A 1 334 ? 5.400 -0.766 17.609 1.00 76.56 334 TRP A CA 1
ATOM 2680 C C . TRP A 1 334 ? 6.340 -0.109 18.634 1.00 76.56 334 TRP A C 1
ATOM 2682 O O . TRP A 1 334 ? 6.229 -0.344 19.831 1.00 76.56 334 TRP A O 1
ATOM 2692 N N . THR A 1 335 ? 7.277 0.711 18.169 1.00 65.38 335 THR A N 1
ATOM 2693 C CA . THR A 1 335 ? 8.111 1.595 18.986 1.00 65.38 335 THR A CA 1
ATOM 2694 C C . THR A 1 335 ? 7.587 3.015 18.841 1.00 65.38 335 THR A C 1
ATOM 2696 O O . THR A 1 335 ? 7.406 3.497 17.723 1.00 65.38 335 THR A O 1
ATOM 2699 N N . LYS A 1 336 ? 7.416 3.729 19.952 1.00 57.41 336 LYS A N 1
ATOM 2700 C CA . LYS A 1 336 ? 7.174 5.172 19.928 1.00 57.41 336 LYS A CA 1
ATOM 2701 C C . LYS A 1 336 ? 8.483 5.903 19.572 1.00 57.41 336 LYS A C 1
ATOM 2703 O O . LYS A 1 336 ? 9.391 5.973 20.397 1.00 57.41 336 LYS A O 1
ATOM 2708 N N . ARG A 1 337 ? 8.616 6.415 18.342 1.00 49.44 337 ARG A N 1
ATOM 2709 C CA . ARG A 1 337 ? 9.673 7.367 17.945 1.00 49.44 337 ARG A CA 1
ATOM 2710 C C . ARG A 1 337 ? 9.025 8.757 17.888 1.00 49.44 337 ARG A C 1
ATOM 2712 O O . ARG A 1 337 ? 8.323 9.062 16.931 1.00 49.44 337 ARG A O 1
ATOM 2719 N N . SER A 1 338 ? 9.265 9.607 18.894 1.00 47.69 338 SER A N 1
ATOM 2720 C CA . SER A 1 338 ? 8.545 10.891 19.055 1.00 47.69 338 SER A CA 1
ATOM 2721 C C . SER A 1 338 ? 7.026 10.675 19.246 1.00 47.69 338 SER A C 1
ATOM 2723 O O . SER A 1 338 ? 6.625 9.655 19.801 1.00 47.69 338 SER A O 1
ATOM 2725 N N . ASP A 1 339 ? 6.158 11.581 18.792 1.00 48.91 339 ASP A N 1
ATOM 2726 C CA . ASP A 1 339 ? 4.687 11.434 18.828 1.00 48.91 339 ASP A CA 1
ATOM 2727 C C . ASP A 1 339 ? 4.129 10.404 17.815 1.00 48.91 339 ASP A C 1
ATOM 2729 O O . ASP A 1 339 ? 2.916 10.275 17.623 1.00 48.91 339 ASP A O 1
ATOM 2733 N N . VAL A 1 340 ? 5.008 9.629 17.170 1.00 49.62 340 VAL A N 1
ATOM 2734 C CA . VAL A 1 340 ? 4.683 8.674 16.106 1.00 49.62 340 VAL A CA 1
ATOM 2735 C C . VAL A 1 340 ? 5.077 7.259 16.536 1.00 49.62 340 VAL A C 1
ATOM 2737 O O . VAL A 1 340 ? 6.232 6.988 16.864 1.00 49.62 340 VAL A O 1
ATOM 2740 N N . TRP A 1 341 ? 4.128 6.321 16.518 1.00 54.34 341 TRP A N 1
ATOM 2741 C CA . TRP A 1 341 ? 4.446 4.896 16.653 1.00 54.34 341 TRP A CA 1
ATOM 2742 C C . TRP A 1 341 ? 4.833 4.308 15.287 1.00 54.34 341 TRP A C 1
ATOM 2744 O O . TRP A 1 341 ? 4.093 4.428 14.306 1.00 54.34 341 TRP A O 1
ATOM 2754 N N . ASP A 1 342 ? 5.993 3.660 15.228 1.00 58.34 342 ASP A N 1
ATOM 2755 C CA . ASP A 1 342 ? 6.525 2.958 14.054 1.00 58.34 342 ASP A CA 1
ATOM 2756 C C . ASP A 1 342 ? 6.725 1.470 14.379 1.00 58.34 342 ASP A C 1
ATOM 2758 O O . ASP A 1 342 ? 6.786 1.109 15.547 1.00 58.34 342 ASP A O 1
ATOM 2762 N N . ASP A 1 343 ? 6.801 0.565 13.404 1.00 62.88 343 ASP A N 1
ATOM 2763 C CA . ASP A 1 343 ? 6.983 -0.860 13.720 1.00 62.88 343 ASP A CA 1
ATOM 2764 C C . ASP A 1 343 ? 8.379 -1.100 14.343 1.00 62.88 343 ASP A C 1
ATOM 2766 O O . ASP A 1 343 ? 9.393 -0.679 13.788 1.00 62.88 343 ASP A O 1
ATOM 2770 N N . VAL A 1 344 ? 8.480 -1.866 15.443 1.00 57.12 344 VAL A N 1
ATOM 2771 C CA . VAL A 1 344 ? 9.767 -2.158 16.138 1.00 57.12 344 VAL A CA 1
ATOM 2772 C C . VAL A 1 344 ? 10.812 -2.736 15.181 1.00 57.12 344 VAL A C 1
ATOM 2774 O O . VAL A 1 344 ? 12.018 -2.577 15.348 1.00 57.12 344 VAL A O 1
ATOM 2777 N N . LYS A 1 345 ? 10.339 -3.444 14.155 1.00 60.44 345 LYS A N 1
ATOM 2778 C CA . LYS A 1 345 ? 11.160 -4.101 13.138 1.00 60.44 345 LYS A CA 1
ATOM 2779 C C . LYS A 1 345 ? 10.920 -3.513 11.746 1.00 60.44 345 LYS A C 1
ATOM 2781 O O . LYS A 1 345 ? 11.106 -4.245 10.771 1.00 60.44 345 LYS A O 1
ATOM 2786 N N . HIS A 1 346 ? 10.495 -2.249 11.644 1.00 65.25 346 HIS A N 1
ATOM 2787 C CA . HIS A 1 346 ? 10.194 -1.598 10.366 1.00 65.25 346 HIS A CA 1
ATOM 2788 C C . HIS A 1 346 ? 11.413 -1.603 9.438 1.00 65.25 346 HIS A C 1
ATOM 2790 O O . HIS A 1 346 ? 11.328 -2.093 8.318 1.00 65.25 346 HIS A O 1
ATOM 2796 N N . GLU A 1 347 ? 12.587 -1.218 9.937 1.00 62.69 347 GLU A N 1
ATOM 2797 C CA . GLU A 1 347 ? 13.834 -1.215 9.153 1.00 62.69 347 GLU A CA 1
ATOM 2798 C C . GLU A 1 347 ? 14.209 -2.620 8.652 1.00 62.69 347 GLU A C 1
ATOM 2800 O O . GLU A 1 347 ? 14.536 -2.820 7.483 1.00 62.69 347 GLU A O 1
ATOM 2805 N N . ALA A 1 348 ? 14.075 -3.643 9.503 1.00 65.50 348 ALA A N 1
ATOM 2806 C CA . ALA A 1 348 ? 14.313 -5.029 9.100 1.00 65.50 348 ALA A CA 1
ATOM 2807 C C . ALA A 1 348 ? 13.257 -5.537 8.097 1.00 65.50 348 ALA A C 1
ATOM 2809 O O . ALA A 1 348 ? 13.554 -6.380 7.248 1.00 65.50 348 ALA A O 1
ATOM 2810 N N . TYR A 1 349 ? 12.013 -5.061 8.201 1.00 66.56 349 TYR A N 1
ATOM 2811 C CA . TYR A 1 349 ? 10.951 -5.318 7.229 1.00 66.56 349 TYR A CA 1
ATOM 2812 C C . TYR A 1 349 ? 11.286 -4.682 5.879 1.00 66.56 349 TYR A C 1
ATOM 2814 O O . TYR A 1 349 ? 11.244 -5.371 4.857 1.00 66.56 349 TYR A O 1
ATOM 2822 N N . GLU A 1 350 ? 11.684 -3.413 5.872 1.00 69.44 350 GLU A N 1
ATOM 2823 C CA . GLU A 1 350 ? 12.097 -2.705 4.668 1.00 69.44 350 GLU A CA 1
ATOM 2824 C C . GLU A 1 350 ? 13.305 -3.368 4.009 1.00 69.44 350 GLU A C 1
ATOM 2826 O O . GLU A 1 350 ? 13.274 -3.596 2.802 1.00 69.44 350 GLU A O 1
ATOM 2831 N N . ALA A 1 351 ? 14.311 -3.781 4.783 1.00 71.25 351 ALA A N 1
ATOM 2832 C CA . ALA A 1 351 ? 15.470 -4.505 4.267 1.00 71.25 351 ALA A CA 1
ATOM 2833 C C . ALA A 1 351 ? 15.069 -5.816 3.563 1.00 71.25 351 ALA A C 1
ATOM 2835 O O . ALA A 1 351 ? 15.570 -6.125 2.479 1.00 71.25 351 ALA A O 1
ATOM 2836 N N . ARG A 1 352 ? 14.102 -6.567 4.117 1.00 73.81 352 ARG A N 1
ATOM 2837 C CA . ARG A 1 352 ? 13.546 -7.768 3.461 1.00 73.81 352 ARG A CA 1
ATOM 2838 C C . ARG A 1 352 ? 12.799 -7.430 2.173 1.00 73.81 352 ARG A C 1
ATOM 2840 O O . ARG A 1 352 ? 12.921 -8.169 1.197 1.00 73.81 352 ARG A O 1
ATOM 2847 N N . GLN A 1 353 ? 12.024 -6.344 2.155 1.00 74.69 353 GLN A N 1
ATOM 2848 C CA . GLN A 1 353 ? 11.351 -5.874 0.939 1.00 74.69 353 GLN A CA 1
ATOM 2849 C C . GLN A 1 353 ? 12.379 -5.508 -0.136 1.00 74.69 353 GLN A C 1
ATOM 2851 O O . GLN A 1 353 ? 12.277 -5.982 -1.263 1.00 74.69 353 GLN A O 1
ATOM 2856 N N . VAL A 1 354 ? 13.406 -4.740 0.231 1.00 74.81 354 VAL A N 1
ATOM 2857 C CA . VAL A 1 354 ? 14.504 -4.331 -0.652 1.00 74.81 354 VAL A CA 1
ATOM 2858 C C . VAL A 1 354 ? 15.185 -5.557 -1.265 1.00 74.81 354 VAL A C 1
ATOM 2860 O O . VAL A 1 354 ? 15.278 -5.649 -2.487 1.00 74.81 354 VAL A O 1
ATOM 2863 N N . ALA A 1 355 ? 15.549 -6.555 -0.454 1.00 74.50 355 ALA A N 1
ATOM 2864 C CA . ALA A 1 355 ? 16.148 -7.798 -0.943 1.00 74.50 355 ALA A CA 1
ATOM 2865 C C . ALA A 1 355 ? 15.229 -8.571 -1.914 1.00 74.50 355 ALA A C 1
ATOM 2867 O O . ALA A 1 355 ? 15.699 -9.088 -2.930 1.00 74.50 355 ALA A O 1
ATOM 2868 N N . LYS A 1 356 ? 13.912 -8.614 -1.652 1.00 77.88 356 LYS A N 1
ATOM 2869 C CA . LYS A 1 356 ? 12.934 -9.233 -2.566 1.00 77.88 356 LYS A CA 1
ATOM 2870 C C . LYS A 1 356 ? 12.850 -8.496 -3.905 1.00 77.88 356 LYS A C 1
ATOM 2872 O O . LYS A 1 356 ? 12.829 -9.165 -4.938 1.00 77.88 356 LYS A O 1
ATOM 2877 N N . VAL A 1 357 ? 12.858 -7.157 -3.913 1.00 76.69 357 VAL A N 1
ATOM 2878 C CA . VAL A 1 357 ? 12.929 -6.378 -5.167 1.00 76.69 357 VAL A CA 1
ATOM 2879 C C . VAL A 1 357 ? 14.182 -6.767 -5.949 1.00 76.69 357 VAL A C 1
ATOM 2881 O O . VAL A 1 357 ? 14.077 -7.131 -7.119 1.00 76.69 357 VAL A O 1
ATOM 2884 N N . GLY A 1 358 ? 15.350 -6.779 -5.297 1.00 73.94 358 GLY A N 1
ATOM 2885 C CA . GLY A 1 358 ? 16.615 -7.169 -5.928 1.00 73.94 358 GLY A CA 1
ATOM 2886 C C . GLY A 1 358 ? 16.559 -8.563 -6.564 1.00 73.94 358 GLY A C 1
ATOM 2887 O O . GLY A 1 358 ? 16.957 -8.740 -7.716 1.00 73.94 358 GLY A O 1
ATOM 2888 N N . ALA A 1 359 ? 15.982 -9.546 -5.866 1.00 74.94 359 ALA A N 1
ATOM 2889 C CA . ALA A 1 359 ? 15.807 -10.901 -6.391 1.00 74.94 359 ALA A CA 1
ATOM 2890 C C . ALA A 1 359 ? 14.886 -10.957 -7.628 1.00 74.94 359 ALA A C 1
ATOM 2892 O O . ALA A 1 359 ? 15.185 -11.675 -8.585 1.00 74.94 359 ALA A O 1
ATOM 2893 N N . ARG A 1 360 ? 13.796 -10.182 -7.653 1.00 75.25 360 ARG A N 1
ATOM 2894 C CA . ARG A 1 360 ? 12.871 -10.126 -8.802 1.00 75.25 360 ARG A CA 1
ATOM 2895 C C . ARG A 1 360 ? 13.485 -9.420 -10.009 1.00 75.25 360 ARG A C 1
ATOM 2897 O O . ARG A 1 360 ? 13.403 -9.920 -11.134 1.00 75.25 360 ARG A O 1
ATOM 2904 N N . LEU A 1 361 ? 14.192 -8.315 -9.774 1.00 73.56 361 LEU A N 1
ATOM 2905 C CA . LEU A 1 361 ? 14.962 -7.633 -10.815 1.00 73.56 361 LEU A CA 1
ATOM 2906 C C . LEU A 1 361 ? 16.072 -8.544 -11.378 1.00 73.56 361 LEU A C 1
ATOM 2908 O O . LEU A 1 361 ? 16.326 -8.536 -12.582 1.00 73.56 361 LEU A O 1
ATOM 2912 N N . LYS A 1 362 ? 16.663 -9.423 -10.558 1.00 67.50 362 LYS A N 1
ATOM 2913 C CA . LYS A 1 362 ? 17.640 -10.431 -11.005 1.00 67.50 362 LYS A CA 1
ATOM 2914 C C . LYS A 1 362 ? 17.043 -11.518 -11.907 1.00 67.50 362 LYS A C 1
ATOM 2916 O O . LYS A 1 362 ? 17.694 -11.907 -12.874 1.00 67.50 362 LYS A O 1
ATOM 2921 N N . ILE A 1 363 ? 15.831 -12.013 -11.634 1.00 57.84 363 ILE A N 1
ATOM 2922 C CA . ILE A 1 363 ? 15.152 -12.999 -12.510 1.00 57.84 363 ILE A CA 1
ATOM 2923 C C . ILE A 1 363 ? 14.936 -12.413 -13.912 1.00 57.84 363 ILE A C 1
ATOM 2925 O O . ILE A 1 363 ? 15.036 -13.121 -14.917 1.00 57.84 363 ILE A O 1
ATOM 2929 N N . THR A 1 364 ? 14.723 -11.097 -13.986 1.00 53.38 364 THR A N 1
ATOM 2930 C CA . THR A 1 364 ? 14.729 -10.373 -15.258 1.00 53.38 364 THR A CA 1
ATOM 2931 C C . THR A 1 364 ? 16.111 -10.417 -15.922 1.00 53.38 364 THR A C 1
ATOM 2933 O O . THR A 1 364 ? 16.213 -10.716 -17.109 1.00 53.38 364 THR A O 1
ATOM 2936 N N . ALA A 1 365 ? 17.193 -10.214 -15.167 1.00 46.25 365 ALA A N 1
ATOM 2937 C CA . ALA A 1 365 ? 18.562 -10.221 -15.690 1.00 46.25 365 ALA A CA 1
ATOM 2938 C C . ALA A 1 365 ? 19.055 -11.598 -16.191 1.00 46.25 365 ALA A C 1
ATOM 2940 O O . ALA A 1 365 ? 19.832 -11.654 -17.147 1.00 46.25 365 ALA A O 1
ATOM 2941 N N . SER A 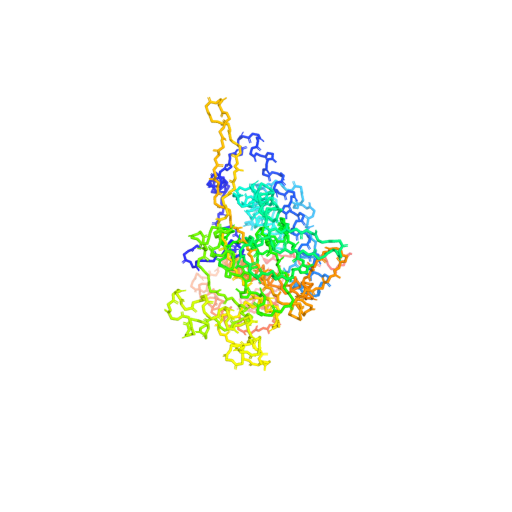1 366 ? 18.621 -12.710 -15.583 1.00 42.44 366 SER A N 1
ATOM 2942 C CA . SER A 1 366 ? 19.055 -14.062 -15.976 1.00 42.44 366 SER A CA 1
ATOM 2943 C C . SER A 1 366 ? 18.358 -14.588 -17.233 1.00 42.44 366 SER A C 1
ATOM 2945 O O . SER A 1 366 ? 18.985 -15.305 -18.008 1.00 42.44 366 SER A O 1
ATOM 2947 N N . ARG A 1 367 ? 17.103 -14.196 -17.483 1.00 44.34 367 ARG A N 1
ATOM 2948 C CA . ARG A 1 367 ? 16.364 -14.585 -18.696 1.00 44.34 367 ARG A CA 1
ATOM 2949 C C . ARG A 1 367 ? 16.768 -13.785 -19.935 1.00 44.34 367 ARG A C 1
ATOM 2951 O O . ARG A 1 367 ? 16.846 -14.376 -21.003 1.00 44.34 367 ARG A O 1
ATOM 2958 N N . VAL A 1 368 ? 17.145 -12.507 -19.790 1.00 39.78 368 VAL A N 1
ATOM 2959 C CA . VAL A 1 368 ? 17.814 -11.756 -20.877 1.00 39.78 368 VAL A CA 1
ATOM 2960 C C . VAL A 1 368 ? 19.103 -12.464 -21.298 1.00 39.78 368 VAL A C 1
ATOM 2962 O O . VAL A 1 368 ? 19.403 -12.537 -22.476 1.00 39.78 368 VAL A O 1
ATOM 2965 N N . LYS A 1 369 ? 19.846 -13.056 -20.354 1.00 37.06 369 LYS A N 1
ATOM 2966 C CA . LYS A 1 369 ? 21.085 -13.790 -20.653 1.00 37.06 369 LYS A CA 1
ATOM 2967 C C . LYS A 1 369 ? 20.857 -15.095 -21.434 1.00 37.06 369 LYS A C 1
ATOM 2969 O O . LYS A 1 369 ? 21.770 -15.535 -22.118 1.00 37.06 369 LYS A O 1
ATOM 2974 N N . ALA A 1 370 ? 19.674 -15.703 -21.323 1.00 37.66 370 ALA A N 1
ATOM 2975 C CA . ALA A 1 370 ? 19.298 -16.882 -22.104 1.00 37.66 370 ALA A CA 1
ATOM 2976 C C . ALA A 1 370 ? 18.890 -16.494 -23.534 1.00 37.66 370 ALA A C 1
ATOM 2978 O O . ALA A 1 370 ? 19.406 -17.069 -24.479 1.00 37.66 370 ALA A O 1
ATOM 2979 N N . VAL A 1 371 ? 18.069 -15.449 -23.684 1.00 36.19 371 VAL A N 1
ATOM 2980 C CA . VAL A 1 371 ? 17.616 -14.951 -24.998 1.00 36.19 371 VAL A CA 1
ATOM 2981 C C . VAL A 1 371 ? 18.765 -14.317 -25.793 1.00 36.19 371 VAL A C 1
ATOM 2983 O O . VAL A 1 371 ? 18.966 -14.645 -26.954 1.00 36.19 371 VAL A O 1
ATOM 2986 N N . VAL A 1 372 ? 19.589 -13.482 -25.152 1.00 39.50 372 VAL A N 1
ATOM 2987 C CA . VAL A 1 372 ? 20.800 -12.913 -25.775 1.00 39.50 372 VAL A CA 1
ATOM 2988 C C . VAL A 1 372 ? 21.850 -13.997 -26.020 1.00 39.50 372 VAL A C 1
ATOM 2990 O O . VAL A 1 372 ? 22.571 -13.931 -27.003 1.00 39.50 372 VAL A O 1
ATOM 2993 N N . GLY A 1 373 ? 21.915 -15.023 -25.166 1.00 43.94 373 GLY A N 1
ATOM 2994 C CA . GLY A 1 373 ? 22.792 -16.171 -25.385 1.00 43.94 373 GLY A CA 1
ATOM 2995 C C . GLY A 1 373 ? 22.400 -16.996 -26.613 1.00 43.94 373 GLY A C 1
ATOM 2996 O O . GLY A 1 373 ? 23.285 -17.493 -27.296 1.00 43.94 373 GLY A O 1
ATOM 2997 N N . GLU A 1 374 ? 21.107 -17.123 -26.914 1.00 42.12 374 GLU A N 1
ATOM 2998 C CA . GLU A 1 374 ? 20.613 -17.770 -28.137 1.00 42.12 374 GLU A CA 1
ATOM 2999 C C . GLU A 1 374 ? 20.862 -16.905 -29.384 1.00 42.12 374 GLU A C 1
ATOM 3001 O O . GLU A 1 374 ? 21.269 -17.436 -30.416 1.00 42.12 374 GLU A O 1
ATOM 3006 N N . GLU A 1 375 ? 20.703 -15.580 -29.291 1.00 43.81 375 GLU A N 1
ATOM 3007 C CA . GLU A 1 375 ? 20.996 -14.654 -30.397 1.00 43.81 375 GLU A CA 1
ATOM 3008 C C . GLU A 1 375 ? 22.500 -14.503 -30.682 1.00 43.81 375 GLU A C 1
ATOM 3010 O O . GLU A 1 375 ? 22.890 -14.478 -31.849 1.00 43.81 375 GLU A O 1
ATOM 3015 N N . GLU A 1 376 ? 23.360 -14.461 -29.657 1.00 45.56 376 GLU A N 1
ATOM 3016 C CA . GLU A 1 376 ? 24.824 -14.471 -29.817 1.00 45.56 376 GLU A CA 1
ATOM 3017 C C . GLU A 1 376 ? 25.302 -15.803 -30.403 1.00 45.56 376 GLU A C 1
ATOM 3019 O O . GLU A 1 376 ? 26.083 -15.800 -31.349 1.00 45.56 376 GLU A O 1
ATOM 3024 N N . VAL A 1 377 ? 24.775 -16.941 -29.933 1.00 48.84 377 VAL A N 1
ATOM 3025 C CA . VAL A 1 377 ? 25.091 -18.256 -30.518 1.00 48.84 377 VAL A CA 1
ATOM 3026 C C . VAL A 1 377 ? 24.604 -18.341 -31.966 1.00 48.84 377 VAL A C 1
ATOM 3028 O O . VAL A 1 377 ? 25.321 -18.860 -32.819 1.00 48.84 377 VAL A O 1
ATOM 3031 N N . ALA A 1 378 ? 23.431 -17.793 -32.290 1.00 49.56 378 ALA A N 1
ATOM 3032 C CA . ALA A 1 378 ? 22.946 -17.726 -33.667 1.00 49.56 378 ALA A CA 1
ATOM 3033 C C . ALA A 1 378 ? 23.816 -16.813 -34.552 1.00 49.56 378 ALA A C 1
ATOM 3035 O O . ALA A 1 378 ? 24.076 -17.153 -35.710 1.00 49.56 378 ALA A O 1
ATOM 3036 N N . ALA A 1 379 ? 24.297 -15.686 -34.023 1.00 52.81 379 ALA A N 1
ATOM 3037 C CA . ALA A 1 379 ? 25.203 -14.777 -34.722 1.00 52.81 379 ALA A CA 1
ATOM 3038 C C . ALA A 1 379 ? 26.587 -15.409 -34.953 1.00 52.81 379 ALA A C 1
ATOM 3040 O O . ALA A 1 379 ? 27.106 -15.343 -36.070 1.00 52.81 379 ALA A O 1
ATOM 3041 N N . ASP A 1 380 ? 27.134 -16.094 -33.948 1.00 52.53 380 ASP A N 1
ATOM 3042 C CA . ASP A 1 380 ? 28.403 -16.821 -34.022 1.00 52.53 380 ASP A CA 1
ATOM 3043 C C . ASP A 1 380 ? 28.316 -18.005 -34.995 1.00 52.53 380 ASP A C 1
ATOM 3045 O O . ASP A 1 380 ? 29.210 -18.203 -35.820 1.00 52.53 380 ASP A O 1
ATOM 3049 N N . LEU A 1 381 ? 27.209 -18.756 -34.981 1.00 52.38 381 LEU A N 1
ATOM 3050 C CA . LEU A 1 381 ? 26.941 -19.834 -35.940 1.00 52.38 381 LEU A CA 1
ATOM 3051 C C . LEU A 1 381 ? 26.763 -19.298 -37.368 1.00 52.38 381 LEU A C 1
ATOM 3053 O O . LEU A 1 381 ? 27.239 -19.913 -38.326 1.00 52.38 381 LEU A O 1
ATOM 3057 N N . ALA A 1 382 ? 26.122 -18.139 -37.534 1.00 60.44 382 ALA A N 1
ATOM 3058 C CA . ALA A 1 382 ? 25.998 -17.480 -38.830 1.00 60.44 382 ALA A CA 1
ATOM 3059 C C . ALA A 1 382 ? 27.352 -16.966 -39.344 1.00 60.44 382 ALA A C 1
ATOM 3061 O O . ALA A 1 382 ? 27.633 -17.060 -40.542 1.00 60.44 382 ALA A O 1
ATOM 3062 N N . GLN A 1 383 ? 28.211 -16.453 -38.461 1.00 56.78 383 GLN A N 1
ATOM 3063 C CA . GLN A 1 383 ? 29.573 -16.051 -38.802 1.00 56.78 383 GLN A CA 1
ATOM 3064 C C . GLN A 1 383 ? 30.443 -17.267 -39.148 1.00 56.78 383 GLN A C 1
ATOM 3066 O O . GLN A 1 383 ? 31.147 -17.233 -40.158 1.00 56.78 383 GLN A O 1
ATOM 3071 N N . PHE A 1 384 ? 30.345 -18.359 -38.382 1.00 59.78 384 PHE A N 1
ATOM 3072 C CA . PHE A 1 384 ? 31.011 -19.632 -38.666 1.00 59.78 384 PHE A CA 1
ATOM 3073 C C . PHE A 1 384 ? 30.640 -20.158 -40.050 1.00 59.78 384 PHE A C 1
ATOM 3075 O O . PHE A 1 384 ? 31.524 -20.441 -40.858 1.00 59.78 384 PHE A O 1
ATOM 3082 N N . ARG A 1 385 ? 29.339 -20.214 -40.357 1.00 61.78 385 ARG A N 1
ATOM 3083 C CA . ARG A 1 385 ? 28.844 -20.660 -41.660 1.00 61.78 385 ARG A CA 1
ATOM 3084 C C . ARG A 1 385 ? 29.441 -19.841 -42.804 1.00 61.78 385 ARG A C 1
ATOM 3086 O O . ARG A 1 385 ? 29.937 -20.424 -43.759 1.00 61.78 385 ARG A O 1
ATOM 3093 N N . ARG A 1 386 ? 29.480 -18.509 -42.679 1.00 65.19 386 ARG A N 1
ATOM 3094 C CA . ARG A 1 386 ? 30.089 -17.632 -43.699 1.00 65.19 386 ARG A CA 1
ATOM 3095 C C . ARG A 1 386 ? 31.582 -17.889 -43.880 1.00 65.19 386 ARG A C 1
ATOM 3097 O O . ARG A 1 386 ? 32.068 -17.885 -45.005 1.00 65.19 386 ARG A O 1
ATOM 3104 N N . VAL A 1 387 ? 32.323 -18.088 -42.789 1.00 60.25 387 VAL A N 1
ATOM 3105 C CA . VAL A 1 387 ? 33.762 -18.389 -42.859 1.00 60.25 387 VAL A CA 1
ATOM 3106 C C . VAL A 1 387 ? 33.991 -19.746 -43.526 1.00 60.25 387 VAL A C 1
ATOM 3108 O O . VAL A 1 387 ? 34.840 -19.843 -44.407 1.00 60.25 387 VAL A O 1
ATOM 3111 N N . ALA A 1 388 ? 33.208 -20.765 -43.173 1.00 60.19 388 ALA A N 1
ATOM 3112 C CA . ALA A 1 388 ? 33.303 -22.100 -43.758 1.00 60.19 388 ALA A CA 1
ATOM 3113 C C . ALA A 1 388 ? 32.939 -22.116 -45.256 1.00 60.19 388 ALA A C 1
ATOM 3115 O O . ALA A 1 388 ? 33.632 -22.743 -46.057 1.00 60.19 388 ALA A O 1
ATOM 3116 N N . GLU A 1 389 ? 31.906 -21.367 -45.653 1.00 69.44 389 GLU A N 1
ATOM 3117 C CA . GLU A 1 389 ? 31.518 -21.179 -47.057 1.00 69.44 389 GLU A CA 1
ATOM 3118 C C . GLU A 1 389 ? 32.621 -20.472 -47.861 1.00 69.44 389 GLU A C 1
ATOM 3120 O O . GLU A 1 389 ? 32.968 -20.918 -48.953 1.00 69.44 389 GLU A O 1
ATOM 3125 N N . ASN A 1 390 ? 33.242 -19.429 -47.300 1.00 66.62 390 ASN A N 1
ATOM 3126 C CA . ASN A 1 390 ? 34.351 -18.714 -47.943 1.00 66.62 390 ASN A CA 1
ATOM 3127 C C . ASN A 1 390 ? 35.624 -19.563 -48.086 1.00 66.62 390 ASN A C 1
ATOM 3129 O O . ASN A 1 390 ? 36.439 -19.301 -48.968 1.00 66.62 390 ASN A O 1
ATOM 3133 N N . LEU A 1 391 ? 35.796 -20.574 -47.233 1.00 66.00 391 LEU A N 1
ATOM 3134 C CA . LEU A 1 391 ? 36.886 -21.549 -47.315 1.00 66.00 391 LEU A CA 1
ATOM 3135 C C . LEU A 1 391 ? 36.576 -22.709 -48.280 1.00 66.00 391 LEU A C 1
ATOM 3137 O O . LEU A 1 391 ? 37.384 -23.624 -48.409 1.00 66.00 391 LEU A O 1
ATOM 3141 N N . GLY A 1 392 ? 35.424 -22.683 -48.962 1.00 70.88 392 GLY A N 1
ATOM 3142 C CA . GLY A 1 392 ? 35.033 -23.698 -49.940 1.00 70.88 392 GLY A CA 1
ATOM 3143 C C . GLY A 1 392 ? 34.620 -25.034 -49.321 1.00 70.88 392 GLY A C 1
ATOM 3144 O O . GLY A 1 392 ? 34.671 -26.059 -50.000 1.00 70.88 392 GLY A O 1
ATOM 3145 N N . MET A 1 393 ? 34.228 -25.051 -48.042 1.00 70.75 393 MET A N 1
ATOM 3146 C CA . MET A 1 393 ? 33.823 -26.289 -47.376 1.00 70.75 393 MET A CA 1
ATOM 3147 C C . MET A 1 393 ? 32.516 -26.846 -47.972 1.00 70.75 393 MET A C 1
ATOM 3149 O O . MET A 1 393 ? 31.567 -26.085 -48.194 1.00 70.75 393 MET A O 1
ATOM 3153 N N . PRO A 1 394 ? 32.410 -28.171 -48.196 1.00 74.25 394 PRO A N 1
ATOM 3154 C CA . PRO A 1 394 ? 31.163 -28.792 -48.626 1.00 74.25 394 PRO A CA 1
ATOM 3155 C C . PRO A 1 394 ? 30.040 -28.567 -47.607 1.00 74.25 394 PRO A C 1
ATOM 3157 O O . PRO A 1 394 ? 30.225 -28.742 -46.405 1.00 74.25 394 PRO A O 1
ATOM 3160 N N . GLN A 1 395 ? 28.838 -28.237 -48.088 1.00 59.53 395 GLN A N 1
ATOM 3161 C CA . GLN A 1 395 ? 27.682 -27.910 -47.236 1.00 59.53 395 GLN A CA 1
ATOM 3162 C C . GLN A 1 395 ? 27.313 -29.028 -46.243 1.00 59.53 395 GLN A C 1
ATOM 3164 O O . GLN A 1 395 ? 26.844 -28.744 -45.144 1.00 59.53 395 GLN A O 1
ATOM 3169 N N . VAL A 1 396 ? 27.567 -30.292 -46.598 1.00 58.50 396 VAL A N 1
ATOM 3170 C CA . VAL A 1 396 ? 27.336 -31.454 -45.723 1.00 58.50 396 VAL A CA 1
ATOM 3171 C C . VAL A 1 396 ? 28.278 -31.445 -44.513 1.00 58.50 396 VAL A C 1
ATOM 3173 O O . VAL A 1 396 ? 27.851 -31.754 -43.402 1.00 58.50 396 VAL A O 1
ATOM 3176 N N . ASP A 1 397 ? 29.532 -31.029 -44.697 1.00 63.72 397 ASP A N 1
ATOM 3177 C CA . ASP A 1 397 ? 30.513 -30.935 -43.613 1.00 63.72 397 ASP A CA 1
ATOM 3178 C C . ASP A 1 397 ? 30.269 -29.702 -42.734 1.00 63.72 397 ASP A C 1
ATOM 3180 O O . ASP A 1 397 ? 30.393 -29.792 -41.513 1.00 63.72 397 ASP A O 1
ATOM 3184 N N . ILE A 1 398 ? 29.835 -28.580 -43.327 1.00 62.81 398 ILE A N 1
ATOM 3185 C CA . ILE A 1 398 ? 29.388 -27.389 -42.581 1.00 62.81 398 ILE A CA 1
ATOM 3186 C C . ILE A 1 398 ? 28.207 -27.751 -41.674 1.00 62.81 398 ILE A C 1
ATOM 3188 O O . ILE A 1 398 ? 28.225 -27.440 -40.485 1.00 62.81 398 ILE A O 1
ATOM 3192 N N . ALA A 1 399 ? 27.203 -28.446 -42.214 1.00 53.34 399 ALA A N 1
ATOM 3193 C CA . ALA A 1 399 ? 26.023 -28.859 -41.462 1.00 53.34 399 ALA A CA 1
ATOM 3194 C C . ALA A 1 399 ? 26.367 -29.838 -40.326 1.00 53.34 399 ALA A C 1
ATOM 3196 O O . ALA A 1 399 ? 25.856 -29.677 -39.216 1.00 53.34 399 ALA A O 1
ATOM 3197 N N . ARG A 1 400 ? 27.267 -30.805 -40.567 1.00 64.88 400 ARG A N 1
ATOM 3198 C CA . ARG A 1 400 ? 27.746 -31.741 -39.534 1.00 64.88 400 ARG A CA 1
ATOM 3199 C C . ARG A 1 400 ? 28.470 -31.012 -38.398 1.00 64.88 400 ARG A C 1
ATOM 3201 O O . ARG A 1 400 ? 28.166 -31.246 -37.234 1.00 64.88 400 ARG A O 1
ATOM 3208 N N . LEU A 1 401 ? 29.370 -30.085 -38.730 1.00 59.38 401 LEU A N 1
ATOM 3209 C CA . LEU A 1 401 ? 30.113 -29.288 -37.747 1.00 59.38 401 LEU A CA 1
ATOM 3210 C C . LEU A 1 401 ? 29.208 -28.347 -36.943 1.00 59.38 401 LEU A C 1
ATOM 3212 O O . LEU A 1 401 ? 29.370 -28.235 -35.732 1.00 59.38 401 LEU A O 1
ATOM 3216 N N . MET A 1 402 ? 28.235 -27.695 -37.587 1.00 56.62 402 MET A N 1
ATOM 3217 C CA . MET A 1 402 ? 27.258 -26.858 -36.882 1.00 56.62 402 MET A CA 1
ATOM 3218 C C . MET A 1 402 ? 26.417 -27.681 -35.897 1.00 56.62 402 MET A C 1
ATOM 3220 O O . MET A 1 402 ? 26.175 -27.218 -34.785 1.00 56.62 402 MET A O 1
ATOM 3224 N N . ALA A 1 403 ? 26.021 -28.904 -36.265 1.00 52.38 403 ALA A N 1
ATOM 3225 C CA . ALA A 1 403 ? 25.290 -29.808 -35.377 1.00 52.38 403 ALA A CA 1
ATOM 3226 C C . ALA A 1 403 ? 26.134 -30.249 -34.164 1.00 52.38 403 ALA A C 1
ATOM 3228 O O . ALA A 1 403 ? 25.646 -30.196 -33.038 1.00 52.38 403 ALA A O 1
ATOM 3229 N N . GLU A 1 404 ? 27.415 -30.585 -34.365 1.00 55.97 404 GLU A N 1
ATOM 3230 C CA . GLU A 1 404 ? 28.344 -30.942 -33.276 1.00 55.97 404 GLU A CA 1
ATOM 3231 C C . GLU A 1 404 ? 28.619 -29.771 -32.311 1.00 55.97 404 GLU A C 1
ATOM 3233 O O . GLU A 1 404 ? 28.799 -29.979 -31.107 1.00 55.97 404 GLU A O 1
ATOM 3238 N N . VAL A 1 405 ? 28.645 -28.531 -32.819 1.00 55.69 405 VAL A N 1
ATOM 3239 C CA . VAL A 1 405 ? 28.776 -27.315 -31.998 1.00 55.69 405 VAL A CA 1
ATOM 3240 C C . VAL A 1 405 ? 27.518 -27.094 -31.154 1.00 55.69 405 VAL A C 1
ATOM 3242 O O . VAL A 1 405 ? 27.639 -26.824 -29.961 1.00 55.69 405 VAL A O 1
ATOM 3245 N N . VAL A 1 406 ? 26.325 -27.257 -31.732 1.00 48.34 406 VAL A N 1
ATOM 3246 C CA . VAL A 1 406 ? 25.042 -27.101 -31.021 1.00 48.34 406 VAL A CA 1
ATOM 3247 C C . VAL A 1 406 ? 24.875 -28.163 -29.926 1.00 48.34 406 VAL A C 1
ATOM 3249 O O . VAL A 1 406 ? 24.639 -27.812 -28.772 1.00 48.34 406 VAL A O 1
ATOM 3252 N N . GLU A 1 407 ? 25.109 -29.442 -30.238 1.00 47.06 407 GLU A N 1
ATOM 3253 C CA . GLU A 1 407 ? 24.933 -30.567 -29.301 1.00 47.06 407 GLU A CA 1
ATOM 3254 C C . GLU A 1 407 ? 25.872 -30.480 -28.078 1.00 47.06 407 GLU A C 1
ATOM 3256 O O . GLU A 1 407 ? 25.512 -30.853 -26.960 1.00 47.06 407 GLU A O 1
ATOM 3261 N N . ARG A 1 408 ? 27.082 -29.928 -28.249 1.00 46.88 408 ARG A N 1
ATOM 3262 C CA . ARG A 1 408 ? 28.049 -29.755 -27.150 1.00 46.88 408 ARG A CA 1
ATOM 3263 C C . ARG A 1 408 ? 27.913 -28.437 -26.397 1.00 46.88 408 ARG A C 1
ATOM 3265 O O . ARG A 1 408 ? 28.308 -28.391 -25.233 1.00 46.88 408 ARG A O 1
ATOM 3272 N N . VAL A 1 409 ? 27.357 -27.383 -26.999 1.00 48.06 409 VAL A N 1
ATOM 3273 C CA . VAL A 1 409 ? 27.005 -26.153 -26.266 1.00 48.06 409 VAL A CA 1
ATOM 3274 C C . VAL A 1 409 ? 25.904 -26.448 -25.247 1.00 48.06 409 VAL A C 1
ATOM 3276 O O . VAL A 1 409 ? 26.027 -25.998 -24.105 1.00 48.06 409 VAL A O 1
ATOM 3279 N N . ASP A 1 410 ? 24.929 -27.288 -25.599 1.00 41.53 410 ASP A N 1
ATOM 3280 C CA . ASP A 1 410 ? 23.910 -27.777 -24.662 1.00 41.53 410 ASP A CA 1
ATOM 3281 C C . ASP A 1 410 ? 24.525 -28.614 -23.524 1.00 41.53 410 ASP A C 1
ATOM 3283 O O . ASP A 1 410 ? 24.175 -28.420 -22.359 1.00 41.53 410 ASP A O 1
ATOM 3287 N N . GLY A 1 411 ? 25.538 -29.444 -23.809 1.00 38.59 411 GLY A N 1
ATOM 3288 C CA . GLY A 1 411 ? 26.285 -30.192 -22.783 1.00 38.59 411 GLY A CA 1
ATOM 3289 C C . GLY A 1 411 ? 27.214 -29.345 -21.890 1.00 38.59 411 GLY A C 1
ATOM 3290 O O . GLY A 1 411 ? 27.490 -29.711 -20.748 1.00 38.59 411 GLY A O 1
ATOM 3291 N N . VAL A 1 412 ? 27.702 -28.191 -22.364 1.00 39.41 412 VAL A N 1
ATOM 3292 C CA . VAL A 1 412 ? 28.603 -27.293 -21.605 1.00 39.41 412 VAL A CA 1
ATOM 3293 C C . VAL A 1 412 ? 27.833 -26.315 -20.712 1.00 39.41 412 VAL A C 1
ATOM 3295 O O . VAL A 1 412 ? 28.377 -25.883 -19.693 1.00 39.41 412 VAL A O 1
ATOM 3298 N N . VAL A 1 413 ? 26.564 -26.008 -21.017 1.00 41.22 413 VAL A N 1
ATOM 3299 C CA . VAL A 1 413 ? 25.668 -25.234 -20.127 1.00 41.22 413 VAL A CA 1
ATOM 3300 C C . VAL A 1 413 ? 25.506 -25.909 -18.754 1.00 41.22 413 VAL A C 1
ATOM 3302 O O . VAL A 1 413 ? 25.299 -25.214 -17.756 1.00 41.22 413 VAL A O 1
ATOM 3305 N N . GLU A 1 414 ? 25.714 -27.226 -18.660 1.00 39.53 414 GLU A N 1
ATOM 3306 C CA . GLU A 1 414 ? 25.726 -27.960 -17.388 1.00 39.53 414 GLU A CA 1
ATOM 3307 C C . GLU A 1 414 ? 27.054 -27.846 -16.608 1.00 39.53 414 GLU A C 1
ATOM 3309 O O . GLU A 1 414 ? 27.067 -27.978 -15.380 1.00 39.53 414 GLU A O 1
ATOM 3314 N N . SER A 1 415 ? 28.174 -27.511 -17.262 1.00 37.84 415 SER A N 1
ATOM 3315 C CA . SER A 1 415 ? 29.490 -27.397 -16.616 1.00 37.84 415 SER A CA 1
ATOM 3316 C C . SER A 1 415 ? 29.870 -25.933 -16.347 1.00 37.84 415 SER A C 1
ATOM 3318 O O . SER A 1 415 ? 30.272 -25.168 -17.224 1.00 37.84 415 SER A O 1
ATOM 3320 N N . LYS A 1 416 ? 29.746 -25.505 -15.088 1.00 42.44 416 LYS A N 1
ATOM 3321 C CA . LYS A 1 416 ? 30.172 -24.168 -14.645 1.00 42.44 416 LYS A CA 1
ATOM 3322 C C . LYS A 1 416 ? 31.696 -24.027 -14.742 1.00 42.44 416 LYS A C 1
ATOM 3324 O O . LYS A 1 416 ? 32.411 -24.758 -14.067 1.00 42.44 416 LYS A O 1
ATOM 3329 N N . GLY A 1 417 ? 32.182 -23.006 -15.456 1.00 47.69 417 GLY A N 1
ATOM 3330 C CA . GLY A 1 417 ? 33.481 -22.395 -15.130 1.00 47.69 417 GLY A CA 1
ATOM 3331 C C . GLY A 1 417 ? 34.509 -22.188 -16.244 1.00 47.69 417 GLY A C 1
ATOM 3332 O O . GLY A 1 417 ? 35.633 -21.823 -15.913 1.00 47.69 417 GLY A O 1
ATOM 3333 N N . ARG A 1 418 ? 34.184 -22.362 -17.530 1.00 44.88 418 ARG A N 1
ATOM 3334 C CA . ARG A 1 418 ? 35.094 -21.967 -18.624 1.00 44.88 418 ARG A CA 1
ATOM 3335 C C . ARG A 1 418 ? 34.538 -20.812 -19.453 1.00 44.88 418 ARG A C 1
ATOM 3337 O O . ARG A 1 418 ? 33.331 -20.706 -19.653 1.00 44.88 418 ARG A O 1
ATOM 3344 N N . ASP A 1 419 ? 35.446 -19.945 -19.893 1.00 56.59 419 ASP A N 1
ATOM 3345 C CA . ASP A 1 419 ? 35.171 -18.808 -20.769 1.00 56.59 419 ASP A CA 1
ATOM 3346 C C . ASP A 1 419 ? 34.768 -19.315 -22.165 1.00 56.59 419 ASP A C 1
ATOM 3348 O O . ASP A 1 419 ? 35.544 -20.010 -22.827 1.00 56.59 419 ASP A O 1
ATOM 3352 N N . ARG A 1 420 ? 33.528 -19.029 -22.585 1.00 50.22 420 ARG A N 1
ATOM 3353 C CA . ARG A 1 420 ? 32.940 -19.536 -23.840 1.00 50.22 420 ARG A CA 1
ATOM 3354 C C . ARG A 1 420 ? 33.734 -19.090 -25.070 1.00 50.22 420 ARG A C 1
ATOM 3356 O O . ARG A 1 420 ? 33.874 -19.872 -26.007 1.00 50.22 420 ARG A O 1
ATOM 3363 N N . GLU A 1 421 ? 34.306 -17.888 -25.034 1.00 47.81 421 GLU A N 1
ATOM 3364 C CA . GLU A 1 421 ? 35.126 -17.340 -26.119 1.00 47.81 421 GLU A CA 1
ATOM 3365 C C . GLU A 1 421 ? 36.429 -18.141 -26.292 1.00 47.81 421 GLU A C 1
ATOM 3367 O O . GLU A 1 421 ? 36.838 -18.459 -27.409 1.00 47.81 421 GLU A O 1
ATOM 3372 N N . ALA A 1 422 ? 37.040 -18.569 -25.183 1.00 54.38 422 ALA A N 1
ATOM 3373 C CA . ALA A 1 422 ? 38.250 -19.386 -25.211 1.00 54.38 422 ALA A CA 1
ATOM 3374 C C . ALA A 1 422 ? 37.994 -20.782 -25.804 1.00 54.38 422 ALA A C 1
ATOM 3376 O O . ALA A 1 422 ? 38.819 -21.271 -26.575 1.00 54.38 422 ALA A O 1
ATOM 3377 N N . ILE A 1 423 ? 36.841 -21.391 -25.499 1.00 55.34 423 ILE A N 1
ATOM 3378 C CA . ILE A 1 423 ? 36.436 -22.695 -26.051 1.00 55.34 423 ILE A CA 1
ATOM 3379 C C . ILE A 1 423 ? 36.207 -22.593 -27.562 1.00 55.34 423 ILE A C 1
ATOM 3381 O O . ILE A 1 423 ? 36.690 -23.441 -28.313 1.00 55.34 423 ILE A O 1
ATOM 3385 N N . LEU A 1 424 ? 35.505 -21.551 -28.016 1.00 51.56 424 LEU A N 1
ATOM 3386 C CA . LEU A 1 424 ? 35.276 -21.313 -29.442 1.00 51.56 424 LEU A CA 1
ATOM 3387 C C . LEU A 1 424 ? 36.607 -21.133 -30.183 1.00 51.56 424 LEU A C 1
ATOM 3389 O O . LEU A 1 424 ? 36.848 -21.816 -31.177 1.00 51.56 424 LEU A O 1
ATOM 3393 N N . ILE A 1 425 ? 37.516 -20.299 -29.668 1.00 54.62 425 ILE A N 1
ATOM 3394 C CA . ILE A 1 425 ? 38.836 -20.058 -30.276 1.00 54.62 425 ILE A CA 1
ATOM 3395 C C . ILE A 1 425 ? 39.701 -21.327 -30.310 1.00 54.62 425 ILE A C 1
ATOM 3397 O O . ILE A 1 425 ? 40.379 -21.579 -31.308 1.00 54.62 425 ILE A O 1
ATOM 3401 N N . GLU A 1 426 ? 39.703 -22.123 -29.241 1.00 59.91 426 GLU A N 1
ATOM 3402 C CA . GLU A 1 426 ? 40.443 -23.388 -29.174 1.00 59.91 426 GLU A CA 1
ATOM 3403 C C . GLU A 1 426 ? 39.941 -24.373 -30.240 1.00 59.91 426 GLU A C 1
ATOM 3405 O O . GLU A 1 426 ? 40.742 -24.925 -30.996 1.00 59.91 426 GLU A O 1
ATOM 3410 N N . ARG A 1 427 ? 38.619 -24.490 -30.413 1.00 57.97 427 ARG A N 1
ATOM 3411 C CA . ARG A 1 427 ? 38.026 -25.356 -31.444 1.00 57.97 427 ARG A CA 1
ATOM 3412 C C . ARG A 1 427 ? 38.223 -24.832 -32.863 1.00 57.97 427 ARG A C 1
ATOM 3414 O O . ARG A 1 427 ? 38.503 -25.628 -33.756 1.00 57.97 427 ARG A O 1
ATOM 3421 N N . PHE A 1 428 ? 38.189 -23.517 -33.078 1.00 55.88 428 PHE A N 1
ATOM 3422 C CA . PHE A 1 428 ? 38.557 -22.922 -34.369 1.00 55.88 428 PHE A CA 1
ATOM 3423 C C . PHE A 1 428 ? 39.989 -23.292 -34.784 1.00 55.88 428 PHE A C 1
ATOM 3425 O O . PHE A 1 428 ? 40.243 -23.529 -35.966 1.00 55.88 428 PHE A O 1
ATOM 3432 N N . ARG A 1 429 ? 40.924 -23.388 -33.826 1.00 57.47 429 ARG A N 1
ATOM 3433 C CA . ARG A 1 429 ? 42.303 -23.827 -34.100 1.00 57.47 429 ARG A CA 1
ATOM 3434 C C . ARG A 1 429 ? 42.397 -25.316 -34.409 1.00 57.47 429 ARG A C 1
ATOM 3436 O O . ARG A 1 429 ? 43.130 -25.675 -35.323 1.00 57.47 429 ARG A O 1
ATOM 3443 N N . GLU A 1 430 ? 41.671 -26.165 -33.689 1.00 58.50 430 GLU A N 1
ATOM 3444 C CA . GLU A 1 430 ? 41.657 -27.611 -33.948 1.00 58.50 430 GLU A CA 1
ATOM 3445 C C . GLU A 1 430 ? 41.049 -27.951 -35.318 1.00 58.50 430 GLU A C 1
ATOM 3447 O O . GLU A 1 430 ? 41.618 -28.741 -36.072 1.00 58.50 430 GLU A O 1
ATOM 3452 N N . ILE A 1 431 ? 39.939 -27.299 -35.681 1.00 54.78 431 ILE A N 1
ATOM 3453 C CA . ILE A 1 431 ? 39.290 -27.473 -36.988 1.00 54.78 431 ILE A CA 1
ATOM 3454 C C . ILE A 1 431 ? 40.209 -26.963 -38.100 1.00 54.78 431 ILE A C 1
ATOM 3456 O O . ILE A 1 431 ? 40.453 -27.674 -39.074 1.00 54.78 431 ILE A O 1
ATOM 3460 N N . GLY A 1 432 ? 40.791 -25.772 -37.943 1.00 53.81 432 GLY A N 1
ATOM 3461 C CA . GLY A 1 432 ? 41.725 -25.245 -38.933 1.00 53.81 432 GLY A CA 1
ATOM 3462 C C . GLY A 1 432 ? 42.996 -26.086 -39.087 1.00 53.81 432 GLY A C 1
ATOM 3463 O O . GLY A 1 432 ? 43.482 -26.235 -40.204 1.00 53.81 432 GLY A O 1
ATOM 3464 N N . ALA A 1 433 ? 43.477 -26.722 -38.012 1.00 55.53 433 ALA A N 1
ATOM 3465 C CA . ALA A 1 433 ? 44.580 -27.680 -38.078 1.00 55.53 433 ALA A CA 1
ATOM 3466 C C . ALA A 1 433 ? 44.213 -28.940 -38.883 1.00 55.53 433 ALA A C 1
ATOM 3468 O O . ALA A 1 433 ? 45.027 -29.410 -39.674 1.00 55.53 433 ALA A O 1
ATOM 3469 N N . SER A 1 434 ? 42.982 -29.450 -38.749 1.00 51.62 434 SER A N 1
ATOM 3470 C CA . SER A 1 434 ? 42.499 -30.595 -39.542 1.00 51.62 434 SER A CA 1
ATOM 3471 C C . SER A 1 434 ? 42.331 -30.280 -41.037 1.00 51.62 434 SER A C 1
ATOM 3473 O O . SER A 1 434 ? 42.457 -31.167 -41.877 1.00 51.62 434 SER A O 1
ATOM 3475 N N . LEU A 1 435 ? 42.116 -29.004 -41.371 1.00 50.88 435 LEU A N 1
ATOM 3476 C CA . LEU A 1 435 ? 41.951 -28.500 -42.737 1.00 50.88 435 LEU A CA 1
ATOM 3477 C C . LEU A 1 435 ? 43.252 -27.927 -43.328 1.00 50.88 435 LEU A C 1
ATOM 3479 O O . LEU A 1 435 ? 43.229 -27.339 -44.405 1.00 50.88 435 LEU A O 1
ATOM 3483 N N . SER A 1 436 ? 44.390 -28.091 -42.639 1.00 57.81 436 SER A N 1
ATOM 3484 C CA . SER A 1 436 ? 45.701 -27.538 -43.029 1.00 57.81 436 SER A CA 1
ATOM 3485 C C . SER A 1 436 ? 45.711 -26.013 -43.240 1.00 57.81 436 SER A C 1
ATOM 3487 O O . SER A 1 436 ? 46.535 -25.487 -43.988 1.00 57.81 436 SER A O 1
ATOM 3489 N N . ILE A 1 437 ? 44.813 -25.286 -42.570 1.00 54.56 437 ILE A N 1
ATOM 3490 C CA . ILE A 1 437 ? 44.732 -23.825 -42.640 1.00 54.56 437 ILE A CA 1
ATOM 3491 C C . ILE A 1 437 ? 45.779 -23.226 -41.685 1.00 54.56 437 ILE A C 1
ATOM 3493 O O . ILE A 1 437 ? 45.797 -23.574 -40.499 1.00 54.56 437 ILE A O 1
ATOM 3497 N N . PRO A 1 438 ? 46.636 -22.293 -42.141 1.00 56.62 438 PRO A N 1
ATOM 3498 C CA . PRO A 1 438 ? 47.632 -21.655 -41.289 1.00 56.62 438 PRO A CA 1
ATOM 3499 C C . PRO A 1 438 ? 46.992 -20.955 -40.070 1.00 56.62 438 PRO A C 1
ATOM 3501 O O . PRO A 1 438 ? 46.047 -20.177 -40.230 1.00 56.62 438 PRO A O 1
ATOM 3504 N N . PRO A 1 439 ? 47.532 -21.115 -38.844 1.00 52.50 439 PRO A N 1
ATOM 3505 C CA . PRO A 1 439 ? 46.953 -20.531 -37.623 1.00 52.50 439 PRO A CA 1
ATOM 3506 C C . PRO A 1 439 ? 46.757 -19.001 -37.663 1.00 52.50 439 PRO A C 1
ATOM 3508 O O . P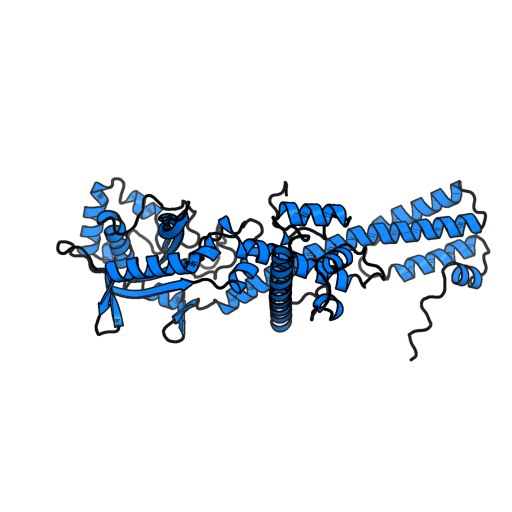RO A 1 439 ? 45.875 -18.447 -36.994 1.00 52.50 439 PRO A O 1
ATOM 3511 N N . GLY A 1 440 ? 47.577 -18.303 -38.458 1.00 55.41 440 GLY A N 1
ATOM 3512 C CA . GLY A 1 440 ? 47.484 -16.855 -38.663 1.00 55.41 440 GLY A CA 1
ATOM 3513 C C . GLY A 1 440 ? 46.281 -16.417 -39.505 1.00 55.41 440 GLY A C 1
ATOM 3514 O O . GLY A 1 440 ? 45.803 -15.296 -39.343 1.00 55.41 440 GLY A O 1
ATOM 3515 N N . GLU A 1 441 ? 45.760 -17.299 -40.354 1.00 53.66 441 GLU A N 1
ATOM 3516 C CA . GLU A 1 441 ? 44.668 -17.014 -41.287 1.00 53.66 441 GLU A CA 1
ATOM 3517 C C . GLU A 1 441 ? 43.299 -17.152 -40.610 1.00 53.66 441 GLU A C 1
ATOM 3519 O O . GLU A 1 441 ? 42.444 -16.283 -40.758 1.00 53.66 441 GLU A O 1
ATOM 3524 N N . ILE A 1 442 ? 43.154 -18.132 -39.712 1.00 52.53 442 ILE A N 1
ATOM 3525 C CA . ILE A 1 442 ? 41.987 -18.291 -38.823 1.00 52.53 442 ILE A CA 1
ATOM 3526 C C . ILE A 1 442 ? 41.828 -17.057 -37.922 1.00 52.53 442 ILE A C 1
ATOM 3528 O O . ILE A 1 442 ? 40.750 -16.477 -37.815 1.00 52.53 442 ILE A O 1
ATOM 3532 N N . SER A 1 443 ? 42.933 -16.596 -37.328 1.00 55.25 443 SER A N 1
ATOM 3533 C CA . SER A 1 443 ? 42.954 -15.397 -36.473 1.00 55.25 443 SER A CA 1
ATOM 3534 C C . SER A 1 443 ? 42.633 -14.108 -37.245 1.00 55.25 443 SER A C 1
ATOM 3536 O O . SER A 1 443 ? 42.174 -13.127 -36.659 1.00 55.25 443 SER A O 1
ATOM 3538 N N . ARG A 1 444 ? 42.903 -14.088 -38.556 1.00 57.69 444 ARG A N 1
ATOM 3539 C CA . ARG A 1 444 ? 42.600 -12.966 -39.451 1.00 57.69 444 ARG A CA 1
ATOM 3540 C C . ARG A 1 444 ? 41.131 -12.982 -39.888 1.00 57.69 444 ARG A C 1
ATOM 3542 O O . ARG A 1 444 ? 40.514 -11.920 -39.896 1.00 57.69 444 ARG A O 1
ATOM 3549 N N . LEU A 1 445 ? 40.576 -14.157 -40.191 1.00 51.19 445 LEU A N 1
ATOM 3550 C CA . LEU A 1 445 ? 39.172 -14.361 -40.578 1.00 51.19 445 LEU A CA 1
ATOM 3551 C C . LEU A 1 445 ? 38.191 -14.115 -39.422 1.00 51.19 445 LEU A C 1
ATOM 3553 O O . LEU A 1 445 ? 37.110 -13.578 -39.648 1.00 51.19 445 LEU A O 1
ATOM 3557 N N . LEU A 1 446 ? 38.583 -14.432 -38.184 1.00 51.56 446 LEU A N 1
ATOM 3558 C CA . LEU A 1 446 ? 37.786 -14.151 -36.981 1.00 51.56 446 LEU A CA 1
ATOM 3559 C C . LEU A 1 446 ? 37.830 -12.681 -36.533 1.00 51.56 446 LEU A C 1
ATOM 3561 O O . LEU A 1 446 ? 37.064 -12.284 -35.663 1.00 51.56 446 LEU A O 1
ATOM 3565 N N . GLY A 1 447 ? 38.688 -11.859 -37.146 1.00 46.72 447 GLY A N 1
ATOM 3566 C CA . GLY A 1 447 ? 38.813 -10.436 -36.847 1.00 46.72 447 GLY A CA 1
ATOM 3567 C C . GLY A 1 447 ? 39.516 -10.162 -35.513 1.00 46.72 447 GLY A C 1
ATOM 3568 O O . GLY A 1 447 ? 38.989 -10.388 -34.429 1.00 46.72 447 GLY A O 1
ATOM 3569 N N . ARG A 1 448 ? 40.712 -9.561 -35.559 1.00 44.88 448 ARG A N 1
ATOM 3570 C CA . ARG A 1 448 ? 41.333 -8.961 -34.367 1.00 44.88 448 ARG A CA 1
ATOM 3571 C C . ARG A 1 448 ? 40.514 -7.750 -33.896 1.00 44.88 448 ARG A C 1
ATOM 3573 O O . ARG A 1 448 ? 40.820 -6.617 -34.256 1.00 44.88 448 ARG A O 1
ATOM 3580 N N . LYS A 1 449 ? 39.544 -7.965 -33.011 1.00 38.78 449 LYS A N 1
ATOM 3581 C CA . LYS A 1 449 ? 39.056 -6.950 -32.063 1.00 38.78 449 LYS A CA 1
ATOM 3582 C C . LYS A 1 449 ? 39.163 -7.494 -30.636 1.00 38.78 449 LYS A C 1
ATOM 3584 O O . LYS A 1 449 ? 38.165 -7.692 -29.968 1.00 38.78 449 LYS A O 1
ATOM 3589 N N . GLY A 1 450 ? 40.388 -7.746 -30.164 1.00 34.81 450 GLY A N 1
ATOM 3590 C CA . GLY A 1 450 ? 40.579 -8.246 -28.792 1.00 34.81 450 GLY A CA 1
ATOM 3591 C C . GLY A 1 450 ? 41.928 -7.984 -28.116 1.00 34.81 450 GLY A C 1
ATOM 3592 O O . GLY A 1 450 ? 42.005 -8.040 -26.896 1.00 34.81 450 GLY A O 1
ATOM 3593 N N . ALA A 1 451 ? 42.997 -7.641 -28.846 1.00 31.89 451 ALA A N 1
ATOM 3594 C CA . ALA A 1 451 ? 44.341 -7.571 -28.244 1.00 31.89 451 ALA A CA 1
ATOM 3595 C C . ALA A 1 451 ? 44.920 -6.154 -28.045 1.00 31.89 451 ALA A C 1
ATOM 3597 O O . ALA A 1 451 ? 45.970 -6.018 -27.428 1.00 31.89 451 ALA A O 1
ATOM 3598 N N . ALA A 1 452 ? 44.264 -5.089 -28.522 1.00 32.00 452 ALA A N 1
ATOM 3599 C CA . ALA A 1 452 ? 44.847 -3.736 -28.519 1.00 32.00 452 ALA A CA 1
ATOM 3600 C C . ALA A 1 452 ? 44.392 -2.811 -27.367 1.00 32.00 452 ALA A C 1
ATOM 3602 O O . ALA A 1 452 ? 44.770 -1.647 -27.350 1.00 32.00 452 ALA A O 1
ATOM 3603 N N . LYS A 1 453 ? 43.609 -3.292 -26.388 1.00 33.50 453 LYS A N 1
ATOM 3604 C CA . LYS A 1 453 ? 43.154 -2.475 -25.236 1.00 33.50 453 LYS A CA 1
ATOM 3605 C C . LYS A 1 453 ? 43.539 -3.029 -23.856 1.00 33.50 453 LYS A C 1
ATOM 3607 O O . LYS A 1 453 ? 42.912 -2.713 -22.855 1.00 33.50 453 LYS A O 1
ATOM 3612 N N . ARG A 1 454 ? 44.603 -3.836 -23.790 1.00 36.22 454 ARG A N 1
ATOM 3613 C CA . ARG A 1 454 ? 45.295 -4.190 -22.535 1.00 36.22 454 ARG A CA 1
ATOM 3614 C C . ARG A 1 454 ? 46.771 -3.800 -22.618 1.00 36.22 454 ARG A C 1
ATOM 3616 O O . ARG A 1 454 ? 47.640 -4.661 -22.569 1.00 36.22 454 ARG A O 1
ATOM 3623 N N . LYS A 1 455 ? 47.026 -2.509 -22.839 1.00 33.81 455 LYS A N 1
ATOM 3624 C CA . LYS A 1 455 ? 48.263 -1.768 -22.520 1.00 33.81 455 LYS A CA 1
ATOM 3625 C C . LYS A 1 455 ? 48.108 -0.333 -23.040 1.00 33.81 455 LYS A C 1
ATOM 3627 O O . LYS A 1 455 ? 48.636 0.015 -24.090 1.00 33.81 455 LYS A O 1
ATOM 3632 N N . ALA A 1 456 ? 47.311 0.444 -22.321 1.00 29.42 456 ALA A N 1
ATOM 3633 C CA . ALA A 1 456 ? 47.355 1.899 -22.242 1.00 29.42 456 ALA A CA 1
ATOM 3634 C C . ALA A 1 456 ? 46.610 2.276 -20.964 1.00 29.42 456 ALA A C 1
ATOM 3636 O O . ALA A 1 456 ? 45.472 1.768 -20.814 1.00 29.42 456 ALA A O 1
#

Secondary structure (DSSP, 8-state):
-TT---GGG--S-S--SHHHHHHHHHHTT--TTSHHHHHHHHHHHHHHHHHHHHHHHHHHHTT---TTS-SS--HHHHH--HHHHHHHHTT--SSPPPHHHHHHHHHHHHHHHHHHHHHH-HHHHTHHHHHHHHHHHHHHHEEE-TTS-EEE---TT-----EEEEEEEEEPPHHHHHHHHHH-SS--GGG---SEEEEEEESSHHHHHHHHHHHHHTT-S-GGGB-----SSBSB-HHHHHHH-SSHHHHHHHHHHHHH-GGGGGGS-B----TT---TT--TTS-TT--BEEEEEEEEEEEEEEETTEEEEEEEEEEEEEEEEEHHHHHHHEEEETTEEEETTHHHHHHHHHHHHHHHHHHHHHHHHHHHHHHHHHHHHHHHHHHHHHTT--HHHHHHHHHHHHHHHHHHTTSTT--HHHHHHHHHHHHHHHTT--HHHHHHHT---SSSSS--

Sequence (456 aa):
MLQGKSLVDFVGPTVTTHESFMRLLRANGYDIRDPKDRAELESIKEEAIMYADAQLGMLSSAGNLDKSLPREIDDNLLSASIKELFEIAAGTHQPPFHPNVNRQACIILKYIFVESYIRRSTEFIFQDEAYEEVLRFLGNNFESTDAGEWKFLANPDSKVVPAIYYVQSGKKSKPSTARKLMVKDDVTAANMVDHVRVRVITETVVDILKLLYSLVRECRIPWNNSIPRKPKQELLDFRRIEELIKHPEQAEEFIKRLMEDPEAIDGIKVIKKTEGKKGKGINESSSDGFQCVSWIIEFPVPITVVKNGEIQTLFINYPVEFQVADRKTAERNWTKRSDVWDDVKHEAYEARQVAKVGARLKITASRVKAVVGEEEVAADLAQFRRVAENLGMPQVDIARLMAEVVERVDGVVESKGRDREAILIERFREIGASLSIPPGEISRLLGRKGAAKRKA

Solvent-accessible surface area (backbone atoms only — not comparable to full-atom values): 26078 Å² total; per-residue (Å²): 101,98,80,58,55,37,78,59,67,51,59,54,59,90,52,88,45,71,68,53,45,53,50,50,41,42,76,71,73,36,50,76,85,41,69,65,44,41,55,50,50,52,54,34,42,55,52,13,45,54,52,48,46,53,50,32,43,52,23,49,78,67,74,50,54,52,90,90,54,70,75,68,79,58,72,71,64,76,76,43,49,74,67,49,33,48,29,33,22,53,65,69,33,84,79,72,72,59,72,68,55,17,52,49,29,38,53,34,52,48,32,27,55,48,47,54,46,48,72,72,32,65,70,59,70,44,41,64,54,42,45,51,48,50,51,50,53,42,65,74,39,38,44,78,45,98,86,69,33,32,33,50,63,51,59,94,88,49,93,60,65,42,55,24,60,44,78,44,76,48,77,58,52,67,70,62,46,52,50,50,53,53,50,41,54,82,49,56,72,90,72,58,47,65,46,34,31,40,38,40,29,20,66,39,67,65,30,48,54,51,47,55,49,49,36,58,77,68,59,72,47,66,69,91,38,48,56,91,68,84,75,55,36,56,36,60,46,59,68,55,50,47,70,71,37,80,45,78,82,42,44,59,56,51,53,49,47,44,70,78,34,69,70,70,45,84,76,56,54,66,58,76,79,64,92,86,74,89,58,95,69,56,58,91,63,62,64,97,79,52,50,30,47,66,53,36,29,41,43,78,26,76,42,83,45,77,55,97,90,39,84,43,79,46,73,45,76,43,52,34,24,40,36,37,31,22,43,76,47,36,65,68,36,28,37,75,60,78,103,42,76,43,52,65,54,42,69,63,34,48,52,53,46,46,43,46,30,48,55,42,53,44,57,24,56,57,51,50,52,52,57,51,47,52,51,50,50,49,49,51,51,52,51,48,50,52,54,42,53,75,70,68,52,56,68,69,58,53,52,52,50,53,50,56,52,52,62,47,51,64,60,43,74,74,56,88,86,73,63,67,67,58,54,52,55,53,49,55,50,54,54,30,56,77,69,73,46,58,74,70,54,57,53,55,74,72,51,87,84,80,78,85,82,83,81,128

Mean predicted aligned error: 15.74 Å

Radius of gyration: 30.81 Å; Cα contacts (8 Å, |Δi|>4): 532; chains: 1; bounding box: 76×55×86 Å